Protein 3TEW (pdb70)

GO terms:
  GO:0044164 host cell cytosol (C, IDA)
  GO:0005576 extracellular region (C, EXP)
  GO:0020002 host cell plasma membrane (C, EXP)
  GO:0042802 identical protein binding (F, IPI)
  GO:0005515 protein binding (F, IPI)
  GO:0141070 symbiont-mediated suppression of host MAPK cascade (P, IGI)
  GO:0090729 toxin activity (F, IDA)
  GO:0005509 calcium ion binding (F, IDA)
  GO:0015267 channel activity (F, IDA)
  GO:0051260 protein homooligomerization (P, IDA)
  GO:0051844 translocation of peptides or proteins into symbiont (P, IDA)
  GO:0071806 protein transmembrane transport (P, IDA)

Structure (mmCIF, N/CA/C/O backbone):
data_3TEW
#
_entry.id   3TEW
#
_cell.length_a   71.355
_cell.length_b   93.385
_cell.length_c   118.078
_cell.angle_alpha   90.00
_cell.angle_beta   90.00
_cell.angle_gamma   90.00
#
_symmetry.space_group_name_H-M   'P 21 21 21'
#
loop_
_entity.id
_entity.type
_entity.pdbx_description
1 polymer 'Protective antigen'
2 non-polymer 'CALCIUM ION'
3 non-polymer 2-METHOXYETHANOL
4 water water
#
loop_
_atom_site.group_PDB
_atom_site.id
_atom_site.type_symbol
_atom_site.label_atom_id
_atom_site.label_alt_id
_atom_site.label_comp_id
_atom_site.label_asym_id
_atom_site.label_entity_id
_atom_site.label_seq_id
_atom_site.pdbx_PDB_ins_code
_atom_site.Cartn_x
_atom_site.Cartn_y
_atom_site.Cartn_z
_atom_site.occupancy
_atom_site.B_iso_or_equiv
_atom_site.auth_seq_id
_atom_site.auth_comp_id
_atom_site.auth_asym_id
_atom_site.auth_atom_id
_atom_site.pdbx_PDB_model_num
ATOM 1 N N . SER A 1 15 ? -25.786 8.605 -0.160 1.00 38.73 15 SER A N 1
ATOM 2 C CA . SER A 1 15 ? -25.611 10.019 0.164 1.00 39.61 15 SER A CA 1
ATOM 3 C C . SER A 1 15 ? -26.136 10.915 -0.954 1.00 37.12 15 SER A C 1
ATOM 4 O O . SER A 1 15 ? -26.869 11.865 -0.694 1.00 37.34 15 SER A O 1
ATOM 7 N N . SER A 1 16 ? -25.758 10.622 -2.196 1.00 34.46 16 SER A N 1
ATOM 8 C CA . SER A 1 16 ? -26.451 11.221 -3.332 1.00 32.07 16 SER A CA 1
ATOM 9 C C . SER A 1 16 ? -27.520 10.242 -3.825 1.00 28.66 16 SER A C 1
ATOM 10 O O . SER A 1 16 ? -28.180 10.475 -4.831 1.00 27.07 16 SER A O 1
ATOM 13 N N . GLN A 1 17 ? -27.691 9.154 -3.081 1.00 27.18 17 GLN A N 1
ATOM 14 C CA . GLN A 1 17 ? -28.627 8.086 -3.434 1.00 27.60 17 GLN A CA 1
ATOM 15 C C . GLN A 1 17 ? -29.973 8.248 -2.726 1.00 27.38 17 GLN A C 1
ATOM 16 O O . GLN A 1 17 ? -30.073 8.983 -1.745 1.00 28.60 17 GLN A O 1
ATOM 22 N N . GLY A 1 18 ? -30.997 7.554 -3.225 1.00 26.37 18 GLY A N 1
ATOM 23 C CA . GLY A 1 18 ? -32.327 7.562 -2.623 1.00 24.80 18 GLY A CA 1
ATOM 24 C C . GLY A 1 18 ? -33.433 7.829 -3.636 1.00 24.65 18 GLY A C 1
ATOM 25 O O . GLY A 1 18 ? -33.200 7.762 -4.845 1.00 25.88 18 GLY A O 1
ATOM 26 N N . LEU A 1 19 ? -34.636 8.135 -3.158 1.00 22.31 19 LEU A N 1
ATOM 27 C CA . LEU A 1 19 ? -35.734 8.497 -4.060 1.00 19.85 19 LEU A CA 1
ATOM 28 C C . LEU A 1 19 ? -35.627 9.938 -4.535 1.00 18.45 19 LEU A C 1
ATOM 29 O O . LEU A 1 19 ? -35.192 10.816 -3.784 1.00 19.53 19 LEU A O 1
ATOM 34 N N . LEU A 1 20 ? -36.037 10.182 -5.777 1.00 16.72 20 LEU A N 1
ATOM 35 C CA . LEU A 1 20 ? -36.099 11.543 -6.302 1.00 15.54 20 LEU A CA 1
ATOM 36 C C . LEU A 1 20 ? -37.486 12.149 -6.116 1.00 13.63 20 LEU A C 1
ATOM 37 O O . LEU A 1 20 ? -38.498 11.552 -6.502 1.00 14.55 20 LEU A O 1
ATOM 42 N N . GLY A 1 21 ? -37.528 13.330 -5.503 1.00 13.14 21 GLY A N 1
ATOM 43 C CA . GLY A 1 21 ? -38.775 13.993 -5.169 1.00 12.81 21 GLY A CA 1
ATOM 44 C C . GLY A 1 21 ? -38.990 15.315 -5.887 1.00 13.13 21 GLY A C 1
ATOM 45 O O . GLY A 1 21 ? -38.059 16.102 -6.057 1.00 13.84 21 GLY A O 1
ATOM 46 N N . TYR A 1 22 ? -40.226 15.537 -6.317 1.00 13.88 22 TYR A N 1
ATOM 47 C CA . TYR A 1 22 ? -40.664 16.773 -6.935 1.00 14.70 22 TYR A CA 1
ATOM 48 C C . TYR A 1 22 ? -41.777 17.317 -6.042 1.00 14.70 22 TYR A C 1
ATOM 49 O O . TYR A 1 22 ? -42.751 16.610 -5.786 1.00 14.76 22 TYR A O 1
ATOM 58 N N . TYR A 1 23 ? -41.594 18.536 -5.537 1.00 13.57 23 TYR A N 1
ATOM 59 C CA . TYR A 1 23 ? -42.528 19.157 -4.603 1.00 13.93 23 TYR A CA 1
ATOM 60 C C . TYR A 1 23 ? -43.127 20.367 -5.288 1.00 15.46 23 TYR A C 1
ATOM 61 O O . TYR A 1 23 ? -42.394 21.262 -5.727 1.00 16.04 23 TYR A O 1
ATOM 70 N N . PHE A 1 24 ? -44.452 20.392 -5.387 1.00 15.49 24 PHE A N 1
ATOM 71 C CA . PHE A 1 24 ? -45.143 21.420 -6.154 1.00 17.10 24 PHE A CA 1
ATOM 72 C C . PHE A 1 24 ? -45.978 22.345 -5.270 1.00 18.71 24 PHE A C 1
ATOM 73 O O . PHE A 1 24 ? -46.582 21.906 -4.284 1.00 19.90 24 PHE A O 1
ATOM 81 N N . SER A 1 25 ? -46.052 23.615 -5.647 1.00 19.82 25 SER A N 1
ATOM 82 C CA . SER A 1 25 ? -46.911 24.555 -4.939 1.00 22.79 25 SER A CA 1
ATOM 83 C C . SER A 1 25 ? -48.381 24.366 -5.317 1.00 24.67 25 SER A C 1
ATOM 84 O O . SER A 1 25 ? -49.272 24.625 -4.509 1.00 26.11 25 SER A O 1
ATOM 87 N N . ASP A 1 26 ? -48.635 23.914 -6.539 1.00 25.23 26 ASP A N 1
ATOM 88 C CA . ASP A 1 26 ? -50.008 23.713 -6.990 1.00 27.73 26 ASP A CA 1
ATOM 89 C C . ASP A 1 26 ? -50.505 22.301 -6.673 1.00 28.66 26 ASP A C 1
ATOM 90 O O . ASP A 1 26 ? -49.724 21.412 -6.333 1.00 27.25 26 ASP A O 1
ATOM 95 N N . LEU A 1 27 ? -51.811 22.106 -6.803 1.00 29.23 27 LEU A N 1
ATOM 96 C CA . LEU A 1 27 ? -52.441 20.835 -6.481 1.00 30.68 27 LEU A CA 1
ATOM 97 C C . LEU A 1 27 ? -52.210 19.783 -7.563 1.00 31.63 27 LEU A C 1
ATOM 98 O O . LEU A 1 27 ? -52.323 18.587 -7.296 1.00 31.48 27 LEU A O 1
ATOM 103 N N . ASN A 1 28 ? -51.878 20.225 -8.774 1.00 33.15 28 ASN A N 1
ATOM 104 C CA . ASN A 1 28 ? -51.852 19.324 -9.930 1.00 35.13 28 ASN A CA 1
ATOM 105 C C . ASN A 1 28 ? -50.500 19.114 -10.623 1.00 34.66 28 ASN A C 1
ATOM 106 O O . ASN A 1 28 ? -50.451 18.923 -11.841 1.00 35.44 28 ASN A O 1
ATOM 111 N N . PHE A 1 29 ? -49.410 19.151 -9.861 1.00 33.04 29 PHE A N 1
ATOM 112 C CA . PHE A 1 29 ? -48.099 18.761 -10.385 1.00 31.72 29 PHE A CA 1
ATOM 113 C C . PHE A 1 29 ? -47.533 19.632 -11.511 1.00 32.89 29 PHE A C 1
ATOM 114 O O . PHE A 1 29 ? -46.815 19.122 -12.381 1.00 33.43 29 PHE A O 1
ATOM 122 N N . GLN A 1 30 ? -47.806 20.930 -11.504 1.00 33.10 30 GLN A N 1
ATOM 123 C CA . GLN A 1 30 ? -47.337 21.749 -12.620 1.00 34.68 30 GLN A CA 1
ATOM 124 C C . GLN A 1 30 ? -46.475 22.966 -12.260 1.00 32.52 30 GLN A C 1
ATOM 125 O O . GLN A 1 30 ? -45.944 23.635 -13.146 1.00 32.78 30 GLN A O 1
ATOM 131 N N . ALA A 1 31 ? -46.321 23.250 -10.971 1.00 28.99 31 ALA A N 1
ATOM 132 C CA . ALA A 1 31 ? -45.415 24.319 -10.544 1.00 26.05 31 ALA A CA 1
ATOM 133 C C . ALA A 1 31 ? -44.387 23.778 -9.559 1.00 22.75 31 ALA A C 1
ATOM 134 O O . ALA A 1 31 ? -44.537 23.944 -8.344 1.00 21.71 31 ALA A O 1
ATOM 136 N N . PRO A 1 32 ? -43.344 23.114 -10.078 1.00 20.75 32 PRO A N 1
ATOM 137 C CA . PRO A 1 32 ? -42.340 22.508 -9.200 1.00 18.97 32 PRO A CA 1
ATOM 138 C C . PRO A 1 32 ? -41.522 23.572 -8.480 1.00 18.66 32 PRO A C 1
ATOM 139 O O . PRO A 1 32 ? -40.977 24.476 -9.113 1.00 20.05 32 PRO A O 1
ATOM 143 N N . MET A 1 33 ? -41.469 23.464 -7.155 1.00 18.29 33 MET A N 1
ATOM 144 C CA . MET A 1 33 ? -40.727 24.398 -6.322 1.00 17.64 33 MET A CA 1
ATOM 145 C C . MET A 1 33 ? -39.387 23.830 -5.889 1.00 16.62 33 MET A C 1
ATOM 146 O O . MET A 1 33 ? -38.400 24.565 -5.799 1.00 17.69 33 MET A O 1
ATOM 151 N N . VAL A 1 34 ? -39.360 22.530 -5.594 1.00 15.54 34 VAL A N 1
ATOM 152 C CA . VAL A 1 34 ? -38.130 21.850 -5.206 1.00 14.95 34 VAL A CA 1
ATOM 153 C C . VAL A 1 34 ? -38.037 20.504 -5.887 1.00 13.15 34 VAL A C 1
ATOM 154 O O . VAL A 1 34 ? -39.015 19.753 -5.936 1.00 14.36 34 VAL A O 1
ATOM 158 N N . VAL A 1 35 ? -36.845 20.178 -6.374 1.00 13.46 35 VAL A N 1
ATOM 159 C CA . VAL A 1 35 ? -36.551 18.842 -6.851 1.00 14.33 35 VAL A CA 1
ATOM 160 C C . VAL A 1 35 ? -35.352 18.421 -6.030 1.00 14.01 35 VAL A C 1
ATOM 161 O O . VAL A 1 35 ? -34.348 19.144 -5.978 1.00 14.25 35 VAL A O 1
ATOM 165 N N . THR A 1 36 ? -35.469 17.303 -5.325 1.00 14.66 36 THR A N 1
ATOM 166 C CA . THR A 1 36 ? -34.360 16.855 -4.494 1.00 16.32 36 THR A CA 1
ATOM 167 C C . THR A 1 36 ? -34.517 15.400 -4.106 1.00 16.57 36 THR A C 1
ATOM 168 O O . THR A 1 36 ? -35.603 14.847 -4.175 1.00 18.55 36 THR A O 1
ATOM 172 N N . SER A 1 37 ? -33.424 14.779 -3.690 1.00 16.45 37 SER A N 1
ATOM 173 C CA . SER A 1 37 ? -33.449 13.376 -3.326 1.00 15.41 37 SER A CA 1
ATOM 174 C C . SER A 1 37 ? -33.480 13.209 -1.819 1.00 16.20 37 SER A C 1
ATOM 175 O O . SER A 1 37 ? -33.090 14.108 -1.077 1.00 18.03 37 SER A O 1
ATOM 178 N N . SER A 1 38 ? -33.987 12.063 -1.379 1.00 18.02 38 SER A N 1
ATOM 179 C CA . SER A 1 38 ? -33.992 11.686 0.034 1.00 20.14 38 SER A CA 1
ATOM 180 C C . SER A 1 38 ? -33.295 10.340 0.191 1.00 21.51 38 SER A C 1
ATOM 181 O O . SER A 1 38 ? -33.624 9.395 -0.521 1.00 22.27 38 SER A O 1
ATOM 184 N N . THR A 1 39 ? -32.354 10.225 1.124 1.00 21.56 39 THR A N 1
ATOM 185 C CA . THR A 1 39 ? -31.617 8.965 1.258 1.00 23.41 39 THR A CA 1
ATOM 186 C C . THR A 1 39 ? -32.465 7.855 1.859 1.00 23.07 39 THR A C 1
ATOM 187 O O . THR A 1 39 ? -32.259 6.671 1.557 1.00 24.82 39 THR A O 1
ATOM 191 N N . THR A 1 40 ? -33.404 8.230 2.723 1.00 21.07 40 THR A N 1
ATOM 192 C CA . THR A 1 40 ? -34.260 7.250 3.384 1.00 20.64 40 THR A CA 1
ATOM 193 C C . THR A 1 40 ? -35.721 7.505 3.052 1.00 18.83 40 THR A C 1
ATOM 194 O O . THR A 1 40 ? -36.048 8.409 2.270 1.00 18.86 40 THR A O 1
ATOM 198 N N . GLY A 1 41 ? -36.600 6.709 3.657 1.00 18.17 41 GLY A N 1
ATOM 199 C CA . GLY A 1 41 ? -38.032 6.894 3.498 1.00 17.13 41 GLY A CA 1
ATOM 200 C C . GLY A 1 41 ? -38.569 8.158 4.145 1.00 16.68 41 GLY A C 1
ATOM 201 O O . GLY A 1 41 ? -39.750 8.456 4.016 1.00 16.73 41 GLY A O 1
ATOM 202 N N . ASP A 1 42 ? -37.721 8.910 4.841 1.00 17.06 42 ASP A N 1
ATOM 203 C CA . ASP A 1 42 ? -38.138 10.227 5.300 1.00 17.15 42 ASP A CA 1
ATOM 204 C C . ASP A 1 42 ? -38.018 11.201 4.134 1.00 17.08 42 ASP A C 1
ATOM 205 O O . ASP A 1 42 ? -36.903 11.626 3.776 1.00 18.97 42 ASP A O 1
ATOM 210 N N . LEU A 1 43 ? -39.158 11.554 3.546 1.00 16.90 43 LEU A N 1
ATOM 211 C CA . LEU A 1 43 ? -39.182 12.390 2.342 1.00 16.70 43 LEU A CA 1
ATOM 212 C C . LEU A 1 43 ? -39.523 13.826 2.704 1.00 16.64 43 LEU A C 1
ATOM 213 O O . LEU A 1 43 ? -39.875 14.640 1.848 1.00 17.50 43 LEU A O 1
ATOM 218 N N . SER A 1 44 ? -39.397 14.142 3.984 1.00 17.47 44 SER A N 1
ATOM 219 C CA . SER A 1 44 ? -39.725 15.475 4.464 1.00 17.62 44 SER A CA 1
ATOM 220 C C . SER A 1 44 ? -38.806 16.582 3.955 1.00 18.11 44 SER A C 1
ATOM 221 O O . SER A 1 44 ? -37.603 16.377 3.734 1.00 18.47 44 SER A O 1
ATOM 224 N N . ILE A 1 45 ? -39.392 17.761 3.799 1.00 18.14 45 ILE A N 1
ATOM 225 C CA . ILE A 1 45 ? -38.627 18.988 3.645 1.00 19.26 45 ILE A CA 1
ATOM 226 C C . ILE A 1 45 ? -39.129 19.959 4.693 1.00 21.10 45 ILE A C 1
ATOM 227 O O . ILE A 1 45 ? -40.228 20.499 4.561 1.00 20.47 45 ILE A O 1
ATOM 232 N N . PRO A 1 46 ? -38.338 20.173 5.755 1.00 23.64 46 PRO A N 1
ATOM 233 C CA . PRO A 1 46 ? -38.761 21.114 6.793 1.00 25.57 46 PRO A CA 1
ATOM 234 C C . PRO A 1 46 ? -38.728 22.538 6.252 1.00 26.11 46 PRO A C 1
ATOM 235 O O . PRO A 1 46 ? -37.916 22.839 5.370 1.00 25.27 46 PRO A O 1
ATOM 239 N N . SER A 1 47 ? -39.591 23.402 6.775 1.00 27.45 47 SER A N 1
ATOM 240 C CA . SER A 1 47 ? -39.634 24.793 6.332 1.00 30.27 47 SER A CA 1
ATOM 241 C C . SER A 1 47 ? -38.290 25.510 6.502 1.00 32.00 47 SER A C 1
ATOM 242 O O . SER A 1 47 ? -37.996 26.467 5.791 1.00 32.24 47 SER A O 1
ATOM 245 N N . SER A 1 48 ? -37.474 25.049 7.444 1.00 33.18 48 SER A N 1
ATOM 246 C CA . SER A 1 48 ? -36.190 25.694 7.696 1.00 35.62 48 SER A CA 1
ATOM 247 C C . SER A 1 48 ? -35.264 25.560 6.491 1.00 36.77 48 SER A C 1
ATOM 248 O O . SER A 1 48 ? -34.277 26.282 6.379 1.00 38.02 48 SER A O 1
ATOM 251 N N . GLU A 1 49 ? -35.580 24.635 5.589 1.00 36.77 49 GLU A N 1
ATOM 252 C CA . GLU A 1 49 ? -34.720 24.401 4.431 1.00 37.17 49 GLU A CA 1
ATOM 253 C C . GLU A 1 49 ? -35.179 25.159 3.189 1.00 36.60 49 GLU A C 1
ATOM 254 O O . GLU A 1 49 ? -34.606 25.000 2.111 1.00 36.72 49 GLU A O 1
ATOM 260 N N . LEU A 1 50 ? -36.210 25.982 3.336 1.00 35.87 50 LEU A N 1
ATOM 261 C CA . LEU A 1 50 ? -36.814 26.634 2.182 1.00 36.55 50 LEU A CA 1
ATOM 262 C C . LEU A 1 50 ? -36.460 28.118 2.069 1.00 38.54 50 LEU A C 1
ATOM 263 O O . LEU A 1 50 ? -37.258 28.929 1.602 1.00 37.90 50 LEU A O 1
ATOM 268 N N . GLU A 1 51 ? -35.246 28.464 2.477 1.00 41.61 51 GLU A N 1
ATOM 269 C CA . GLU A 1 51 ? -34.802 29.855 2.458 1.00 44.94 51 GLU A CA 1
ATOM 270 C C . GLU A 1 51 ? -34.838 30.481 1.059 1.00 45.41 51 GLU A C 1
ATOM 271 O O . GLU A 1 51 ? -34.989 31.693 0.920 1.00 45.70 51 GLU A O 1
ATOM 277 N N . ASN A 1 52 ? -34.701 29.658 0.026 1.00 45.92 52 ASN A N 1
ATOM 278 C CA . ASN A 1 52 ? -34.660 30.162 -1.347 1.00 46.25 52 ASN A CA 1
ATOM 279 C C . ASN A 1 52 ? -35.997 30.104 -2.079 1.00 44.90 52 ASN A C 1
ATOM 280 O O . ASN A 1 52 ? -36.047 30.276 -3.300 1.00 44.25 52 ASN A O 1
ATOM 285 N N . ILE A 1 53 ? -37.068 29.852 -1.332 1.00 43.16 53 ILE A N 1
ATOM 286 C CA . ILE A 1 53 ? -38.416 29.837 -1.888 1.00 42.98 53 ILE A CA 1
ATOM 287 C C . ILE A 1 53 ? -39.254 30.933 -1.245 1.00 42.56 53 ILE A C 1
ATOM 288 O O . ILE A 1 53 ? -39.226 31.099 -0.028 1.00 41.19 53 ILE A O 1
ATOM 293 N N . PRO A 1 54 ? -40.004 31.690 -2.062 1.00 44.22 54 PRO A N 1
ATOM 294 C CA . PRO A 1 54 ? -40.916 32.689 -1.499 1.00 45.23 54 PRO A CA 1
ATOM 295 C C . PRO A 1 54 ? -41.846 32.021 -0.492 1.00 46.35 54 PRO A C 1
ATOM 296 O O . PRO A 1 54 ? -42.338 30.923 -0.757 1.00 46.69 54 PRO A O 1
ATOM 300 N N . SER A 1 55 ? -42.078 32.672 0.645 1.00 46.92 55 SER A N 1
ATOM 301 C CA . SER A 1 55 ? -42.883 32.091 1.714 1.00 47.54 55 SER A CA 1
ATOM 302 C C . SER A 1 55 ? -44.200 31.515 1.208 1.00 47.45 55 SER A C 1
ATOM 303 O O . SER A 1 55 ? -44.682 30.505 1.718 1.00 47.06 55 SER A O 1
ATOM 306 N N . GLU A 1 56 ? -44.779 32.156 0.200 1.00 48.01 56 GLU A N 1
ATOM 307 C CA . GLU A 1 56 ? -46.090 31.755 -0.293 1.00 48.98 56 GLU A CA 1
ATOM 308 C C . GLU A 1 56 ? -46.020 30.505 -1.160 1.00 46.88 56 GLU A C 1
ATOM 309 O O . GLU A 1 56 ? -47.020 29.808 -1.345 1.00 47.57 56 GLU A O 1
ATOM 315 N N . ASN A 1 57 ? -44.840 30.229 -1.696 1.00 44.30 57 ASN A N 1
ATOM 316 C CA . ASN A 1 57 ? -44.643 29.019 -2.478 1.00 41.53 57 ASN A CA 1
ATOM 317 C C . ASN A 1 57 ? -44.100 27.888 -1.624 1.00 37.38 57 ASN A C 1
ATOM 318 O O . ASN A 1 57 ? -43.855 26.796 -2.127 1.00 37.02 57 ASN A O 1
ATOM 323 N N . GLN A 1 58 ? -43.907 28.157 -0.335 1.00 33.82 58 GLN A N 1
ATOM 324 C CA . GLN A 1 58 ? -43.426 27.138 0.596 1.00 31.46 58 GLN A CA 1
ATOM 325 C C . GLN A 1 58 ? -44.550 26.199 1.021 1.00 28.77 58 GLN A C 1
ATOM 326 O O . GLN A 1 58 ? -44.331 25.248 1.773 1.00 29.05 58 GLN A O 1
ATOM 332 N N . TYR A 1 59 ? -45.756 26.464 0.533 1.00 27.04 59 TYR A N 1
ATOM 333 C CA . TYR A 1 59 ? -46.881 25.573 0.781 1.00 26.27 59 TYR A CA 1
ATOM 334 C C . TYR A 1 59 ? -46.954 24.581 -0.373 1.00 25.81 59 TYR A C 1
ATOM 335 O O . TYR A 1 59 ? -47.151 24.966 -1.529 1.00 29.25 59 TYR A O 1
ATOM 344 N N . PHE A 1 60 ? -46.754 23.309 -0.061 1.00 21.00 60 PHE A N 1
ATOM 345 C CA . PHE A 1 60 ? -46.713 22.283 -1.096 1.00 18.00 60 PHE A CA 1
ATOM 346 C C . PHE A 1 60 ? -48.044 21.544 -1.153 1.00 19.38 60 PHE A C 1
ATOM 347 O O . PHE A 1 60 ? -48.436 20.867 -0.191 1.00 20.60 60 PHE A O 1
ATOM 355 N N . GLN A 1 61 ? -48.726 21.649 -2.287 1.00 17.86 61 GLN A N 1
ATOM 356 C CA . GLN A 1 61 ? -50.013 20.980 -2.443 1.00 19.65 61 GLN A CA 1
ATOM 357 C C . GLN A 1 61 ? -49.954 19.646 -3.180 1.00 18.76 61 GLN A C 1
ATOM 358 O O . GLN A 1 61 ? -50.945 18.917 -3.217 1.00 20.80 61 GLN A O 1
ATOM 364 N N . SER A 1 62 ? -48.812 19.327 -3.777 1.00 17.47 62 SER A N 1
ATOM 365 C CA . SER A 1 62 ? -48.645 18.022 -4.397 1.00 16.84 62 SER A CA 1
ATOM 366 C C . SER A 1 62 ? -47.166 17.646 -4.452 1.00 15.45 62 SER A C 1
ATOM 367 O O . SER A 1 62 ? -46.296 18.505 -4.307 1.00 16.41 62 SER A O 1
ATOM 370 N N . ALA A 1 63 ? -46.892 16.361 -4.641 1.00 14.99 63 ALA A N 1
ATOM 371 C CA . ALA A 1 63 ? -45.525 15.870 -4.757 1.00 14.92 63 ALA A CA 1
ATOM 372 C C . ALA A 1 63 ? -45.537 14.542 -5.471 1.00 14.81 63 ALA A C 1
ATOM 373 O O . ALA A 1 63 ? -46.523 13.793 -5.395 1.00 15.97 63 ALA A O 1
ATOM 375 N N . ILE A 1 64 ? -44.445 14.250 -6.169 1.00 13.57 64 ILE A N 1
ATOM 376 C CA . ILE A 1 64 ? -44.243 12.950 -6.790 1.00 15.00 64 ILE A CA 1
ATOM 377 C C . ILE A 1 64 ? -42.844 12.461 -6.433 1.00 14.35 64 ILE A C 1
ATOM 378 O O . ILE A 1 64 ? -41.874 13.236 -6.509 1.00 14.93 64 ILE A O 1
ATOM 383 N N . TRP A 1 65 ? -42.731 11.198 -6.025 1.00 13.82 65 TRP A N 1
ATOM 384 C CA . TRP A 1 65 ? -41.416 10.596 -5.812 1.00 13.95 65 TRP A CA 1
ATOM 385 C C . TRP A 1 65 ? -41.250 9.389 -6.718 1.00 14.12 65 TRP A C 1
ATOM 386 O O . TRP A 1 65 ? -42.213 8.669 -6.996 1.00 16.55 65 TRP A O 1
ATOM 397 N N . SER A 1 66 ? -40.016 9.136 -7.141 1.00 15.04 66 SER A N 1
ATOM 398 C CA A SER A 1 66 ? -39.752 8.006 -8.017 0.31 16.14 66 SER A CA 1
ATOM 399 C CA B SER A 1 66 ? -39.731 8.043 -8.062 0.19 16.03 66 SER A CA 1
ATOM 400 C CA C SER A 1 66 ? -39.723 8.064 -8.082 0.50 16.42 66 SER A CA 1
ATOM 401 C C . SER A 1 66 ? -38.365 7.433 -7.768 1.00 16.43 66 SER A C 1
ATOM 402 O O . SER A 1 66 ? -37.462 8.116 -7.290 1.00 15.26 66 SER A O 1
ATOM 409 N N . GLY A 1 67 ? -38.217 6.147 -8.060 1.00 17.07 67 GLY A N 1
ATOM 410 C CA . GLY A 1 67 ? -36.954 5.465 -7.866 1.00 15.53 67 GLY A CA 1
ATOM 411 C C . GLY A 1 67 ? -37.175 3.971 -7.869 1.00 17.21 67 GLY A C 1
ATOM 412 O O . GLY A 1 67 ? -38.091 3.478 -8.530 1.00 18.19 67 GLY A O 1
ATOM 413 N N . PHE A 1 68 ? -36.321 3.253 -7.153 1.00 17.44 68 PHE A N 1
ATOM 414 C CA . PHE A 1 68 ? -36.457 1.814 -7.035 1.00 18.31 68 PHE A CA 1
ATOM 415 C C . PHE A 1 68 ? -36.283 1.413 -5.594 1.00 20.40 68 PHE A C 1
ATOM 416 O O . PHE A 1 68 ? -35.658 2.125 -4.804 1.00 20.30 68 PHE A O 1
ATOM 424 N N . ILE A 1 69 ? -36.833 0.255 -5.267 1.00 23.10 69 ILE A N 1
ATOM 425 C CA . ILE A 1 69 ? -36.584 -0.383 -3.994 1.00 26.71 69 ILE A CA 1
ATOM 426 C C . ILE A 1 69 ? -35.899 -1.714 -4.271 1.00 28.68 69 ILE A C 1
ATOM 427 O O . ILE A 1 69 ? -36.290 -2.450 -5.177 1.00 27.29 69 ILE A O 1
ATOM 432 N N . LYS A 1 70 ? -34.858 -1.992 -3.498 1.00 32.89 70 LYS A N 1
ATOM 433 C CA . LYS A 1 70 ? -34.144 -3.254 -3.561 1.00 37.04 70 LYS A CA 1
ATOM 434 C C . LYS A 1 70 ? -34.202 -3.884 -2.177 1.00 39.24 70 LYS A C 1
ATOM 435 O O . LYS A 1 70 ? -33.777 -3.272 -1.196 1.00 38.59 70 LYS A O 1
ATOM 441 N N . VAL A 1 71 ? -34.735 -5.097 -2.088 1.00 41.56 71 VAL A N 1
ATOM 442 C CA . VAL A 1 71 ? -34.878 -5.750 -0.790 1.00 43.41 71 VAL A CA 1
ATOM 443 C C . VAL A 1 71 ? -33.682 -6.630 -0.449 1.00 44.86 71 VAL A C 1
ATOM 444 O O . VAL A 1 71 ? -33.070 -7.238 -1.327 1.00 44.83 71 VAL A O 1
ATOM 448 N N . LYS A 1 72 ? -33.356 -6.685 0.836 1.00 46.60 72 LYS A N 1
ATOM 449 C CA . LYS A 1 72 ? -32.259 -7.515 1.314 1.00 48.71 72 LYS A CA 1
ATOM 450 C C . LYS A 1 72 ? -32.729 -8.924 1.684 1.00 48.97 72 LYS A C 1
ATOM 451 O O . LYS A 1 72 ? -31.918 -9.843 1.791 1.00 49.14 72 LYS A O 1
ATOM 457 N N . LYS A 1 73 ? -34.035 -9.091 1.879 1.00 48.65 73 LYS A N 1
ATOM 458 C CA . LYS A 1 73 ? -34.608 -10.410 2.136 1.00 48.42 73 LYS A CA 1
ATOM 459 C C . LYS A 1 73 ? -35.998 -10.560 1.536 1.00 46.42 73 LYS A C 1
ATOM 460 O O . LYS A 1 73 ? -36.855 -9.690 1.699 1.00 46.04 73 LYS A O 1
ATOM 466 N N . SER A 1 74 ? -36.223 -11.674 0.849 1.00 44.55 74 SER A N 1
ATOM 467 C CA A SER A 1 74 ? -37.526 -11.963 0.267 0.81 43.52 74 SER A CA 1
ATOM 468 C CA B SER A 1 74 ? -37.529 -11.952 0.268 0.19 44.46 74 SER A CA 1
ATOM 469 C C . SER A 1 74 ? -38.571 -12.089 1.372 1.00 44.49 74 SER A C 1
ATOM 470 O O . SER A 1 74 ? -38.324 -12.726 2.400 1.00 44.74 74 SER A O 1
ATOM 475 N N . ASP A 1 75 ? -39.737 -11.488 1.159 1.00 44.54 75 ASP A N 1
ATOM 476 C CA . ASP A 1 75 ? -40.788 -11.512 2.166 1.00 44.59 75 ASP A CA 1
ATOM 477 C C . ASP A 1 75 ? -42.051 -10.855 1.626 1.00 44.33 75 ASP A C 1
ATOM 478 O O . ASP A 1 75 ? -42.086 -10.385 0.487 1.00 44.52 75 ASP A O 1
ATOM 483 N N . GLU A 1 76 ? -43.095 -10.844 2.443 1.00 43.68 76 GLU A N 1
ATOM 484 C CA . GLU A 1 76 ? -44.285 -10.075 2.134 1.00 43.56 76 GLU A CA 1
ATOM 485 C C . GLU A 1 76 ? -44.245 -8.795 2.951 1.00 39.95 76 GLU A C 1
ATOM 486 O O . GLU A 1 76 ? -44.126 -8.833 4.176 1.00 39.72 76 GLU A O 1
ATOM 492 N N . TYR A 1 77 ? -44.335 -7.668 2.258 1.00 36.43 77 TYR A N 1
ATOM 493 C CA . TYR A 1 77 ? -44.289 -6.358 2.893 1.00 35.04 77 TYR A CA 1
ATOM 494 C C . TYR A 1 77 ? -45.591 -5.612 2.690 1.00 34.89 77 TYR A C 1
ATOM 495 O O . TYR A 1 77 ? -46.284 -5.815 1.693 1.00 35.47 77 TYR A O 1
ATOM 504 N N . THR A 1 78 ? -45.919 -4.742 3.640 1.00 33.12 78 THR A N 1
ATOM 505 C CA . THR A 1 78 ? -47.018 -3.813 3.455 1.00 33.14 78 THR A CA 1
ATOM 506 C C . THR A 1 78 ? -46.426 -2.428 3.534 1.00 31.64 78 THR A C 1
ATOM 507 O O . THR A 1 78 ? -45.641 -2.133 4.437 1.00 31.89 78 THR A O 1
ATOM 511 N N . PHE A 1 79 ? -46.783 -1.592 2.567 1.00 30.24 79 PHE A N 1
ATOM 512 C CA . PHE A 1 79 ? -46.308 -0.223 2.528 1.00 28.68 79 PHE A CA 1
ATOM 513 C C . PHE A 1 79 ? -47.315 0.706 3.164 1.00 27.93 79 PHE A C 1
ATOM 514 O O . PHE A 1 79 ? -48.518 0.450 3.132 1.00 29.19 79 PHE A O 1
ATOM 522 N N . ALA A 1 80 ? -46.809 1.786 3.742 1.00 25.77 80 ALA A N 1
ATOM 523 C CA . ALA A 1 80 ? -47.659 2.800 4.346 1.00 24.89 80 ALA A CA 1
ATOM 524 C C . ALA A 1 80 ? -46.928 4.127 4.333 1.00 22.92 80 ALA A C 1
ATOM 525 O O . ALA A 1 80 ? -45.693 4.174 4.324 1.00 23.88 80 ALA A O 1
ATOM 527 N N . THR A 1 81 ? -47.691 5.209 4.326 1.00 21.64 81 THR A N 1
ATOM 528 C CA . THR A 1 81 ? -47.103 6.532 4.458 1.00 20.94 81 THR A CA 1
ATOM 529 C C . THR A 1 81 ? -47.730 7.252 5.635 1.00 21.92 81 THR A C 1
ATOM 530 O O . THR A 1 81 ? -48.646 6.737 6.285 1.00 24.17 81 THR A O 1
ATOM 534 N N . SER A 1 82 ? -47.221 8.440 5.919 1.00 21.52 82 SER A N 1
ATOM 535 C CA . SER A 1 82 ? -47.790 9.267 6.972 1.00 22.72 82 SER A CA 1
ATOM 536 C C . SER A 1 82 ? -49.040 10.018 6.505 1.00 23.55 82 SER A C 1
ATOM 537 O O . SER A 1 82 ? -49.670 10.724 7.294 1.00 24.21 82 SER A O 1
ATOM 540 N N . ALA A 1 83 ? -49.400 9.882 5.229 1.00 23.75 83 ALA A N 1
ATOM 541 C CA . ALA A 1 83 ? -50.618 10.529 4.720 1.00 24.93 83 ALA A CA 1
ATOM 542 C C . ALA A 1 83 ? -51.381 9.659 3.719 1.00 25.46 83 ALA A C 1
ATOM 543 O O . ALA A 1 83 ? -51.664 10.092 2.601 1.00 25.34 83 ALA A O 1
ATOM 545 N N . ASP A 1 84 ? -51.736 8.446 4.124 1.00 26.09 84 ASP A N 1
ATOM 546 C CA . ASP A 1 84 ? -52.316 7.490 3.182 1.00 27.47 84 ASP A CA 1
ATOM 547 C C . ASP A 1 84 ? -53.584 7.990 2.466 1.00 27.43 84 ASP A C 1
ATOM 548 O O . ASP A 1 84 ? -53.815 7.643 1.311 1.00 28.07 84 ASP A O 1
ATOM 553 N N . ASN A 1 85 ? -54.384 8.820 3.128 1.00 27.42 85 ASN A N 1
ATOM 554 C CA . ASN A 1 85 ? -55.596 9.344 2.494 1.00 29.00 85 ASN A CA 1
ATOM 555 C C . ASN A 1 85 ? -55.329 10.305 1.339 1.00 27.81 85 ASN A C 1
ATOM 556 O O . ASN A 1 85 ? -56.249 10.660 0.596 1.00 28.04 85 ASN A O 1
ATOM 561 N N . HIS A 1 86 ? -54.072 10.712 1.185 1.00 25.62 86 HIS A N 1
ATOM 562 C CA . HIS A 1 86 ? -53.710 11.711 0.189 1.00 25.03 86 HIS A CA 1
ATOM 563 C C . HIS A 1 86 ? -52.726 11.137 -0.806 1.00 23.26 86 HIS A C 1
ATOM 564 O O . HIS A 1 86 ? -52.184 11.866 -1.643 1.00 22.73 86 HIS A O 1
ATOM 571 N N . VAL A 1 87 ? -52.492 9.831 -0.704 1.00 22.28 87 VAL A N 1
ATOM 572 C CA . VAL A 1 87 ? -51.402 9.187 -1.441 1.00 22.54 87 VAL A CA 1
ATOM 573 C C . VAL A 1 87 ? -51.894 8.086 -2.365 1.00 23.69 87 VAL A C 1
ATOM 574 O O . VAL A 1 87 ? -52.837 7.375 -2.037 1.00 24.71 87 VAL A O 1
ATOM 578 N N . THR A 1 88 ? -51.263 7.970 -3.530 1.00 23.05 88 THR A N 1
ATOM 579 C CA . THR A 1 88 ? -51.349 6.756 -4.329 1.00 22.97 88 THR A CA 1
ATOM 580 C C . THR A 1 88 ? -49.929 6.290 -4.584 1.00 22.10 88 THR A C 1
ATOM 581 O O . THR A 1 88 ? -49.063 7.092 -4.935 1.00 22.01 88 THR A O 1
ATOM 585 N N . MET A 1 89 ? -49.689 4.998 -4.393 1.00 20.79 89 MET A N 1
ATOM 586 C CA . MET A 1 89 ? -48.365 4.428 -4.584 1.00 21.44 89 MET A CA 1
ATOM 587 C C . MET A 1 89 ? -48.412 3.208 -5.491 1.00 22.23 89 MET A C 1
ATOM 588 O O . MET A 1 89 ? -49.287 2.344 -5.349 1.00 24.09 89 MET A O 1
ATOM 593 N N . TRP A 1 90 ? -47.464 3.150 -6.418 1.00 23.16 90 TRP A N 1
ATOM 594 C CA . TRP A 1 90 ? -47.308 2.022 -7.319 1.00 24.78 90 TRP A CA 1
ATOM 595 C C . TRP A 1 90 ? -45.963 1.344 -7.086 1.00 25.38 90 TRP A C 1
ATOM 596 O O . TRP A 1 90 ? -44.919 1.999 -6.963 1.00 24.66 90 TRP A O 1
ATOM 607 N N . VAL A 1 91 ? -45.991 0.020 -7.045 1.00 28.07 91 VAL A N 1
ATOM 608 C CA . VAL A 1 91 ? -44.774 -0.769 -7.083 1.00 29.94 91 VAL A CA 1
ATOM 609 C C . VAL A 1 91 ? -44.812 -1.561 -8.388 1.00 33.17 91 VAL A C 1
ATOM 610 O O . VAL A 1 91 ? -45.742 -2.329 -8.624 1.00 33.68 91 VAL A O 1
ATOM 614 N N . ASP A 1 92 ? -43.822 -1.345 -9.246 1.00 36.35 92 ASP A N 1
ATOM 615 C CA . ASP A 1 92 ? -43.780 -1.996 -10.554 1.00 41.29 92 ASP A CA 1
ATOM 616 C C . ASP A 1 92 ? -45.144 -2.025 -11.246 1.00 45.46 92 ASP A C 1
ATOM 617 O O . ASP A 1 92 ? -45.595 -3.084 -11.676 1.00 47.56 92 ASP A O 1
ATOM 622 N N . ASP A 1 93 ? -45.804 -0.875 -11.347 1.00 47.13 93 ASP A N 1
ATOM 623 C CA . ASP A 1 93 ? -47.036 -0.776 -12.138 1.00 47.36 93 ASP A CA 1
ATOM 624 C C . ASP A 1 93 ? -48.306 -1.184 -11.385 1.00 45.41 93 ASP A C 1
ATOM 625 O O . ASP A 1 93 ? -49.416 -0.947 -11.856 1.00 44.73 93 ASP A O 1
ATOM 630 N N . GLN A 1 94 ? -48.141 -1.786 -10.213 1.00 44.22 94 GLN A N 1
ATOM 631 C CA . GLN A 1 94 ? -49.286 -2.194 -9.406 1.00 43.66 94 GLN A CA 1
ATOM 632 C C . GLN A 1 94 ? -49.520 -1.263 -8.217 1.00 40.75 94 GLN A C 1
ATOM 633 O O . GLN A 1 94 ? -48.585 -0.912 -7.499 1.00 38.89 94 GLN A O 1
ATOM 639 N N . GLU A 1 95 ? -50.770 -0.864 -8.013 1.00 39.91 95 GLU A N 1
ATOM 640 C CA . GLU A 1 95 ? -51.103 0.011 -6.892 1.00 39.71 95 GLU A CA 1
ATOM 641 C C . GLU A 1 95 ? -51.031 -0.741 -5.577 1.00 37.73 95 GLU A C 1
ATOM 642 O O . GLU A 1 95 ? -51.631 -1.807 -5.437 1.00 37.36 95 GLU A O 1
ATOM 648 N N . VAL A 1 96 ? -50.316 -0.178 -4.610 1.00 36.02 96 VAL A N 1
ATOM 649 C CA . VAL A 1 96 ? -50.254 -0.766 -3.279 1.00 35.20 96 VAL A CA 1
ATOM 650 C C . VAL A 1 96 ? -50.920 0.125 -2.231 1.00 33.93 96 VAL A C 1
ATOM 651 O O . VAL A 1 96 ? -51.321 -0.355 -1.170 1.00 34.96 96 VAL A O 1
ATOM 655 N N . ILE A 1 97 ? -51.035 1.416 -2.534 1.00 32.48 97 ILE A N 1
ATOM 656 C CA . ILE A 1 97 ? -51.797 2.349 -1.708 1.00 30.97 97 ILE A CA 1
ATOM 657 C C . ILE A 1 97 ? -52.671 3.217 -2.598 1.00 31.74 97 ILE A C 1
ATOM 658 O O . ILE A 1 97 ? -52.207 3.755 -3.605 1.00 31.26 97 ILE A O 1
ATOM 663 N N . ASN A 1 98 ? -53.935 3.374 -2.225 1.00 34.19 98 ASN A N 1
ATOM 664 C CA . ASN A 1 98 ? -54.841 4.199 -3.012 1.00 37.60 98 ASN A CA 1
ATOM 665 C C . ASN A 1 98 ? -55.791 5.049 -2.163 1.00 38.05 98 ASN A C 1
ATOM 666 O O . ASN A 1 98 ? -56.951 4.699 -1.963 1.00 37.67 98 ASN A O 1
ATOM 671 N N . LYS A 1 99 ? -55.271 6.174 -1.673 1.00 39.51 99 LYS A N 1
ATOM 672 C CA . LYS A 1 99 ? -56.048 7.129 -0.880 1.00 41.57 99 LYS A CA 1
ATOM 673 C C . LYS A 1 99 ? -56.751 6.473 0.312 1.00 41.70 99 LYS A C 1
ATOM 674 O O . LYS A 1 99 ? -57.841 6.887 0.724 1.00 42.10 99 LYS A O 1
ATOM 680 N N . ALA A 1 100 ? -56.107 5.447 0.859 1.00 41.41 100 ALA A N 1
ATOM 681 C CA . ALA A 1 100 ? -56.570 4.789 2.073 1.00 42.13 100 ALA A CA 1
ATOM 682 C C . ALA A 1 100 ? -55.453 3.912 2.630 1.00 43.36 100 ALA A C 1
ATOM 683 O O . ALA A 1 100 ? -54.637 3.385 1.877 1.00 42.93 100 ALA A O 1
ATOM 685 N N . SER A 1 101 ? -55.404 3.772 3.950 1.00 44.04 101 SER A N 1
ATOM 686 C CA . SER A 1 101 ? -54.452 2.864 4.566 1.00 44.67 101 SER A CA 1
ATOM 687 C C . SER A 1 101 ? -54.919 1.449 4.276 1.00 45.26 101 SER A C 1
ATOM 688 O O . SER A 1 101 ? -56.093 1.229 3.992 1.00 44.46 101 SER A O 1
ATOM 691 N N . ASN A 1 102 ? -54.005 0.488 4.334 1.00 45.48 102 ASN A N 1
ATOM 692 C CA . ASN A 1 102 ? -54.380 -0.909 4.160 1.00 46.00 102 ASN A CA 1
ATOM 693 C C . ASN A 1 102 ? -53.354 -1.849 4.766 1.00 46.75 102 ASN A C 1
ATOM 694 O O . ASN A 1 102 ? -52.324 -1.419 5.281 1.00 47.49 102 ASN A O 1
ATOM 699 N N . SER A 1 103 ? -53.647 -3.139 4.701 1.00 46.86 103 SER A N 1
ATOM 700 C CA . SER A 1 103 ? -52.750 -4.155 5.222 1.00 48.32 103 SER A CA 1
ATOM 701 C C . SER A 1 103 ? -52.462 -5.157 4.118 1.00 49.37 103 SER A C 1
ATOM 702 O O . SER A 1 103 ? -52.086 -6.303 4.379 1.00 49.94 103 SER A O 1
ATOM 705 N N . ASN A 1 104 ? -52.655 -4.712 2.881 1.00 49.69 104 ASN A N 1
ATOM 706 C CA . ASN A 1 104 ? -52.437 -5.548 1.708 1.00 50.54 104 ASN A CA 1
ATOM 707 C C . ASN A 1 104 ? -50.958 -5.841 1.502 1.00 50.15 104 ASN A C 1
ATOM 708 O O . ASN A 1 104 ? -50.177 -4.940 1.218 1.00 50.17 104 ASN A O 1
ATOM 713 N N . LYS A 1 105 ? -50.580 -7.106 1.651 1.00 49.90 105 LYS A N 1
ATOM 714 C CA . LYS A 1 105 ? -49.179 -7.501 1.560 1.00 49.25 105 LYS A CA 1
ATOM 715 C C . LYS A 1 105 ? -48.737 -7.776 0.129 1.00 47.16 105 LYS A C 1
ATOM 716 O O . LYS A 1 105 ? -49.503 -8.291 -0.682 1.00 46.71 105 LYS A O 1
ATOM 722 N N . ILE A 1 106 ? -47.491 -7.428 -0.175 1.00 45.54 106 ILE A N 1
ATOM 723 C CA . ILE A 1 106 ? -46.922 -7.729 -1.479 1.00 43.37 106 ILE A CA 1
ATOM 724 C C . ILE A 1 106 ? -45.610 -8.482 -1.319 1.00 42.09 106 ILE A C 1
ATOM 725 O O . ILE A 1 106 ? -44.798 -8.175 -0.449 1.00 40.72 106 ILE A O 1
ATOM 730 N N . ARG A 1 107 ? -45.417 -9.480 -2.169 1.00 42.81 107 ARG A N 1
ATOM 731 C CA . ARG A 1 107 ? -44.241 -10.330 -2.109 1.00 43.51 107 ARG A CA 1
ATOM 732 C C . ARG A 1 107 ? -43.092 -9.711 -2.881 1.00 42.73 107 ARG A C 1
ATOM 733 O O . ARG A 1 107 ? -43.204 -9.486 -4.083 1.00 43.44 107 ARG A O 1
ATOM 741 N N . LEU A 1 108 ? -41.988 -9.446 -2.190 1.00 41.56 108 LEU A N 1
ATOM 742 C CA . LEU A 1 108 ? -40.796 -8.899 -2.827 1.00 40.52 108 LEU A CA 1
ATOM 743 C C . LEU A 1 108 ? -39.638 -9.876 -2.687 1.00 41.47 108 LEU A C 1
ATOM 744 O O . LEU A 1 108 ? -39.424 -10.441 -1.614 1.00 41.77 108 LEU A O 1
ATOM 749 N N . GLU A 1 109 ? -38.893 -10.074 -3.772 1.00 42.08 109 GLU A N 1
ATOM 750 C CA . GLU A 1 109 ? -37.792 -11.032 -3.782 1.00 43.30 109 GLU A CA 1
ATOM 751 C C . GLU A 1 109 ? -36.444 -10.362 -3.601 1.00 42.37 109 GLU A C 1
ATOM 752 O O . GLU A 1 109 ? -36.154 -9.355 -4.243 1.00 40.88 109 GLU A O 1
ATOM 758 N N . LYS A 1 110 ? -35.620 -10.943 -2.737 1.00 43.11 110 LYS A N 1
ATOM 759 C CA . LYS A 1 110 ? -34.272 -10.453 -2.491 1.00 45.00 110 LYS A CA 1
ATOM 760 C C . LYS A 1 110 ? -33.506 -10.265 -3.796 1.00 45.91 110 LYS A C 1
ATOM 761 O O . LYS A 1 110 ? -33.681 -11.035 -4.744 1.00 46.44 110 LYS A O 1
ATOM 767 N N . GLY A 1 111 ? -32.660 -9.238 -3.837 1.00 45.86 111 GLY A N 1
ATOM 768 C CA . GLY A 1 111 ? -31.778 -9.007 -4.967 1.00 45.21 111 GLY A CA 1
ATOM 769 C C . GLY A 1 111 ? -32.485 -8.688 -6.271 1.00 43.97 111 GLY A C 1
ATOM 770 O O . GLY A 1 111 ? -31.920 -8.858 -7.352 1.00 44.47 111 GLY A O 1
ATOM 771 N N . ARG A 1 112 ? -33.727 -8.232 -6.174 1.00 41.54 112 ARG A N 1
ATOM 772 C CA . ARG A 1 112 ? -34.463 -7.785 -7.345 1.00 40.43 112 ARG A CA 1
ATOM 773 C C . ARG A 1 112 ? -34.848 -6.315 -7.170 1.00 37.63 112 ARG A C 1
ATOM 774 O O . ARG A 1 112 ? -35.076 -5.861 -6.052 1.00 37.48 112 ARG A O 1
ATOM 782 N N . LEU A 1 113 ? -34.914 -5.576 -8.272 1.00 35.84 113 LEU A N 1
ATOM 783 C CA . LEU A 1 113 ? -35.243 -4.154 -8.213 1.00 35.01 113 LEU A CA 1
ATOM 784 C C . LEU A 1 113 ? -36.670 -3.872 -8.658 1.00 33.97 113 LEU A C 1
ATOM 785 O O . LEU A 1 113 ? -37.099 -4.310 -9.729 1.00 35.59 113 LEU A O 1
ATOM 790 N N . TYR A 1 114 ? -37.404 -3.141 -7.825 1.00 30.65 114 TYR A N 1
ATOM 791 C CA . TYR A 1 114 ? -38.792 -2.810 -8.116 1.00 28.32 114 TYR A CA 1
ATOM 792 C C . TYR A 1 114 ? -38.943 -1.312 -8.285 1.00 26.37 114 TYR A C 1
ATOM 793 O O . TYR A 1 114 ? -38.466 -0.540 -7.455 1.00 26.32 114 TYR A O 1
ATOM 802 N N . GLN A 1 115 ? -39.622 -0.899 -9.346 1.00 25.73 115 GLN A N 1
ATOM 803 C CA . GLN A 1 115 ? -39.882 0.521 -9.533 1.00 27.13 115 GLN A CA 1
ATOM 804 C C . GLN A 1 115 ? -40.875 1.012 -8.487 1.00 25.63 115 GLN A C 1
ATOM 805 O O . GLN A 1 115 ? -41.782 0.294 -8.082 1.00 26.48 115 GLN A O 1
ATOM 811 N N . ILE A 1 116 ? -40.688 2.250 -8.062 1.00 22.88 116 ILE A N 1
ATOM 812 C CA . ILE A 1 116 ? -41.585 2.908 -7.125 1.00 23.86 116 ILE A CA 1
ATOM 813 C C . ILE A 1 116 ? -42.034 4.265 -7.672 1.00 20.26 116 ILE A C 1
ATOM 814 O O . ILE A 1 116 ? -41.219 5.046 -8.191 1.00 19.95 116 ILE A O 1
ATOM 819 N N . LYS A 1 117 ? -43.330 4.542 -7.570 1.00 19.75 117 LYS A N 1
ATOM 820 C CA . LYS A 1 117 ? -43.843 5.885 -7.826 1.00 19.27 117 LYS A CA 1
ATOM 821 C C . LYS A 1 117 ? -44.859 6.214 -6.740 1.00 18.29 117 LYS A C 1
ATOM 822 O O . LYS A 1 117 ? -45.727 5.395 -6.426 1.00 19.54 117 LYS A O 1
ATOM 828 N N . ILE A 1 118 ? -44.744 7.401 -6.159 1.00 16.70 118 ILE A N 1
ATOM 829 C CA . ILE A 1 118 ? -45.668 7.842 -5.125 1.00 17.76 118 ILE A CA 1
ATOM 830 C C . ILE A 1 118 ? -46.174 9.220 -5.503 1.00 17.57 118 ILE A C 1
ATOM 831 O O . ILE A 1 118 ? -45.379 10.085 -5.869 1.00 16.89 118 ILE A O 1
ATOM 836 N N . GLN A 1 119 ? -47.486 9.422 -5.433 1.00 18.22 119 GLN A N 1
ATOM 837 C CA . GLN A 1 119 ? -48.048 10.749 -5.643 1.00 20.85 119 GLN A CA 1
ATOM 838 C C . GLN A 1 119 ? -48.791 11.184 -4.397 1.00 19.38 119 GLN A C 1
ATOM 839 O O . GLN A 1 119 ? -49.436 10.373 -3.723 1.00 20.57 119 GLN A O 1
ATOM 845 N N . TYR A 1 120 ? -48.670 12.461 -4.079 1.00 18.70 120 TYR A N 1
ATOM 846 C CA . TYR A 1 120 ? -49.305 13.044 -2.908 1.00 18.81 120 TYR A CA 1
ATOM 847 C C . TYR A 1 120 ? -50.029 14.294 -3.361 1.00 19.05 120 TYR A C 1
ATOM 848 O O . TYR A 1 120 ? -49.480 15.059 -4.153 1.00 17.50 120 TYR A O 1
ATOM 857 N N . GLN A 1 121 ? -51.259 14.480 -2.882 1.00 21.29 121 GLN A N 1
ATOM 858 C CA . GLN A 1 121 ? -52.027 15.698 -3.143 1.00 24.40 121 GLN A CA 1
ATOM 859 C C . GLN A 1 121 ? -52.795 16.128 -1.902 1.00 25.41 121 GLN A C 1
ATOM 860 O O . GLN A 1 121 ? -53.516 15.329 -1.309 1.00 25.20 121 GLN A O 1
ATOM 866 N N . ARG A 1 122 ? -52.643 17.392 -1.520 1.00 26.16 122 ARG A N 1
ATOM 867 C CA . ARG A 1 122 ? -53.377 17.944 -0.384 1.00 28.30 122 ARG A CA 1
ATOM 868 C C . ARG A 1 122 ? -53.678 19.421 -0.627 1.00 28.09 122 ARG A C 1
ATOM 869 O O . ARG A 1 122 ? -52.758 20.229 -0.778 1.00 27.63 122 ARG A O 1
ATOM 877 N N . GLU A 1 123 ? -54.961 19.780 -0.665 1.00 29.58 123 GLU A N 1
ATOM 878 C CA A GLU A 1 123 ? -55.341 21.165 -0.917 0.58 30.58 123 GLU A CA 1
ATOM 879 C CA B GLU A 1 123 ? -55.360 21.161 -0.915 0.42 30.40 123 GLU A CA 1
ATOM 880 C C . GLU A 1 123 ? -55.219 22.031 0.335 1.00 30.94 123 GLU A C 1
ATOM 881 O O . GLU A 1 123 ? -55.528 21.596 1.440 1.00 31.82 123 GLU A O 1
ATOM 892 N N . ASN A 1 124 ? -54.747 23.260 0.154 1.00 31.82 124 ASN A N 1
ATOM 893 C CA . ASN A 1 124 ? -54.650 24.226 1.253 1.00 32.22 124 ASN A CA 1
ATOM 894 C C . ASN A 1 124 ? -53.994 23.715 2.533 1.00 31.35 124 ASN A C 1
ATOM 895 O O . ASN A 1 124 ? -54.628 23.677 3.583 1.00 32.22 124 ASN A O 1
ATOM 900 N N . PRO A 1 125 ? -52.716 23.332 2.450 1.00 28.58 125 PRO A N 1
ATOM 901 C CA . PRO A 1 125 ? -51.964 22.930 3.642 1.00 28.32 125 PRO A CA 1
ATOM 902 C C . PRO A 1 125 ? -51.834 24.104 4.596 1.00 27.61 125 PRO A C 1
ATOM 903 O O . PRO A 1 125 ? -51.696 25.230 4.138 1.00 28.57 125 PRO A O 1
ATOM 907 N N . THR A 1 126 ? -51.857 23.852 5.899 1.00 27.03 126 THR A N 1
ATOM 908 C CA . THR A 1 126 ? -51.732 24.932 6.869 1.00 27.19 126 THR A CA 1
ATOM 909 C C . THR A 1 126 ? -50.299 25.107 7.353 1.00 27.94 126 THR A C 1
ATOM 910 O O . THR A 1 126 ? -49.985 26.063 8.065 1.00 28.93 126 THR A O 1
ATOM 914 N N . GLU A 1 127 ? -49.434 24.182 6.962 1.00 27.74 127 GLU A N 1
ATOM 915 C CA . GLU A 1 127 ? -48.039 24.235 7.354 1.00 29.50 127 GLU A CA 1
ATOM 916 C C . GLU A 1 127 ? -47.159 24.331 6.112 1.00 26.71 127 GLU A C 1
ATOM 917 O O . GLU A 1 127 ? -47.497 23.783 5.062 1.00 25.95 127 GLU A O 1
ATOM 923 N N . LYS A 1 128 ? -46.036 25.034 6.239 1.00 25.23 128 LYS A N 1
ATOM 924 C CA . LYS A 1 128 ? -45.051 25.120 5.167 1.00 24.75 128 LYS A CA 1
ATOM 925 C C . LYS A 1 128 ? -44.153 23.882 5.090 1.00 23.75 128 LYS A C 1
ATOM 926 O O . LYS A 1 128 ? -43.975 23.155 6.069 1.00 24.27 128 LYS A O 1
ATOM 932 N N . GLY A 1 129 ? -43.577 23.661 3.913 1.00 21.24 129 GLY A N 1
ATOM 933 C CA . GLY A 1 129 ? -42.778 22.477 3.668 1.00 20.23 129 GLY A CA 1
ATOM 934 C C . GLY A 1 129 ? -43.640 21.238 3.578 1.00 20.75 129 GLY A C 1
ATOM 935 O O . GLY A 1 129 ? -44.834 21.305 3.281 1.00 22.10 129 GLY A O 1
ATOM 936 N N . LEU A 1 130 ? -43.027 20.093 3.844 1.00 19.77 130 LEU A N 1
ATOM 937 C CA . LEU A 1 130 ? -43.759 18.838 3.864 1.00 19.73 130 LEU A CA 1
ATOM 938 C C . LEU A 1 130 ? -43.163 17.874 4.875 1.00 19.52 130 LEU A C 1
ATOM 939 O O . LEU A 1 130 ? -41.958 17.623 4.865 1.00 21.42 130 LEU A O 1
ATOM 944 N N . ASP A 1 131 ? -44.009 17.356 5.760 1.00 20.96 131 ASP A N 1
ATOM 945 C CA . ASP A 1 131 ? -43.639 16.248 6.636 1.00 24.70 131 ASP A CA 1
ATOM 946 C C . ASP A 1 131 ? -44.246 14.974 6.037 1.00 23.39 131 ASP A C 1
ATOM 947 O O . ASP A 1 131 ? -45.467 14.825 5.981 1.00 24.36 131 ASP A O 1
ATOM 952 N N . PHE A 1 132 ? -43.398 14.065 5.568 1.00 21.05 132 PHE A N 1
ATOM 953 C CA . PHE A 1 132 ? -43.886 12.895 4.845 1.00 18.28 132 PHE A CA 1
ATOM 954 C C . PHE A 1 132 ? -42.904 11.747 4.997 1.00 16.45 132 PHE A C 1
ATOM 955 O O . PHE A 1 132 ? -41.714 11.887 4.703 1.00 17.91 132 PHE A O 1
ATOM 963 N N . LYS A 1 133 ? -43.402 10.608 5.456 1.00 15.93 133 LYS A N 1
ATOM 964 C CA . LYS A 1 133 ? -42.557 9.433 5.616 1.00 16.47 133 LYS A CA 1
ATOM 965 C C . LYS A 1 133 ? -43.177 8.234 4.918 1.00 16.46 133 LYS A C 1
ATOM 966 O O . LYS A 1 133 ? -44.401 8.052 4.915 1.00 17.38 133 LYS A O 1
ATOM 972 N N . LEU A 1 134 ? -42.301 7.432 4.324 1.00 16.56 134 LEU A N 1
ATOM 973 C CA . LEU A 1 134 ? -42.648 6.179 3.680 1.00 17.59 134 LEU A CA 1
ATOM 974 C C . LEU A 1 134 ? -42.154 5.044 4.558 1.00 17.87 134 LEU A C 1
ATOM 975 O O . LEU A 1 134 ? -40.952 4.948 4.856 1.00 18.36 134 LEU A O 1
ATOM 980 N N . TYR A 1 135 ? -43.091 4.197 4.978 1.00 18.93 135 TYR A N 1
ATOM 981 C CA . TYR A 1 135 ? -42.789 3.063 5.835 1.00 19.80 135 TYR A CA 1
ATOM 982 C C . TYR A 1 135 ? -43.039 1.754 5.125 1.00 21.02 135 TYR A C 1
ATOM 983 O O . TYR A 1 135 ? -43.797 1.678 4.152 1.00 20.41 135 TYR A O 1
ATOM 992 N N . TRP A 1 136 ? -42.438 0.708 5.670 1.00 21.21 136 TRP A N 1
ATOM 993 C CA . TRP A 1 136 ? -42.917 -0.640 5.401 1.00 22.48 136 TRP A CA 1
ATOM 994 C C . TRP A 1 136 ? -42.878 -1.527 6.632 1.00 25.00 136 TRP A C 1
ATOM 995 O O . TRP A 1 136 ? -42.162 -1.251 7.600 1.00 24.24 136 TRP A O 1
ATOM 1006 N N . THR A 1 137 ? -43.678 -2.583 6.565 1.00 26.39 137 THR A N 1
ATOM 1007 C CA . THR A 1 137 ? -43.779 -3.583 7.616 1.00 28.57 137 THR A CA 1
ATOM 1008 C C . THR A 1 137 ? -43.535 -4.966 7.004 1.00 30.12 137 THR A C 1
ATOM 1009 O O . THR A 1 137 ? -44.110 -5.311 5.967 1.00 30.97 137 THR A O 1
ATOM 1013 N N . ASP A 1 138 ? -42.672 -5.752 7.636 1.00 31.20 138 ASP A N 1
ATOM 1014 C CA . ASP A 1 138 ? -42.380 -7.099 7.155 1.00 33.39 138 ASP A CA 1
ATOM 1015 C C . ASP A 1 138 ? -43.373 -8.114 7.727 1.00 34.48 138 ASP A C 1
ATOM 1016 O O . ASP A 1 138 ? -44.289 -7.751 8.464 1.00 33.31 138 ASP A O 1
ATOM 1021 N N . SER A 1 139 ? -43.188 -9.385 7.392 1.00 36.90 139 SER A N 1
ATOM 1022 C CA . SER A 1 139 ? -44.114 -10.432 7.819 1.00 39.65 139 SER A CA 1
ATOM 1023 C C . SER A 1 139 ? -44.123 -10.639 9.333 1.00 42.28 139 SER A C 1
ATOM 1024 O O . SER A 1 139 ? -45.062 -11.227 9.876 1.00 43.63 139 SER A O 1
ATOM 1027 N N . GLN A 1 140 ? -43.073 -10.181 10.009 1.00 43.31 140 GLN A N 1
ATOM 1028 C CA . GLN A 1 140 ? -42.994 -10.318 11.462 1.00 44.54 140 GLN A CA 1
ATOM 1029 C C . GLN A 1 140 ? -43.697 -9.152 12.157 1.00 45.66 140 GLN A C 1
ATOM 1030 O O . GLN A 1 140 ? -43.713 -9.061 13.384 1.00 46.20 140 GLN A O 1
ATOM 1036 N N . ASN A 1 141 ? -44.279 -8.261 11.359 1.00 45.82 141 ASN A N 1
ATOM 1037 C CA . ASN A 1 141 ? -45.061 -7.151 11.885 1.00 45.44 141 ASN A CA 1
ATOM 1038 C C . ASN A 1 141 ? -44.201 -6.006 12.426 1.00 43.44 141 ASN A C 1
ATOM 1039 O O . ASN A 1 141 ? -44.667 -5.188 13.222 1.00 43.76 141 ASN A O 1
ATOM 1044 N N . LYS A 1 142 ? -42.950 -5.942 11.981 1.00 40.72 142 LYS A N 1
ATOM 1045 C CA . LYS A 1 142 ? -42.068 -4.840 12.351 1.00 38.36 142 LYS A CA 1
ATOM 1046 C C . LYS A 1 142 ? -42.153 -3.707 11.331 1.00 34.50 142 LYS A C 1
ATOM 1047 O O . LYS A 1 142 ? -41.912 -3.923 10.146 1.00 35.18 142 LYS A O 1
ATOM 1053 N N . LYS A 1 143 ? -42.482 -2.505 11.805 1.00 30.03 143 LYS A N 1
ATOM 1054 C CA . LYS A 1 143 ? -42.680 -1.338 10.942 1.00 26.71 143 LYS A CA 1
ATOM 1055 C C . LYS A 1 143 ? -41.547 -0.330 11.105 1.00 26.95 143 LYS A C 1
ATOM 1056 O O . LYS A 1 143 ? -41.098 -0.053 12.219 1.00 27.53 143 LYS A O 1
ATOM 1062 N N . GLU A 1 144 ? -41.078 0.222 9.991 1.00 25.87 144 GLU A N 1
ATOM 1063 C CA . GLU A 1 144 ? -40.048 1.250 10.059 1.00 26.98 144 GLU A CA 1
ATOM 1064 C C . GLU A 1 144 ? -40.008 2.096 8.797 1.00 24.24 144 GLU A C 1
ATOM 1065 O O . GLU A 1 144 ? -40.476 1.683 7.739 1.00 24.43 144 GLU A O 1
ATOM 1071 N N . VAL A 1 145 ? -39.455 3.292 8.929 1.00 21.39 145 VAL A N 1
ATOM 1072 C CA . VAL A 1 145 ? -39.185 4.132 7.773 1.00 20.58 145 VAL A CA 1
ATOM 1073 C C . VAL A 1 145 ? -38.194 3.362 6.900 1.00 22.62 145 VAL A C 1
ATOM 1074 O O . VAL A 1 145 ? -37.246 2.755 7.406 1.00 22.98 145 VAL A O 1
ATOM 1078 N N . ILE A 1 146 ? -38.406 3.363 5.589 1.00 22.15 146 ILE A N 1
ATOM 1079 C CA . ILE A 1 146 ? -37.567 2.531 4.731 1.00 22.46 146 ILE A CA 1
ATOM 1080 C C . ILE A 1 146 ? -36.128 3.029 4.796 1.00 23.97 146 ILE A C 1
ATOM 1081 O O . ILE A 1 146 ? -35.877 4.228 4.643 1.00 24.07 146 ILE A O 1
ATOM 1086 N N . SER A 1 147 ? -35.189 2.113 5.035 1.00 26.78 147 SER A N 1
ATOM 1087 C CA . SER A 1 147 ? -33.791 2.497 5.242 1.00 27.87 147 SER A CA 1
ATOM 1088 C C . SER A 1 147 ? -33.073 2.819 3.931 1.00 28.41 147 SER A C 1
ATOM 1089 O O . SER A 1 147 ? -33.514 2.426 2.855 1.00 27.73 147 SER A O 1
ATOM 1092 N N . SER A 1 148 ? -31.966 3.545 4.037 1.00 29.80 148 SER A N 1
ATOM 1093 C CA . SER A 1 148 ? -31.236 4.031 2.865 1.00 32.42 148 SER A CA 1
ATOM 1094 C C . SER A 1 148 ? -30.724 2.911 1.959 1.00 33.83 148 SER A C 1
ATOM 1095 O O . SER A 1 148 ? -30.608 3.088 0.745 1.00 33.42 148 SER A O 1
ATOM 1098 N N . ASP A 1 149 ? -30.419 1.764 2.551 1.00 34.89 149 ASP A N 1
ATOM 1099 C CA . ASP A 1 149 ? -29.881 0.635 1.795 1.00 35.30 149 ASP A CA 1
ATOM 1100 C C . ASP A 1 149 ? -30.896 0.046 0.821 1.00 32.86 149 ASP A C 1
ATOM 1101 O O . ASP A 1 149 ? -30.548 -0.753 -0.048 1.00 33.98 149 ASP A O 1
ATOM 1106 N N . ASN A 1 150 ? -32.155 0.435 0.966 1.00 29.55 150 ASN A N 1
ATOM 1107 C CA . ASN A 1 150 ? -33.219 -0.146 0.159 1.00 28.29 150 ASN A CA 1
ATOM 1108 C C . ASN A 1 150 ? -33.699 0.728 -0.994 1.00 27.82 150 ASN A C 1
ATOM 1109 O O . ASN A 1 150 ? -34.438 0.261 -1.858 1.00 30.30 150 ASN A O 1
ATOM 1114 N N . LEU A 1 151 ? -33.299 1.993 -1.006 1.00 24.38 151 LEU A N 1
ATOM 1115 C CA . LEU A 1 151 ? -33.839 2.932 -1.988 1.00 22.04 151 LEU A CA 1
ATOM 1116 C C . LEU A 1 151 ? -32.798 3.379 -3.007 1.00 22.08 151 LEU A C 1
ATOM 1117 O O . LEU A 1 151 ? -31.649 3.657 -2.656 1.00 24.58 151 LEU A O 1
ATOM 1122 N N . GLN A 1 152 ? -33.209 3.466 -4.267 1.00 19.40 152 GLN A N 1
ATOM 1123 C CA . GLN A 1 152 ? -32.329 3.953 -5.327 1.00 19.13 152 GLN A CA 1
ATOM 1124 C C . GLN A 1 152 ? -33.029 4.977 -6.206 1.00 18.12 152 GLN A C 1
ATOM 1125 O O . GLN A 1 152 ? -34.253 4.973 -6.340 1.00 18.76 152 GLN A O 1
ATOM 1131 N N . LEU A 1 153 ? -32.230 5.835 -6.824 1.00 18.16 153 LEU A N 1
ATOM 1132 C CA . LEU A 1 153 ? -32.726 6.850 -7.732 1.00 17.50 153 LEU A CA 1
ATOM 1133 C C . LEU A 1 153 ? -33.295 6.227 -8.980 1.00 16.34 153 LEU A C 1
ATOM 1134 O O . LEU A 1 153 ? -32.958 5.105 -9.326 1.00 17.85 153 LEU A O 1
ATOM 1139 N N . PRO A 1 154 ? -34.142 6.979 -9.689 1.00 15.04 154 PRO A N 1
ATOM 1140 C CA . PRO A 1 154 ? -34.612 6.556 -11.009 1.00 15.18 154 PRO A CA 1
ATOM 1141 C C . PRO A 1 154 ? -33.442 6.488 -11.989 1.00 14.79 154 PRO A C 1
ATOM 1142 O O . PRO A 1 154 ? -32.382 7.070 -11.743 1.00 14.95 154 PRO A O 1
ATOM 1146 N N . GLU A 1 155 ? -33.626 5.766 -13.089 1.00 15.08 155 GLU A N 1
ATOM 1147 C CA . GLU A 1 155 ? -32.564 5.620 -14.080 1.00 14.37 155 GLU A CA 1
ATOM 1148 C C . GLU A 1 155 ? -32.614 6.784 -15.062 1.00 13.67 155 GLU A C 1
ATOM 1149 O O . GLU A 1 155 ? -33.155 6.664 -16.163 1.00 13.98 155 GLU A O 1
ATOM 1155 N N . LEU A 1 156 ? -32.046 7.909 -14.640 1.00 11.47 156 LEU A N 1
ATOM 1156 C CA . LEU A 1 156 ? -32.130 9.162 -15.391 1.00 11.81 156 LEU A CA 1
ATOM 1157 C C . LEU A 1 156 ? -31.062 9.241 -16.481 1.00 10.87 156 LEU A C 1
ATOM 1158 O O . LEU A 1 156 ? -30.207 10.137 -16.503 1.00 11.21 156 LEU A O 1
ATOM 1163 N N . LYS A 1 157 ? -31.152 8.290 -17.407 1.00 12.29 157 LYS A N 1
ATOM 1164 C CA . LYS A 1 157 ? -30.195 8.116 -18.486 1.00 12.83 157 LYS A CA 1
ATOM 1165 C C . LYS A 1 157 ? -30.953 8.044 -19.808 1.00 12.54 157 LYS A C 1
ATOM 1166 O O . LYS A 1 157 ? -32.164 7.907 -19.824 1.00 14.02 157 LYS A O 1
ATOM 1172 N N . GLN A 1 158 ? -30.226 8.100 -20.919 1.00 13.93 158 GLN A N 1
ATOM 1173 C CA . GLN A 1 158 ? -30.844 7.998 -22.235 1.00 15.30 158 GLN A CA 1
ATOM 1174 C C . GLN A 1 158 ? -31.242 6.579 -22.621 1.00 18.30 158 GLN A C 1
ATOM 1175 O O . GLN A 1 158 ? -31.980 6.390 -23.586 1.00 20.83 158 GLN A O 1
ATOM 1181 N N . LYS A 1 159 ? -30.770 5.590 -21.863 1.00 18.65 159 LYS A N 1
ATOM 1182 C CA . LYS A 1 159 ? -31.146 4.193 -22.087 1.00 21.68 159 LYS A CA 1
ATOM 1183 C C . LYS A 1 159 ? -31.374 3.453 -20.769 1.00 21.67 159 LYS A C 1
ATOM 1184 O O . LYS A 1 159 ? -30.845 3.846 -19.725 1.00 20.65 159 LYS A O 1
ATOM 1190 N N . SER A 1 160 ? -32.179 2.396 -20.815 1.00 23.25 160 SER A N 1
ATOM 1191 C CA . SER A 1 160 ? -32.386 1.565 -19.640 1.00 24.37 160 SER A CA 1
ATOM 1192 C C . SER A 1 160 ? -31.162 0.697 -19.408 1.00 26.95 160 SER A C 1
ATOM 1193 O O . SER A 1 160 ? -30.388 0.437 -20.332 1.00 27.85 160 SER A O 1
ATOM 1196 N N . SER A 1 161 ? -30.980 0.255 -18.168 1.00 28.29 161 SER A N 1
ATOM 1197 C CA . SER A 1 161 ? -29.977 -0.751 -17.876 1.00 29.60 161 SER A CA 1
ATOM 1198 C C . SER A 1 161 ? -30.698 -2.093 -17.874 1.00 32.68 161 SER A C 1
ATOM 1199 O O . SER A 1 161 ? -31.921 -2.143 -18.030 1.00 32.92 161 SER A O 1
ATOM 1202 N N . ASN A 1 162 ? -29.961 -3.183 -17.696 1.00 35.30 162 ASN A N 1
ATOM 1203 C CA . ASN A 1 162 ? -30.603 -4.491 -17.717 1.00 37.52 162 ASN A CA 1
ATOM 1204 C C . ASN A 1 162 ? -31.589 -4.685 -16.567 1.00 37.46 162 ASN A C 1
ATOM 1205 O O . ASN A 1 162 ? -32.563 -5.431 -16.694 1.00 39.09 162 ASN A O 1
ATOM 1210 N N . SER A 1 163 ? -31.347 -4.008 -15.450 1.00 35.23 163 SER A N 1
ATOM 1211 C CA . SER A 1 163 ? -32.173 -4.206 -14.263 1.00 34.33 163 SER A CA 1
ATOM 1212 C C . SER A 1 163 ? -33.086 -3.021 -13.950 1.00 30.94 163 SER A C 1
ATOM 1213 O O . SER A 1 163 ? -34.051 -3.164 -13.194 1.00 31.12 163 SER A O 1
ATOM 1216 N N . ARG A 1 164 ? -32.782 -1.864 -14.540 1.00 26.82 164 ARG A N 1
ATOM 1217 C CA . ARG A 1 164 ? -33.456 -0.611 -14.201 1.00 23.45 164 ARG A CA 1
ATOM 1218 C C . ARG A 1 164 ? -33.975 0.143 -15.434 1.00 21.72 164 ARG A C 1
ATOM 1219 O O . ARG A 1 164 ? -33.196 0.746 -16.181 1.00 22.80 164 ARG A O 1
ATOM 1227 N N . LYS A 1 165 ? -35.293 0.121 -15.625 1.00 21.64 165 LYS A N 1
ATOM 1228 C CA . LYS A 1 165 ? -35.948 0.837 -16.722 1.00 23.20 165 LYS A CA 1
ATOM 1229 C C . LYS A 1 165 ? -35.834 2.352 -16.564 1.00 21.96 165 LYS A C 1
ATOM 1230 O O . LYS A 1 165 ? -35.964 2.879 -15.461 1.00 21.11 165 LYS A O 1
ATOM 1236 N N . LYS A 1 166 ? -35.602 3.053 -17.672 1.00 22.23 166 LYS A N 1
ATOM 1237 C CA . LYS A 1 166 ? -35.383 4.504 -17.626 1.00 21.85 166 LYS A CA 1
ATOM 1238 C C . LYS A 1 166 ? -36.677 5.315 -17.490 1.00 23.56 166 LYS A C 1
ATOM 1239 O O . LYS A 1 166 ? -36.630 6.510 -17.188 1.00 24.87 166 LYS A O 1
ATOM 1245 N N . ARG A 1 167 ? -37.820 4.671 -17.707 1.00 24.26 167 ARG A N 1
ATOM 1246 C CA . ARG A 1 167 ? -39.113 5.344 -17.600 1.00 28.87 167 ARG A CA 1
ATOM 1247 C C . ARG A 1 167 ? -39.900 4.799 -16.425 1.00 30.46 167 ARG A C 1
ATOM 1248 O O . ARG A 1 167 ? -39.855 3.601 -16.158 1.00 30.53 167 ARG A O 1
ATOM 1256 N N . SER A 1 168 ? -40.620 5.674 -15.726 1.00 32.01 168 SER A N 1
ATOM 1257 C CA A SER A 1 168 ? -41.493 5.237 -14.644 0.52 33.56 168 SER A CA 1
ATOM 1258 C CA B SER A 1 168 ? -41.497 5.245 -14.642 0.48 33.04 168 SER A CA 1
ATOM 1259 C C . SER A 1 168 ? -42.813 4.732 -15.212 1.00 34.09 168 SER A C 1
ATOM 1260 O O . SER A 1 168 ? -43.093 4.906 -16.402 1.00 33.20 168 SER A O 1
ATOM 1265 N N . THR A 1 169 ? -43.618 4.104 -14.360 1.00 35.89 169 THR A N 1
ATOM 1266 C CA . THR A 1 169 ? -44.874 3.509 -14.798 1.00 37.96 169 THR A CA 1
ATOM 1267 C C . THR A 1 169 ? -45.786 4.557 -15.436 1.00 40.60 169 THR A C 1
ATOM 1268 O O . THR A 1 169 ? -45.836 5.705 -14.984 1.00 41.10 169 THR A O 1
ATOM 1272 N N . SER A 1 170 ? -46.488 4.169 -16.499 1.00 42.35 170 SER A N 1
ATOM 1273 C CA . SER A 1 170 ? -47.418 5.078 -17.168 1.00 44.44 170 SER A CA 1
ATOM 1274 C C . SER A 1 170 ? -48.641 5.335 -16.293 1.00 44.33 170 SER A C 1
ATOM 1275 O O . SER A 1 170 ? -49.401 6.275 -16.531 1.00 44.63 170 SER A O 1
ATOM 1278 N N . ALA A 1 171 ? -48.826 4.491 -15.284 1.00 43.85 171 ALA A N 1
ATOM 1279 C 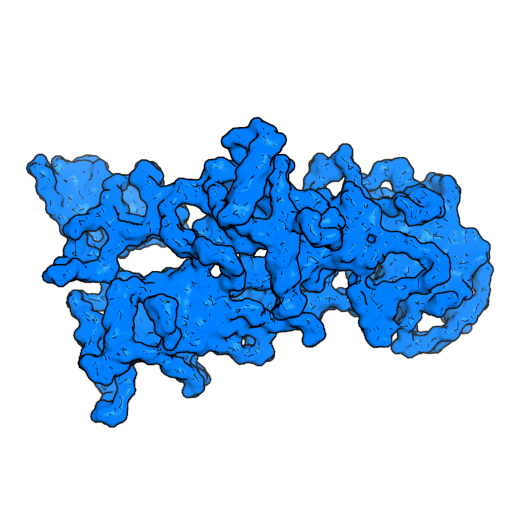CA . ALA A 1 171 ? -49.897 4.687 -14.317 1.00 44.64 171 ALA A CA 1
ATOM 1280 C C . ALA A 1 171 ? -49.628 5.936 -13.484 1.00 45.54 171 ALA A C 1
ATOM 1281 O O . ALA A 1 171 ? -48.522 6.134 -12.979 1.00 45.69 171 ALA A O 1
ATOM 1283 N N . GLY A 1 172 ? -50.642 6.781 -13.346 1.00 46.10 172 GLY A N 1
ATOM 1284 C CA . GLY A 1 172 ? -50.522 7.963 -12.516 1.00 45.32 172 GLY A CA 1
ATOM 1285 C C . GLY A 1 172 ? -49.834 9.106 -13.227 1.00 45.19 172 GLY A C 1
ATOM 1286 O O . GLY A 1 172 ? -49.781 9.138 -14.457 1.00 45.61 172 GLY A O 1
ATOM 1287 N N . PRO A 1 173 ? -49.290 10.049 -12.449 1.00 44.09 173 PRO A N 1
ATOM 1288 C CA . PRO A 1 173 ? -48.734 11.285 -12.995 1.00 42.65 173 PRO A CA 1
ATOM 1289 C C . PRO A 1 173 ? -47.320 11.122 -13.537 1.00 42.16 173 PRO A C 1
ATOM 1290 O O . PRO A 1 173 ? -46.488 10.421 -12.957 1.00 41.90 173 PRO A O 1
ATOM 1294 N N . THR A 1 174 ? -47.061 11.777 -14.660 1.00 41.52 174 THR A N 1
ATOM 1295 C CA . THR A 1 174 ? -45.709 11.881 -15.187 1.00 41.60 174 THR A CA 1
ATOM 1296 C C . THR A 1 174 ? -45.299 13.344 -15.188 1.00 39.76 174 THR A C 1
ATOM 1297 O O . THR A 1 174 ? -45.902 14.160 -15.885 1.00 40.05 174 THR A O 1
ATOM 1301 N N . VAL A 1 175 ? -44.289 13.689 -14.394 1.00 37.61 175 VAL A N 1
ATOM 1302 C CA . VAL A 1 175 ? -43.757 15.043 -14.451 1.00 35.46 175 VAL A CA 1
ATOM 1303 C C . VAL A 1 175 ? -43.096 15.178 -15.809 1.00 30.97 175 VAL A C 1
ATOM 1304 O O . VAL A 1 175 ? -42.361 14.290 -16.232 1.00 32.60 175 VAL A O 1
ATOM 1308 N N . PRO A 1 176 ? -43.405 16.258 -16.530 1.00 27.63 176 PRO A N 1
ATOM 1309 C CA . PRO A 1 176 ? -42.881 16.394 -17.887 1.00 25.76 176 PRO A CA 1
ATOM 1310 C C . PRO A 1 176 ? -41.376 16.539 -17.846 1.00 22.00 176 PRO A C 1
ATOM 1311 O O . PRO A 1 176 ? -40.849 17.499 -17.282 1.00 22.50 176 PRO A O 1
ATOM 1315 N N . ASP A 1 177 ? -40.697 15.573 -18.450 1.00 20.00 177 ASP A N 1
ATOM 1316 C CA . ASP A 1 177 ? -39.246 15.508 -18.462 1.00 17.20 177 ASP A CA 1
ATOM 1317 C C . ASP A 1 177 ? -38.873 14.794 -19.756 1.00 18.49 177 ASP A C 1
ATOM 1318 O O . ASP A 1 177 ? -38.456 13.630 -19.745 1.00 20.59 177 ASP A O 1
ATOM 1323 N N . ARG A 1 178 ? -39.027 15.515 -20.864 1.00 17.13 178 ARG A N 1
ATOM 1324 C CA A ARG A 1 178 ? -38.900 14.959 -22.209 0.71 18.33 178 ARG A CA 1
ATOM 1325 C CA B ARG A 1 178 ? -38.893 14.932 -22.197 0.29 18.22 178 ARG A CA 1
ATOM 1326 C C . ARG A 1 178 ? -37.548 14.243 -22.453 1.00 16.85 178 ARG A C 1
ATOM 1327 O O . ARG A 1 178 ? -37.472 13.266 -23.200 1.00 18.06 178 ARG A O 1
ATOM 1342 N N . ASP A 1 179 ? -36.476 14.723 -21.838 1.00 13.94 179 ASP A N 1
ATOM 1343 C CA . ASP A 1 179 ? -35.151 14.138 -22.106 1.00 11.12 179 ASP A CA 1
ATOM 1344 C C . ASP A 1 179 ? -34.649 13.208 -21.003 1.00 9.86 179 ASP A C 1
ATOM 1345 O O . ASP A 1 179 ? -33.505 12.727 -21.032 1.00 11.01 179 ASP A O 1
ATOM 1350 N N . ASN A 1 180 ? -35.506 12.962 -20.023 1.00 10.82 180 ASN A N 1
ATOM 1351 C CA . ASN A 1 180 ? -35.175 12.034 -18.940 1.00 11.35 180 ASN A CA 1
ATOM 1352 C C . ASN A 1 180 ? -33.908 12.373 -18.145 1.00 11.93 180 ASN A C 1
ATOM 1353 O O . ASN A 1 180 ? -33.263 11.470 -17.599 1.00 11.89 180 ASN A O 1
ATOM 1358 N N . ASP A 1 181 ? -33.545 13.651 -18.057 1.00 9.59 181 ASP A N 1
ATOM 1359 C CA . ASP A 1 181 ? -32.414 13.992 -17.209 1.00 8.24 181 ASP A CA 1
ATOM 1360 C C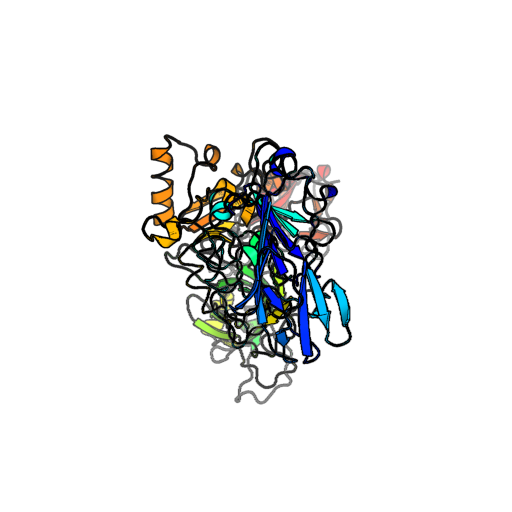 . ASP A 1 181 ? -32.810 14.176 -15.751 1.00 10.40 181 ASP A C 1
ATOM 1361 O O . ASP A 1 181 ? -31.943 14.170 -14.887 1.00 12.34 181 ASP A O 1
ATOM 1366 N N . GLY A 1 182 ? -34.103 14.290 -15.477 1.00 11.46 182 GLY A N 1
ATOM 1367 C CA . GLY A 1 182 ? -34.535 14.554 -14.111 1.00 11.89 182 GLY A CA 1
ATOM 1368 C C . GLY A 1 182 ? -35.035 15.961 -13.859 1.00 11.53 182 GLY A C 1
ATOM 1369 O O . GLY A 1 182 ? -35.836 16.184 -12.954 1.00 14.11 182 GLY A O 1
ATOM 1370 N N . ILE A 1 183 ? -34.612 16.939 -14.652 1.00 10.85 183 ILE A N 1
ATOM 1371 C CA . ILE A 1 183 ? -35.073 18.311 -14.442 1.00 11.00 183 ILE A CA 1
ATOM 1372 C C . ILE A 1 183 ? -36.330 18.543 -15.269 1.00 9.94 183 ILE A C 1
ATOM 1373 O O . ILE A 1 183 ? -36.328 18.311 -16.483 1.00 11.24 183 ILE A O 1
ATOM 1378 N N . PRO A 1 184 ? -37.429 18.962 -14.621 1.00 11.34 184 PRO A N 1
ATOM 1379 C CA . PRO A 1 184 ? -38.684 19.160 -15.350 1.00 12.80 184 PRO A CA 1
ATOM 1380 C C . PRO A 1 184 ? -38.526 20.119 -16.519 1.00 12.80 184 PRO A C 1
ATOM 1381 O O . PRO A 1 184 ? -37.746 21.067 -16.399 1.00 13.00 184 PRO A O 1
ATOM 1385 N N . ASP A 1 185 ? -39.260 19.872 -17.607 1.00 14.38 185 ASP A N 1
ATOM 1386 C CA . ASP A 1 185 ? -39.190 20.684 -18.827 1.00 15.92 185 ASP A CA 1
ATOM 1387 C C . ASP A 1 185 ? -39.255 22.171 -18.471 1.00 16.13 185 ASP A C 1
ATOM 1388 O O . ASP A 1 185 ? -38.448 22.969 -18.941 1.00 15.99 185 ASP A O 1
ATOM 1393 N N . SER A 1 186 ? -40.257 22.546 -17.671 1.00 16.41 186 SER A N 1
ATOM 1394 C CA . SER A 1 186 ? -40.530 23.954 -17.384 1.00 17.45 186 SER A CA 1
ATOM 1395 C C . SER A 1 186 ? -39.381 24.659 -16.666 1.00 16.84 186 SER A C 1
ATOM 1396 O O . SER A 1 186 ? -39.114 25.843 -16.929 1.00 19.57 186 SER A O 1
ATOM 1399 N N . LEU A 1 187 ? -38.689 23.944 -15.779 1.00 14.80 187 LEU A N 1
ATOM 1400 C CA . LEU A 1 187 ? -37.585 24.563 -15.059 1.00 15.14 187 LEU A CA 1
ATOM 1401 C C . LEU A 1 187 ? -36.428 24.809 -16.006 1.00 13.49 187 LEU A C 1
ATOM 1402 O O . LEU A 1 187 ? -35.770 25.848 -15.934 1.00 14.88 187 LEU A O 1
ATOM 1407 N N . GLU A 1 188 ? -36.179 23.859 -16.899 1.00 12.86 188 GLU A N 1
ATOM 1408 C CA . GLU A 1 188 ? -35.047 24.001 -17.816 1.00 11.51 188 GLU A CA 1
ATOM 1409 C C . GLU A 1 188 ? -35.249 25.204 -18.729 1.00 12.95 188 GLU A C 1
ATOM 1410 O O . GLU A 1 188 ? -34.310 25.928 -19.027 1.00 12.60 188 GLU A O 1
ATOM 1416 N N . VAL A 1 189 ? -36.489 25.436 -19.140 1.00 13.42 189 VAL A N 1
ATOM 1417 C CA . VAL A 1 189 ? -36.765 26.541 -20.044 1.00 15.37 189 VAL A CA 1
ATOM 1418 C C . VAL A 1 189 ? -36.773 27.886 -19.315 1.00 15.96 189 VAL A C 1
ATOM 1419 O O . VAL A 1 189 ? -36.219 28.883 -19.813 1.00 17.92 189 VAL A O 1
ATOM 1423 N N . GLU A 1 190 ? -37.391 27.919 -18.137 1.00 17.67 190 GLU A N 1
ATOM 1424 C CA . GLU A 1 190 ? -37.663 29.184 -17.446 1.00 18.55 190 GLU A CA 1
ATOM 1425 C C . GLU A 1 190 ? -36.512 29.640 -16.566 1.00 16.92 190 GLU A C 1
ATOM 1426 O O . GLU A 1 190 ? -36.422 30.814 -16.213 1.00 19.26 190 GLU A O 1
ATOM 1432 N N . GLY A 1 191 ? -35.645 28.706 -16.194 1.00 14.32 191 GLY A N 1
ATOM 1433 C CA . GLY A 1 191 ? -34.483 29.036 -15.393 1.00 13.74 191 GLY A CA 1
ATOM 1434 C C . GLY A 1 191 ? -34.597 28.486 -13.989 1.00 13.01 191 GLY A C 1
ATOM 1435 O O . GLY A 1 191 ? -35.661 28.565 -13.351 1.00 15.63 191 GLY A O 1
ATOM 1436 N N . TYR A 1 192 ? -33.488 27.937 -13.510 1.00 12.14 192 TYR A N 1
ATOM 1437 C CA . TYR A 1 192 ? -33.449 27.273 -12.215 1.00 12.06 192 TYR A CA 1
ATOM 1438 C C . TYR A 1 192 ? -32.147 27.550 -11.489 1.00 13.56 192 TYR A C 1
ATOM 1439 O O . TYR A 1 192 ? -31.158 27.993 -12.071 1.00 14.06 192 TYR A O 1
ATOM 1448 N N . THR A 1 193 ? -32.158 27.281 -10.197 1.00 17.28 193 THR A N 1
ATOM 1449 C CA . THR A 1 193 ? -30.978 27.461 -9.390 1.00 20.15 193 THR A CA 1
ATOM 1450 C C . THR A 1 193 ? -30.793 26.199 -8.576 1.00 18.23 193 THR A C 1
ATOM 1451 O O . THR A 1 193 ? -31.734 25.427 -8.394 1.00 18.51 193 THR A O 1
ATOM 1455 N N . VAL A 1 194 ? -29.570 25.976 -8.105 1.00 19.01 194 VAL A N 1
ATOM 1456 C CA . VAL A 1 194 ? -29.313 24.859 -7.215 1.00 20.15 194 VAL A CA 1
ATOM 1457 C C . VAL A 1 194 ? -28.665 25.421 -5.968 1.00 23.00 194 VAL A C 1
ATOM 1458 O O . VAL A 1 194 ? -27.769 26.274 -6.043 1.00 25.41 194 VAL A O 1
ATOM 1462 N N . ASP A 1 195 ? -29.146 24.969 -4.820 1.00 26.76 195 ASP A N 1
ATOM 1463 C CA . ASP A 1 195 ? -28.612 25.408 -3.546 1.00 34.82 195 ASP A CA 1
ATOM 1464 C C . ASP A 1 195 ? -28.285 24.181 -2.717 1.00 38.48 195 ASP A C 1
ATOM 1465 O O . ASP A 1 195 ? -29.036 23.210 -2.718 1.00 37.31 195 ASP A O 1
ATOM 1470 N N . VAL A 1 196 ? -27.158 24.224 -2.021 1.00 43.59 196 VAL A N 1
ATOM 1471 C CA . VAL A 1 196 ? -26.728 23.098 -1.213 1.00 48.76 196 VAL A CA 1
ATOM 1472 C C . VAL A 1 196 ? -27.169 23.241 0.234 1.00 52.96 196 VAL A C 1
ATOM 1473 O O . VAL A 1 196 ? -26.631 24.055 0.983 1.00 53.85 196 VAL A O 1
ATOM 1477 N N . LYS A 1 197 ? -28.161 22.447 0.620 1.00 56.13 197 LYS A N 1
ATOM 1478 C CA . LYS A 1 197 ? -28.517 22.323 2.021 1.00 58.70 197 LYS A CA 1
ATOM 1479 C C . LYS A 1 197 ? -27.354 21.614 2.701 1.00 60.54 197 LYS A C 1
ATOM 1480 O O . LYS A 1 197 ? -26.289 21.440 2.102 1.00 60.88 197 LYS A O 1
ATOM 1486 N N . ASN A 1 198 ? -27.556 21.196 3.944 1.00 61.59 198 ASN A N 1
ATOM 1487 C CA . ASN A 1 198 ? -26.489 20.545 4.686 1.00 62.33 198 ASN A CA 1
ATOM 1488 C C . ASN A 1 198 ? -25.998 19.292 3.971 1.00 61.10 198 ASN A C 1
ATOM 1489 O O . ASN A 1 198 ? -24.794 19.090 3.798 1.00 61.63 198 ASN A O 1
ATOM 1494 N N . LYS A 1 199 ? -26.944 18.467 3.538 1.00 59.20 199 LYS A N 1
ATOM 1495 C CA . LYS A 1 199 ? -26.632 17.151 2.999 1.00 56.95 199 LYS A CA 1
ATOM 1496 C C . LYS A 1 199 ? -27.297 16.909 1.647 1.00 53.88 199 LYS A C 1
ATOM 1497 O O . LYS A 1 199 ? -27.012 15.916 0.976 1.00 53.78 199 LYS A O 1
ATOM 1503 N N . ARG A 1 200 ? -28.183 17.819 1.250 1.00 50.27 200 ARG A N 1
ATOM 1504 C CA . ARG A 1 200 ? -28.963 17.640 0.032 1.00 46.62 200 ARG A CA 1
ATOM 1505 C C . ARG A 1 200 ? -28.810 18.843 -0.887 1.00 41.78 200 ARG A C 1
ATOM 1506 O O . ARG A 1 200 ? -28.543 19.949 -0.433 1.00 42.16 200 ARG A O 1
ATOM 1514 N N . THR A 1 201 ? -28.988 18.612 -2.181 1.00 36.38 201 THR A N 1
ATOM 1515 C CA . THR A 1 201 ? -29.024 19.685 -3.164 1.00 31.56 201 THR A CA 1
ATOM 1516 C C . THR A 1 201 ? -30.478 19.941 -3.577 1.00 26.13 201 THR A C 1
ATOM 1517 O O . THR A 1 201 ? -31.186 19.004 -3.965 1.00 25.21 201 THR A O 1
ATOM 1521 N N . PHE A 1 202 ? -30.937 21.188 -3.444 1.00 22.82 202 PHE A N 1
ATOM 1522 C CA . PHE A 1 202 ? -32.285 21.583 -3.868 1.00 20.39 202 PHE A CA 1
ATOM 1523 C C . PHE A 1 202 ? -32.232 22.314 -5.199 1.00 16.57 202 PHE A C 1
ATOM 1524 O O . PHE A 1 202 ? -31.526 23.315 -5.342 1.00 20.08 202 PHE A O 1
ATOM 1532 N N . LEU A 1 203 ? -32.977 21.816 -6.175 1.00 14.07 203 LEU A N 1
ATOM 1533 C CA . LEU A 1 203 ? -33.117 22.523 -7.440 1.00 14.01 203 LEU A CA 1
ATOM 1534 C C . LEU A 1 203 ? -34.504 23.211 -7.445 1.00 15.00 203 LEU A C 1
ATOM 1535 O O . LEU A 1 203 ? -35.529 22.571 -7.165 1.00 15.66 203 LEU A O 1
ATOM 1540 N N . SER A 1 204 ? -34.529 24.513 -7.726 1.00 14.67 204 SER A N 1
ATOM 1541 C CA . SER A 1 204 ? -35.749 25.323 -7.649 1.00 14.36 204 SER A CA 1
ATOM 1542 C C . SER A 1 204 ? -35.804 26.327 -8.785 1.00 14.81 204 SER A C 1
ATOM 1543 O O . SER A 1 204 ? -34.787 26.611 -9.395 1.00 15.67 204 SER A O 1
ATOM 1546 N N . PRO A 1 205 ? -36.988 26.898 -9.047 1.00 15.56 205 PRO A N 1
ATOM 1547 C CA . PRO A 1 205 ? -37.087 27.912 -10.100 1.00 16.62 205 PRO A CA 1
ATOM 1548 C C . PRO A 1 205 ? -36.325 29.174 -9.731 1.00 18.21 205 PRO A C 1
ATOM 1549 O O . PRO A 1 205 ? -36.226 29.528 -8.550 1.00 20.50 205 PRO A O 1
ATOM 1553 N N . TRP A 1 206 ? -35.772 29.834 -10.742 1.00 18.41 206 TRP A N 1
ATOM 1554 C CA . TRP A 1 206 ? -35.111 31.117 -10.555 1.00 20.54 206 TRP A CA 1
ATOM 1555 C C . TRP A 1 206 ? -36.126 32.190 -10.226 1.00 23.33 206 TRP A C 1
ATOM 1556 O O . TRP A 1 206 ? -37.166 32.293 -10.881 1.00 23.77 206 TRP A O 1
ATOM 1567 N N . ILE A 1 207 ? -35.824 32.985 -9.207 1.00 26.22 207 ILE A N 1
ATOM 1568 C CA . ILE A 1 207 ? -36.655 34.122 -8.847 1.00 29.84 207 ILE A CA 1
ATOM 1569 C C . ILE A 1 207 ? -35.762 35.341 -8.675 1.00 31.30 207 ILE A C 1
ATOM 1570 O O . ILE A 1 207 ? -34.932 35.389 -7.768 1.00 30.77 207 ILE A O 1
ATOM 1575 N N . SER A 1 208 ? -35.926 36.321 -9.559 1.00 34.38 208 SER A N 1
ATOM 1576 C CA . SER A 1 208 ? -35.040 37.484 -9.589 1.00 36.14 208 SER A CA 1
ATOM 1577 C C . SER A 1 208 ? -34.798 38.120 -8.219 1.00 36.91 208 SER A C 1
ATOM 1578 O O . SER A 1 208 ? -33.654 38.247 -7.783 1.00 37.49 208 SER A O 1
ATOM 1581 N N . ASN A 1 209 ? -35.867 38.518 -7.540 1.00 37.68 209 ASN A N 1
ATOM 1582 C CA . ASN A 1 209 ? -35.703 39.343 -6.340 1.00 39.33 209 ASN A CA 1
ATOM 1583 C C . ASN A 1 209 ? -35.169 38.611 -5.102 1.00 40.01 209 ASN A C 1
ATOM 1584 O O . ASN A 1 209 ? -35.021 39.212 -4.038 1.00 40.78 209 ASN A O 1
ATOM 1589 N N . ILE A 1 210 ? -34.870 37.323 -5.246 1.00 38.68 210 ILE A N 1
ATOM 1590 C CA . ILE A 1 210 ? -34.324 36.530 -4.145 1.00 38.58 210 ILE A CA 1
ATOM 1591 C C . ILE A 1 210 ? -32.925 36.023 -4.456 1.00 37.32 210 ILE A C 1
ATOM 1592 O O . ILE A 1 210 ? -32.023 36.093 -3.623 1.00 37.41 210 ILE A O 1
ATOM 1597 N N . HIS A 1 211 ? -32.754 35.503 -5.666 1.00 36.61 211 HIS A N 1
ATOM 1598 C CA . HIS A 1 211 ? -31.551 34.761 -6.013 1.00 36.72 211 HIS A CA 1
ATOM 1599 C C . HIS A 1 211 ? -30.418 35.632 -6.557 1.00 38.56 211 HIS A C 1
ATOM 1600 O O . HIS A 1 211 ? -29.245 35.336 -6.328 1.00 38.08 211 HIS A O 1
ATOM 1607 N N . GLU A 1 212 ? -30.766 36.696 -7.275 1.00 41.24 212 GLU A N 1
ATOM 1608 C CA . GLU A 1 212 ? -29.760 37.615 -7.812 1.00 45.01 212 GLU A CA 1
ATOM 1609 C C . GLU A 1 212 ? -28.816 38.124 -6.725 1.00 46.61 212 GLU A C 1
ATOM 1610 O O . GLU A 1 212 ? -27.604 37.929 -6.801 1.00 47.47 212 GLU A O 1
ATOM 1616 N N . LYS A 1 213 ? -29.384 38.767 -5.710 1.00 47.72 213 LYS A N 1
ATOM 1617 C CA . LYS A 1 213 ? -28.595 39.339 -4.624 1.00 48.95 213 LYS A CA 1
ATOM 1618 C C . LYS A 1 213 ? -27.698 38.313 -3.929 1.00 48.92 213 LYS A C 1
ATOM 1619 O O . LYS A 1 213 ? -26.605 38.643 -3.473 1.00 49.46 213 LYS A O 1
ATOM 1625 N N . LYS A 1 214 ? -28.149 37.069 -3.850 1.00 48.69 214 LYS A N 1
ATOM 1626 C CA . LYS A 1 214 ? -27.390 36.055 -3.126 1.00 48.56 214 LYS A CA 1
ATOM 1627 C C . LYS A 1 214 ? -26.239 35.461 -3.942 1.00 46.79 214 LYS A C 1
ATOM 1628 O O . LYS A 1 214 ? -25.481 34.629 -3.444 1.00 47.16 214 LYS A O 1
ATOM 1634 N N . GLY A 1 215 ? -26.103 35.894 -5.191 1.00 44.35 215 GLY A N 1
ATOM 1635 C CA . GLY A 1 215 ? -25.008 35.435 -6.029 1.00 41.90 215 GLY A CA 1
ATOM 1636 C C . GLY A 1 215 ? -25.171 34.033 -6.594 1.00 39.09 215 GLY A C 1
ATOM 1637 O O . GLY A 1 215 ? -24.200 33.433 -7.049 1.00 39.27 215 GLY A O 1
ATOM 1638 N N . LEU A 1 216 ? -26.396 33.509 -6.566 1.00 35.96 216 LEU A N 1
ATOM 1639 C CA . LEU A 1 216 ? -26.684 32.188 -7.117 1.00 33.24 216 LEU A CA 1
ATOM 1640 C C . LEU A 1 216 ? -26.607 32.218 -8.635 1.00 30.00 216 LEU A C 1
ATOM 1641 O O . LEU A 1 216 ? -26.844 33.251 -9.254 1.00 29.74 216 LEU A O 1
ATOM 1646 N N . THR A 1 217 ? -26.277 31.079 -9.233 1.00 27.07 217 THR A N 1
ATOM 1647 C CA . THR A 1 217 ? -26.176 30.981 -10.681 1.00 23.88 217 THR A CA 1
ATOM 1648 C C . THR A 1 217 ? -27.539 30.649 -11.276 1.00 19.83 217 THR A C 1
ATOM 1649 O O . THR A 1 217 ? -28.223 29.726 -10.821 1.00 21.32 217 THR A O 1
ATOM 1653 N N . LYS A 1 218 ? -27.926 31.395 -12.306 1.00 18.88 218 LYS A N 1
ATOM 1654 C CA . LYS A 1 218 ? -29.176 31.130 -13.008 1.00 17.70 218 LYS A CA 1
ATOM 1655 C C . LYS A 1 218 ? -28.903 30.161 -14.143 1.00 16.39 218 LYS A C 1
ATOM 1656 O O . LYS A 1 218 ? -28.210 30.509 -15.101 1.00 19.32 218 LYS A O 1
ATOM 1662 N N . TYR A 1 219 ? -29.415 28.945 -14.035 1.00 12.43 219 TYR A N 1
ATOM 1663 C CA . TYR A 1 219 ? -29.220 27.955 -15.102 1.00 12.63 219 TYR A CA 1
ATOM 1664 C C . TYR A 1 219 ? -30.410 27.907 -16.034 1.00 10.94 219 TYR A C 1
ATOM 1665 O O . TYR A 1 219 ? -31.549 28.039 -15.608 1.00 12.51 219 TYR A O 1
ATOM 1674 N N . LYS A 1 220 ? -30.147 27.712 -17.323 1.00 10.37 220 LYS A N 1
ATOM 1675 C CA . LYS A 1 220 ? -31.187 27.299 -18.250 1.00 9.95 220 LYS A CA 1
ATOM 1676 C C . LYS A 1 220 ? -30.559 26.210 -19.074 1.00 9.73 220 LYS A C 1
ATOM 1677 O O . LYS A 1 220 ? -29.328 26.165 -19.226 1.00 10.56 220 LYS A O 1
ATOM 1683 N N . SER A 1 221 ? -31.389 25.326 -19.604 1.00 8.90 221 SER A N 1
ATOM 1684 C CA . SER A 1 221 ? -30.873 24.221 -20.390 1.00 8.34 221 SER A CA 1
ATOM 1685 C C . SER A 1 221 ? -31.978 23.744 -21.330 1.00 7.11 221 SER A C 1
ATOM 1686 O O . SER A 1 221 ? -33.111 24.234 -21.257 1.00 8.82 221 SER A O 1
ATOM 1689 N N . SER A 1 222 ? -31.645 22.885 -22.287 1.00 7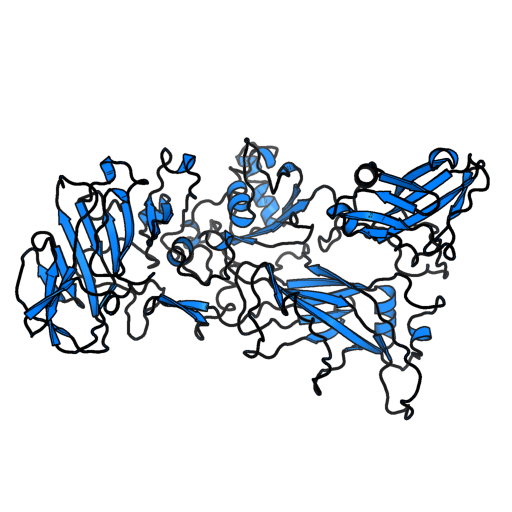.20 222 SER A N 1
ATOM 1690 C CA . SER A 1 222 ? -32.692 22.379 -23.176 1.00 9.16 222 SER A CA 1
ATOM 1691 C C . SER A 1 222 ? -33.468 21.244 -22.522 1.00 10.26 222 SER A C 1
ATOM 1692 O O . SER A 1 222 ? -32.873 20.272 -22.031 1.00 9.67 222 SER A O 1
ATOM 1695 N N . PRO A 1 223 ? -34.811 21.344 -22.532 1.00 9.87 223 PRO A N 1
ATOM 1696 C CA . PRO A 1 223 ? -35.654 20.267 -22.000 1.00 10.50 223 PRO A CA 1
ATOM 1697 C C . PRO A 1 223 ? -35.703 19.050 -22.933 1.00 10.20 223 PRO A C 1
ATOM 1698 O O . PRO A 1 223 ? -36.319 18.045 -22.585 1.00 11.81 223 PRO A O 1
ATOM 1702 N N . GLU A 1 224 ? -35.060 19.143 -24.094 1.00 9.68 224 GLU A N 1
ATOM 1703 C CA . GLU A 1 224 ? -35.039 18.049 -25.064 1.00 9.99 224 GLU A CA 1
ATOM 1704 C C . GLU A 1 224 ? -33.654 17.437 -25.286 1.00 8.88 224 GLU A C 1
ATOM 1705 O O . GLU A 1 224 ? -33.493 16.505 -26.081 1.00 11.72 224 GLU A O 1
ATOM 1711 N N . LYS A 1 225 ? -32.655 17.961 -24.588 1.00 8.55 225 LYS A N 1
ATOM 1712 C CA . LYS A 1 225 ? -31.320 17.381 -24.599 1.00 7.87 225 LYS A CA 1
ATOM 1713 C C . LYS A 1 225 ? -30.922 16.945 -23.202 1.00 6.28 225 LYS A C 1
ATOM 1714 O O . LYS A 1 225 ? -30.823 17.799 -22.288 1.00 7.21 225 LYS A O 1
ATOM 1720 N N . TRP A 1 226 ? -30.643 15.666 -23.049 1.00 6.48 226 TRP A N 1
ATOM 1721 C CA . TRP A 1 226 ? -30.212 15.084 -21.782 1.00 7.30 226 TRP A CA 1
ATOM 1722 C C . TRP A 1 226 ? -28.945 15.801 -21.312 1.00 6.85 226 TRP A C 1
ATOM 1723 O O . TRP A 1 226 ? -28.816 16.160 -20.128 1.00 7.80 226 TRP A O 1
ATOM 1734 N N . SER A 1 227 ? -28.016 16.048 -22.237 1.00 7.35 227 SER A N 1
ATOM 1735 C CA . SER A 1 227 ? -26.865 16.938 -21.998 1.00 5.77 227 SER A CA 1
ATOM 1736 C C . SER A 1 227 ? -26.960 18.060 -22.989 1.00 4.92 227 SER A C 1
ATOM 1737 O O . SER A 1 227 ? -26.838 17.819 -24.203 1.00 6.67 227 SER A O 1
ATOM 1740 N N . THR A 1 228 ? -27.219 19.260 -22.504 1.00 5.98 228 THR A N 1
ATOM 1741 C CA . THR A 1 228 ? -27.420 20.385 -23.409 1.00 6.35 228 THR A CA 1
ATOM 1742 C C . THR A 1 228 ? -26.160 20.700 -24.221 1.00 7.71 228 THR A C 1
ATOM 1743 O O . THR A 1 228 ? -26.277 21.193 -25.347 1.00 9.05 228 THR A O 1
ATOM 1747 N N . ALA A 1 229 ? -24.979 20.402 -23.676 1.00 7.90 229 ALA A N 1
ATOM 1748 C CA . ALA A 1 229 ? -23.716 20.638 -24.385 1.00 8.93 229 ALA A CA 1
ATOM 1749 C C . ALA A 1 229 ? -23.330 19.426 -25.254 1.00 9.78 229 ALA A C 1
ATOM 1750 O O . ALA A 1 229 ? -22.249 19.409 -25.843 1.00 11.18 229 ALA A O 1
ATOM 1752 N N . SER A 1 230 ? -24.220 18.431 -25.344 1.00 9.49 230 SER A N 1
ATOM 1753 C CA . SER A 1 230 ? -23.950 17.202 -26.083 1.00 10.31 230 SER A CA 1
ATOM 1754 C C . SER A 1 230 ? -22.727 16.469 -25.562 1.00 9.29 230 SER A C 1
ATOM 1755 O O . SER A 1 230 ? -22.089 15.724 -26.305 1.00 9.87 230 SER A O 1
ATOM 1758 N N . ASP A 1 231 ? -22.435 16.617 -24.273 1.00 8.32 231 ASP A N 1
ATOM 1759 C CA . ASP A 1 231 ? -21.326 15.880 -23.679 1.00 8.78 231 ASP A CA 1
ATOM 1760 C C . ASP A 1 231 ? -21.878 14.691 -22.887 1.00 7.53 231 ASP A C 1
ATOM 1761 O O . ASP A 1 231 ? -23.074 14.413 -22.955 1.00 8.08 231 ASP A O 1
ATOM 1766 N N . PRO A 1 232 ? -21.018 13.959 -22.166 1.00 6.93 232 PRO A N 1
ATOM 1767 C CA . PRO A 1 232 ? -21.518 12.699 -21.594 1.00 7.44 232 PRO A CA 1
ATOM 1768 C C . PRO A 1 232 ? -22.120 12.821 -20.202 1.00 6.55 232 PRO A C 1
ATOM 1769 O O . PRO A 1 232 ? -22.391 11.772 -19.593 1.00 8.80 232 PRO A O 1
ATOM 1773 N N . TYR A 1 233 ? -22.313 14.034 -19.704 1.00 7.96 233 TYR A N 1
ATOM 1774 C CA . TYR A 1 233 ? -22.850 14.232 -18.368 1.00 7.26 233 TYR A CA 1
ATOM 1775 C C . TYR A 1 233 ? -24.171 14.976 -18.501 1.00 6.40 233 TYR A C 1
ATOM 1776 O O . TYR A 1 233 ? -24.252 15.965 -19.220 1.00 8.04 233 TYR A O 1
ATOM 1785 N N . SER A 1 234 ? -25.214 14.511 -17.820 1.00 7.05 234 SER A N 1
ATOM 1786 C CA . SER A 1 234 ? -26.516 15.132 -17.989 1.00 6.99 234 SER A CA 1
ATOM 1787 C C . SER A 1 234 ? -26.613 16.481 -17.301 1.00 7.26 234 SER A C 1
ATOM 1788 O O . SER A 1 234 ? -25.813 16.840 -16.414 1.00 7.32 234 SER A O 1
ATOM 1791 N N . ASP A 1 235 ? -27.600 17.254 -17.729 1.00 7.31 235 ASP A N 1
ATOM 1792 C CA . ASP A 1 235 ? -27.814 18.575 -17.144 1.00 8.35 235 ASP A CA 1
ATOM 1793 C C . ASP A 1 235 ? -28.008 18.458 -15.628 1.00 8.07 235 ASP A C 1
ATOM 1794 O O . ASP A 1 235 ? -27.503 19.293 -14.845 1.00 8.45 235 ASP A O 1
ATOM 1799 N N . PHE A 1 236 ? -28.745 17.424 -15.226 1.00 8.68 236 PHE A N 1
ATOM 1800 C CA . PHE A 1 236 ? -29.014 17.130 -13.811 1.00 8.82 236 PHE A CA 1
ATOM 1801 C C . PHE A 1 236 ? -27.781 16.640 -13.052 1.00 8.33 236 PHE A C 1
ATOM 1802 O O . PHE A 1 236 ? -27.497 17.108 -11.930 1.00 9.87 236 PHE A O 1
ATOM 1810 N N . GLU A 1 237 ? -27.019 15.732 -13.656 1.00 9.14 237 GLU A N 1
ATOM 1811 C CA . GLU A 1 237 ? -25.774 15.231 -13.049 1.00 7.84 237 GLU A CA 1
ATOM 1812 C C . GLU A 1 237 ? -24.841 16.391 -12.753 1.00 7.50 237 GLU A C 1
ATOM 1813 O O . GLU A 1 237 ? -24.271 16.495 -11.667 1.00 9.59 237 GLU A O 1
ATOM 1819 N N . LYS A 1 238 ? -24.688 17.286 -13.724 1.00 7.55 238 LYS A N 1
ATOM 1820 C CA . LYS A 1 238 ? -23.790 18.422 -13.582 1.00 8.21 238 LYS A CA 1
ATOM 1821 C C . LYS A 1 238 ? -24.182 19.309 -12.407 1.00 7.75 238 LYS A C 1
ATOM 1822 O O . LYS A 1 238 ? -23.350 19.632 -11.550 1.00 11.91 238 LYS A O 1
ATOM 1828 N N . VAL A 1 239 ? -25.439 19.726 -12.360 1.00 8.02 239 VAL A N 1
ATOM 1829 C CA . VAL A 1 239 ? -25.807 20.736 -11.368 1.00 9.10 239 VAL A CA 1
ATOM 1830 C C . VAL A 1 239 ? -25.982 20.160 -9.965 1.00 9.30 239 VAL A C 1
ATOM 1831 O O . VAL A 1 239 ? -25.917 20.911 -8.991 1.00 12.60 239 VAL A O 1
ATOM 1835 N N . THR A 1 240 ? -26.176 18.853 -9.852 1.00 10.06 240 THR A N 1
ATOM 1836 C CA . THR A 1 240 ? -26.330 18.210 -8.541 1.00 10.68 240 THR A CA 1
ATOM 1837 C C . THR A 1 240 ? -25.068 17.533 -8.038 1.00 12.27 240 THR A C 1
ATOM 1838 O O . THR A 1 240 ? -25.072 16.947 -6.946 1.00 14.98 240 THR A O 1
ATOM 1842 N N . GLY A 1 241 ? -23.982 17.615 -8.808 1.00 12.49 241 GLY A N 1
ATOM 1843 C CA . GLY A 1 241 ? -22.707 17.077 -8.367 1.00 13.45 241 GLY A CA 1
ATOM 1844 C C . GLY A 1 241 ? -22.602 15.572 -8.505 1.00 12.84 241 GLY A C 1
ATOM 1845 O O . GLY A 1 241 ? -21.700 14.953 -7.928 1.00 14.03 241 GLY A O 1
ATOM 1846 N N . ARG A 1 242 ? -23.532 14.978 -9.250 1.00 11.40 242 ARG A N 1
ATOM 1847 C CA . ARG A 1 242 ? -23.482 13.545 -9.558 1.00 11.10 242 ARG A CA 1
ATOM 1848 C C . ARG A 1 242 ? -22.622 13.311 -10.788 1.00 9.80 242 ARG A C 1
ATOM 1849 O O . ARG A 1 242 ? -23.108 12.910 -11.863 1.00 10.87 242 ARG A O 1
ATOM 1857 N N . ILE A 1 243 ? -21.332 13.542 -10.600 1.00 10.89 243 ILE A N 1
ATOM 1858 C CA . ILE A 1 243 ? -20.406 13.676 -11.706 1.00 10.11 243 ILE A CA 1
ATOM 1859 C C . ILE A 1 243 ? -18.977 13.473 -11.218 1.00 10.46 243 ILE A C 1
ATOM 1860 O O . ILE A 1 243 ? -18.622 13.779 -10.056 1.00 12.40 243 ILE A O 1
ATOM 1865 N N . ASP A 1 244 ? -18.160 12.957 -12.124 1.00 8.90 244 ASP A N 1
ATOM 1866 C CA . ASP A 1 244 ? -16.723 12.829 -11.928 1.00 9.62 244 ASP A CA 1
ATOM 1867 C C . ASP A 1 244 ? -16.162 14.103 -11.298 1.00 9.90 244 ASP A C 1
ATOM 1868 O O . ASP A 1 244 ? -16.287 15.211 -11.860 1.00 10.35 244 ASP A O 1
ATOM 1873 N N . LYS A 1 245 ? -15.535 13.953 -10.133 1.00 11.33 245 LYS A N 1
ATOM 1874 C CA . LYS A 1 245 ? -15.006 15.099 -9.411 1.00 13.89 245 LYS A CA 1
ATOM 1875 C C . LYS A 1 245 ? -13.895 15.819 -10.165 1.00 12.78 245 LYS A C 1
ATOM 1876 O O . LYS A 1 245 ? -13.544 16.941 -9.826 1.00 13.42 245 LYS A O 1
ATOM 1882 N N . ASN A 1 246 ? -13.344 15.168 -11.187 1.00 12.44 246 ASN A N 1
ATOM 1883 C CA . ASN A 1 246 ? -12.258 15.763 -11.958 1.00 12.58 246 ASN A CA 1
ATOM 1884 C C . ASN A 1 246 ? -12.745 16.635 -13.096 1.00 11.76 246 ASN A C 1
ATOM 1885 O O . ASN A 1 246 ? -11.939 17.301 -13.744 1.00 13.33 246 ASN A O 1
ATOM 1890 N N . VAL A 1 247 ? -14.045 16.628 -13.353 1.00 9.28 247 VAL A N 1
ATOM 1891 C CA . VAL A 1 247 ? -14.593 17.563 -14.336 1.00 8.58 247 VAL A CA 1
ATOM 1892 C C . VAL A 1 247 ? -14.407 18.991 -13.821 1.00 9.72 247 VAL A C 1
ATOM 1893 O O . VAL A 1 247 ? -14.684 19.288 -12.647 1.00 11.48 247 VAL A O 1
ATOM 1897 N N . SER A 1 248 ? -13.956 19.888 -14.700 1.00 8.73 248 SER A N 1
ATOM 1898 C CA . SER A 1 248 ? -13.683 21.275 -14.325 1.00 9.64 248 SER A CA 1
ATOM 1899 C C . SER A 1 248 ? -14.894 21.999 -13.729 1.00 9.58 248 SER A C 1
ATOM 1900 O O . SER A 1 248 ? -16.024 21.723 -14.105 1.00 10.42 248 SER A O 1
ATOM 1903 N N . PRO A 1 249 ? -14.659 22.950 -12.812 1.00 10.35 249 PRO A N 1
ATOM 1904 C CA . PRO A 1 249 ? -15.805 23.643 -12.204 1.00 11.49 249 PRO A CA 1
ATOM 1905 C C . PRO A 1 249 ? -16.706 24.327 -13.239 1.00 10.59 249 PRO A C 1
ATOM 1906 O O . PRO A 1 249 ? -17.933 24.281 -13.123 1.00 11.12 249 PRO A O 1
ATOM 1910 N N . GLU A 1 250 ? -16.122 24.921 -14.274 1.00 11.26 250 GLU A N 1
ATOM 1911 C CA . GLU A 1 250 ? -16.964 25.655 -15.215 1.00 10.47 250 GLU A CA 1
ATOM 1912 C C . GLU A 1 250 ? -17.863 24.704 -16.016 1.00 9.84 250 GLU A C 1
ATOM 1913 O O . GLU A 1 250 ? -18.956 25.104 -16.453 1.00 9.65 250 GLU A O 1
ATOM 1919 N N . ALA A 1 251 ? -17.413 23.464 -16.199 1.00 9.29 251 ALA A N 1
ATOM 1920 C CA . ALA A 1 251 ? -18.185 22.483 -16.973 1.00 9.83 251 ALA A CA 1
ATOM 1921 C C . ALA A 1 251 ? -19.247 21.768 -16.144 1.00 9.42 251 ALA A C 1
ATOM 1922 O O . ALA A 1 251 ? -19.886 20.827 -16.624 1.00 11.15 251 ALA A O 1
ATOM 1924 N N . ARG A 1 252 ? -19.437 22.216 -14.900 1.00 9.66 252 ARG A N 1
ATOM 1925 C CA . ARG A 1 252 ? -20.631 21.836 -14.120 1.00 10.26 252 ARG A CA 1
ATOM 1926 C C . ARG A 1 252 ? -21.863 22.654 -14.512 1.00 9.58 252 ARG A C 1
ATOM 1927 O O . ARG A 1 252 ? -22.952 22.419 -13.991 1.00 11.33 252 ARG A O 1
ATOM 1935 N N . HIS A 1 253 ? -21.695 23.605 -15.433 1.00 8.41 253 HIS A N 1
ATOM 1936 C CA . HIS A 1 253 ? -22.800 24.371 -16.004 1.00 8.34 253 HIS A CA 1
ATOM 1937 C C . HIS A 1 253 ? -23.333 23.623 -17.210 1.00 7.23 253 HIS A C 1
ATOM 1938 O O . HIS A 1 253 ? -22.538 23.165 -18.015 1.00 7.78 253 HIS A O 1
ATOM 1945 N N . PRO A 1 254 ? -24.661 23.421 -17.312 1.00 7.47 254 PRO A N 1
ATOM 1946 C CA . PRO A 1 254 ? -25.192 22.644 -18.438 1.00 6.89 254 PRO A CA 1
ATOM 1947 C C . PRO A 1 254 ? -24.884 23.259 -19.794 1.00 5.26 254 PRO A C 1
ATOM 1948 O O . PRO A 1 254 ? -24.995 22.525 -20.803 1.00 9.06 254 PRO A O 1
ATOM 1952 N N . LEU A 1 255 ? -24.475 24.510 -19.851 1.00 6.42 255 LEU A N 1
ATOM 1953 C CA . LEU A 1 255 ? -24.162 25.118 -21.147 1.00 6.73 255 LEU A CA 1
ATOM 1954 C C . LEU A 1 255 ? -22.688 25.114 -21.515 1.00 6.33 255 LEU A C 1
ATOM 1955 O O . LEU A 1 255 ? -22.321 25.642 -22.558 1.00 8.88 255 LEU A O 1
ATOM 1960 N N . VAL A 1 256 ? -21.849 24.560 -20.660 1.00 5.99 256 VAL A N 1
ATOM 1961 C CA . VAL A 1 256 ? -20.420 24.492 -20.933 1.00 6.04 256 VAL A CA 1
ATOM 1962 C C . VAL A 1 256 ? -20.034 23.029 -21.135 1.00 6.62 256 VAL A C 1
ATOM 1963 O O . VAL A 1 256 ? -20.282 22.175 -20.271 1.00 8.32 256 VAL A O 1
ATOM 1967 N N . ALA A 1 257 ? -19.424 22.712 -22.274 1.00 6.31 257 ALA A N 1
ATOM 1968 C CA . ALA A 1 257 ? -19.059 21.353 -22.622 1.00 6.53 257 ALA A CA 1
ATOM 1969 C C . ALA A 1 257 ? -17.890 20.848 -21.784 1.00 6.88 257 ALA A C 1
ATOM 1970 O O . ALA A 1 257 ? -16.902 21.574 -21.564 1.00 7.65 257 ALA A O 1
ATOM 1972 N N . ALA A 1 258 ? -18.030 19.624 -21.299 1.00 6.98 258 ALA A N 1
ATOM 1973 C CA . ALA A 1 258 ? -17.013 18.934 -20.537 1.00 7.19 258 ALA A CA 1
ATOM 1974 C C . ALA A 1 258 ? -16.360 17.905 -21.448 1.00 6.46 258 ALA A C 1
ATOM 1975 O O . ALA A 1 258 ? -17.000 16.926 -21.834 1.00 7.31 258 ALA A O 1
ATOM 1977 N N . TYR A 1 259 ? -15.098 18.125 -21.800 1.00 4.99 259 TYR A N 1
ATOM 1978 C CA . TYR A 1 259 ? -14.389 17.210 -22.691 1.00 5.60 259 TYR A CA 1
ATOM 1979 C C . TYR A 1 259 ? -12.887 17.460 -22.578 1.00 5.97 259 TYR A C 1
ATOM 1980 O O . TYR A 1 259 ? -12.457 18.571 -22.282 1.00 6.95 259 TYR A O 1
ATOM 1989 N N . PRO A 1 260 ? -12.074 16.419 -22.789 1.00 6.06 260 PRO A N 1
ATOM 1990 C CA . PRO A 1 260 ? -10.610 16.621 -22.705 1.00 5.94 260 PRO A CA 1
ATOM 1991 C C . PRO A 1 260 ? -10.094 17.405 -23.901 1.00 6.19 260 PRO A C 1
ATOM 1992 O O . PRO A 1 260 ? -10.689 17.364 -24.976 1.00 7.38 260 PRO A O 1
ATOM 1996 N N . ILE A 1 261 ? -8.969 18.084 -23.705 1.00 6.21 261 ILE A N 1
ATOM 1997 C CA . ILE A 1 261 ? -8.253 18.752 -24.794 1.00 5.91 261 ILE A CA 1
ATOM 1998 C C . ILE A 1 261 ? -6.787 18.542 -24.486 1.00 7.07 261 ILE A C 1
ATOM 1999 O O . ILE A 1 261 ? -6.270 19.070 -23.494 1.00 8.22 261 ILE A O 1
ATOM 2004 N N . VAL A 1 262 ? -6.109 17.773 -25.328 1.00 7.55 262 VAL A N 1
ATOM 2005 C CA . VAL A 1 262 ? -4.739 17.375 -25.009 1.00 8.82 262 VAL A CA 1
ATOM 2006 C C . VAL A 1 262 ? -3.713 17.865 -26.031 1.00 8.34 262 VAL A C 1
ATOM 2007 O O . VAL A 1 262 ? -3.963 17.848 -27.241 1.00 9.71 262 VAL A O 1
ATOM 2011 N N . HIS A 1 263 ? -2.574 18.327 -25.538 1.00 7.09 263 HIS A N 1
ATOM 2012 C CA . HIS A 1 263 ? -1.392 18.530 -26.374 1.00 6.94 263 HIS A CA 1
ATOM 2013 C C . HIS A 1 263 ? -0.171 18.034 -25.627 1.00 7.45 263 HIS A C 1
ATOM 2014 O O . HIS A 1 263 ? -0.232 17.714 -24.414 1.00 8.79 263 HIS A O 1
ATOM 2021 N N . VAL A 1 264 ? 0.925 17.915 -26.354 1.00 6.70 264 VAL A N 1
ATOM 2022 C CA . VAL A 1 264 ? 2.172 17.487 -25.739 1.00 7.76 264 VAL A CA 1
ATOM 2023 C C . VAL A 1 264 ? 3.114 18.676 -25.542 1.00 6.77 264 VAL A C 1
ATOM 2024 O O . VAL A 1 264 ? 3.281 19.504 -26.431 1.00 8.19 264 VAL A O 1
ATOM 2028 N N . ASP A 1 265 ? 3.704 18.764 -24.354 1.00 8.84 265 ASP A N 1
ATOM 2029 C CA . ASP A 1 265 ? 4.736 19.743 -24.025 1.00 9.39 265 ASP A CA 1
ATOM 2030 C C . ASP A 1 265 ? 6.104 19.080 -23.994 1.00 10.24 265 ASP A C 1
ATOM 2031 O O . ASP A 1 265 ? 6.322 18.119 -23.261 1.00 11.35 265 ASP A O 1
ATOM 2036 N N . MET A 1 266 ? 7.026 19.584 -24.802 1.00 9.73 266 MET A N 1
ATOM 2037 C CA . MET A 1 266 ? 8.396 19.096 -24.789 1.00 8.75 266 MET A CA 1
ATOM 2038 C C . MET A 1 266 ? 9.229 20.077 -23.986 1.00 9.63 266 MET A C 1
ATOM 2039 O O . MET A 1 266 ? 9.186 21.291 -24.238 1.00 11.78 266 MET A O 1
ATOM 2044 N N . GLU A 1 267 ? 10.001 19.546 -23.039 1.00 9.45 267 GLU A N 1
ATOM 2045 C CA . GLU A 1 267 ? 10.757 20.341 -22.083 1.00 12.27 267 GLU A CA 1
ATOM 2046 C C . GLU A 1 267 ? 12.239 20.483 -22.451 1.00 11.91 267 GLU A C 1
ATOM 2047 O O . GLU A 1 267 ? 12.852 21.519 -22.205 1.00 13.11 267 GLU A O 1
ATOM 2053 N N . ASN A 1 268 ? 12.825 19.432 -23.010 1.00 11.03 268 ASN A N 1
ATOM 2054 C CA . ASN A 1 268 ? 14.208 19.477 -23.418 1.00 11.99 268 ASN A CA 1
ATOM 2055 C C . ASN A 1 268 ? 14.462 18.402 -24.421 1.00 10.17 268 ASN A C 1
ATOM 2056 O O . ASN A 1 268 ? 13.670 17.460 -24.551 1.00 10.70 268 ASN A O 1
ATOM 2061 N N . ILE A 1 269 ? 15.587 18.520 -25.109 1.00 8.53 269 ILE A N 1
ATOM 2062 C CA A ILE A 1 269 ? 15.904 17.612 -26.198 0.68 7.41 269 ILE A CA 1
ATOM 2063 C CA B ILE A 1 269 ? 15.914 17.602 -26.183 0.32 9.78 269 ILE A CA 1
ATOM 2064 C C . ILE A 1 269 ? 17.401 17.297 -26.161 1.00 9.57 269 ILE A C 1
ATOM 2065 O O . ILE A 1 269 ? 18.214 18.122 -25.720 1.00 10.60 269 ILE A O 1
ATOM 2074 N N . ILE A 1 270 ? 17.750 16.109 -26.635 1.00 9.84 270 ILE A N 1
ATOM 2075 C CA A ILE A 1 270 ? 19.149 15.736 -26.780 0.57 11.41 270 ILE A CA 1
ATOM 2076 C CA B ILE A 1 270 ? 19.141 15.709 -26.771 0.43 12.09 270 ILE A CA 1
ATOM 2077 C C . ILE A 1 270 ? 19.332 15.087 -28.140 1.00 12.48 270 ILE A C 1
ATOM 2078 O O . ILE A 1 270 ? 18.567 14.214 -28.532 1.00 13.22 270 ILE A O 1
ATOM 2087 N N . LEU A 1 271 ? 20.337 15.560 -28.867 1.00 11.92 271 LEU A N 1
ATOM 2088 C CA . LEU A 1 271 ? 20.615 15.033 -30.195 1.00 13.23 271 LEU A CA 1
ATOM 2089 C C . LEU A 1 271 ? 21.912 14.276 -30.172 1.00 15.38 271 LEU A C 1
ATOM 2090 O O . LEU A 1 271 ? 22.868 14.667 -29.503 1.00 15.70 271 LEU A O 1
ATOM 2095 N N . SER A 1 272 ? 21.962 13.185 -30.914 1.00 17.65 272 SER A N 1
ATOM 2096 C CA . SER A 1 272 ? 23.232 12.493 -31.035 1.00 20.46 272 SER A CA 1
ATOM 2097 C C . SER A 1 272 ? 23.347 11.686 -32.300 1.00 19.49 272 SER A C 1
ATOM 2098 O O . SER A 1 272 ? 22.363 11.388 -32.964 1.00 21.22 272 SER A O 1
ATOM 2101 N N . LYS A 1 273 ? 24.580 11.331 -32.629 1.00 15.89 273 LYS A N 1
ATOM 2102 C CA . LYS A 1 273 ? 24.852 10.611 -33.854 1.00 17.33 273 LYS A CA 1
ATOM 2103 C C . LYS A 1 273 ? 24.482 9.156 -33.637 1.00 17.63 273 LYS A C 1
ATOM 2104 O O . LYS A 1 273 ? 24.834 8.550 -32.619 1.00 18.99 273 LYS A O 1
ATOM 2110 N N . ASN A 1 274 ? 23.777 8.588 -34.600 1.00 16.49 274 ASN A N 1
ATOM 2111 C CA . ASN A 1 274 ? 23.440 7.173 -34.541 1.00 16.62 274 ASN A CA 1
ATOM 2112 C C . ASN A 1 274 ? 24.643 6.306 -34.795 1.00 17.48 274 ASN A C 1
ATOM 2113 O O . ASN A 1 274 ? 25.469 6.610 -35.661 1.00 17.97 274 ASN A O 1
ATOM 2118 N N . GLU A 1 275 ? 24.734 5.228 -34.030 1.00 18.58 275 GLU A N 1
ATOM 2119 C CA . GLU A 1 275 ? 25.708 4.192 -34.295 1.00 21.38 275 GLU A CA 1
ATOM 2120 C C . GLU A 1 275 ? 25.371 3.581 -35.644 1.00 24.93 275 GLU A C 1
ATOM 2121 O O . GLU A 1 275 ? 24.224 3.628 -36.086 1.00 26.29 275 GLU A O 1
ATOM 2127 N N . ASP A 1 276 ? 26.361 2.991 -36.294 1.00 27.74 276 ASP A N 1
ATOM 2128 C CA . ASP A 1 276 ? 26.145 2.362 -37.587 1.00 30.03 276 ASP A CA 1
ATOM 2129 C C . ASP A 1 276 ? 27.049 1.142 -37.681 1.00 28.44 276 ASP A C 1
ATOM 2130 O O . ASP A 1 276 ? 28.078 1.069 -37.004 1.00 27.27 276 ASP A O 1
ATOM 2135 N N . GLN A 1 277 ? 26.658 0.171 -38.498 1.00 29.74 277 GLN A N 1
ATOM 2136 C CA . GLN A 1 277 ? 27.403 -1.078 -38.573 1.00 31.19 277 GLN A CA 1
ATOM 2137 C C . GLN A 1 277 ? 28.853 -0.885 -39.004 1.00 30.00 277 GLN A C 1
ATOM 2138 O O . GLN A 1 277 ? 29.718 -1.688 -38.662 1.00 29.94 277 GLN A O 1
ATOM 2144 N N . SER A 1 278 ? 29.126 0.174 -39.753 1.00 29.69 278 SER A N 1
ATOM 2145 C CA . SER A 1 278 ? 30.477 0.377 -40.264 1.00 31.90 278 SER A CA 1
ATOM 2146 C C . SER A 1 278 ? 31.457 0.803 -39.173 1.00 31.50 278 SER A C 1
ATOM 2147 O O . SER A 1 278 ? 32.645 0.510 -39.257 1.00 32.00 278 SER A O 1
ATOM 2150 N N . THR A 1 279 ? 30.952 1.481 -38.148 1.00 31.39 279 THR A N 1
ATOM 2151 C CA . THR A 1 279 ? 31.778 1.882 -37.012 1.00 33.48 279 THR A CA 1
ATOM 2152 C C . THR A 1 279 ? 31.693 0.842 -35.900 1.00 32.73 279 THR A C 1
ATOM 2153 O O . THR A 1 279 ? 30.702 0.784 -35.172 1.00 30.59 279 THR A O 1
ATOM 2157 N N . GLN A 1 280 ? 32.729 0.026 -35.758 1.00 33.79 280 GLN A N 1
ATOM 2158 C CA . GLN A 1 280 ? 32.712 -1.018 -34.742 1.00 35.86 280 GLN A CA 1
ATOM 2159 C C . GLN A 1 280 ? 33.049 -0.461 -33.363 1.00 36.22 280 GLN A C 1
ATOM 2160 O O . GLN A 1 280 ? 32.701 -1.050 -32.338 1.00 37.47 280 GLN A O 1
ATOM 2166 N N . ASN A 1 281 ? 33.715 0.688 -33.360 1.00 34.79 281 ASN A N 1
ATOM 2167 C CA . ASN A 1 281 ? 34.128 1.369 -32.144 1.00 35.43 281 ASN A CA 1
ATOM 2168 C C . ASN A 1 281 ? 32.971 2.081 -31.461 1.00 34.06 281 ASN A C 1
ATOM 2169 O O . ASN A 1 281 ? 32.312 2.917 -32.072 1.00 36.74 281 ASN A O 1
ATOM 2174 N N . THR A 1 282 ? 32.733 1.757 -30.193 1.00 30.68 282 THR A N 1
ATOM 2175 C CA . THR A 1 282 ? 31.682 2.415 -29.420 1.00 29.22 282 THR A CA 1
ATOM 2176 C C . THR A 1 282 ? 32.213 3.122 -28.170 1.00 27.27 282 THR A C 1
ATOM 2177 O O . THR A 1 282 ? 31.434 3.546 -27.309 1.00 28.88 282 THR A O 1
ATOM 2181 N N . ASP A 1 283 ? 33.533 3.268 -28.078 1.00 24.22 283 ASP A N 1
ATOM 2182 C CA . ASP A 1 283 ? 34.154 3.789 -26.859 1.00 24.52 283 ASP A CA 1
ATOM 2183 C C . ASP A 1 283 ? 34.533 5.269 -26.945 1.00 25.25 283 ASP A C 1
ATOM 2184 O O . ASP A 1 283 ? 35.183 5.815 -26.039 1.00 27.36 283 ASP A O 1
ATOM 2189 N N . SER A 1 284 ? 34.115 5.926 -28.021 1.00 25.21 284 SER A N 1
ATOM 2190 C CA . SER A 1 284 ? 34.465 7.329 -28.227 1.00 25.39 284 SER A CA 1
ATOM 2191 C C . SER A 1 284 ? 33.747 8.279 -27.258 1.00 21.35 284 SER A C 1
ATOM 2192 O O . SER A 1 284 ? 32.785 7.901 -26.591 1.00 22.75 284 SER A O 1
ATOM 2195 N N . GLN A 1 285 ? 34.240 9.512 -27.175 1.00 19.15 285 GLN A N 1
ATOM 2196 C CA . GLN A 1 285 ? 33.690 10.504 -26.249 1.00 17.43 285 GLN A CA 1
ATOM 2197 C C . GLN A 1 285 ? 32.268 10.881 -26.584 1.00 19.09 285 GLN A C 1
ATOM 2198 O O . GLN A 1 285 ? 31.870 10.825 -27.735 1.00 20.53 285 GLN A O 1
ATOM 2204 N N . THR A 1 286 ? 31.526 11.289 -25.563 1.00 21.26 286 THR A N 1
ATOM 2205 C CA . THR A 1 286 ? 30.201 11.872 -25.736 1.00 23.08 286 THR A CA 1
ATOM 2206 C C . THR A 1 286 ? 30.258 13.079 -26.673 1.00 21.75 286 THR A C 1
ATOM 2207 O O . THR A 1 286 ? 31.123 13.949 -26.528 1.00 23.38 286 THR A O 1
ATOM 2211 N N . ARG A 1 287 ? 29.338 13.138 -27.627 1.00 19.37 287 ARG A N 1
ATOM 2212 C CA . ARG A 1 287 ? 29.288 14.252 -28.570 1.00 20.96 287 ARG A CA 1
ATOM 2213 C C . ARG A 1 287 ? 27.842 14.640 -28.850 1.00 21.11 287 ARG A C 1
ATOM 2214 O O . ARG A 1 287 ? 27.435 14.840 -29.994 1.00 22.83 287 ARG A O 1
ATOM 2222 N N . THR A 1 288 ? 27.067 14.754 -27.785 1.00 19.59 288 THR A N 1
ATOM 2223 C CA . THR A 1 288 ? 25.662 15.056 -27.912 1.00 18.56 288 THR A CA 1
ATOM 2224 C C . THR A 1 288 ? 25.420 16.562 -27.816 1.00 18.13 288 THR A C 1
ATOM 2225 O O . THR A 1 288 ? 26.256 17.321 -27.327 1.00 20.34 288 THR A O 1
ATOM 2229 N N . ILE A 1 289 ? 24.267 16.982 -28.317 1.00 16.55 289 ILE A N 1
ATOM 2230 C CA . ILE A 1 289 ? 23.793 18.347 -28.159 1.00 16.81 289 ILE A CA 1
ATOM 2231 C C . ILE A 1 289 ? 22.527 18.313 -27.324 1.00 15.59 289 ILE A C 1
ATOM 2232 O O . ILE A 1 289 ? 21.561 17.647 -27.676 1.00 15.44 289 ILE A O 1
ATOM 2237 N N . SER A 1 290 ? 22.545 19.029 -26.208 1.00 15.32 290 SER A N 1
ATOM 2238 C CA . SER A 1 290 ? 21.410 19.080 -25.301 1.00 15.41 290 SER A CA 1
ATOM 2239 C C . SER A 1 290 ? 20.935 20.512 -25.208 1.00 14.86 290 SER A C 1
ATOM 2240 O O . SER A 1 290 ? 21.738 21.408 -24.948 1.00 17.43 290 SER A O 1
ATOM 2243 N N . LYS A 1 291 ? 19.640 20.727 -25.447 1.00 13.24 291 LYS A N 1
ATOM 2244 C CA . LYS A 1 291 ? 19.051 22.058 -25.347 1.00 14.15 291 LYS A CA 1
ATOM 2245 C C . LYS A 1 291 ? 17.713 22.010 -24.645 1.00 11.72 291 LYS A C 1
ATOM 2246 O O . LYS A 1 291 ? 16.949 21.032 -24.756 1.00 12.00 291 LYS A O 1
ATOM 2252 N N . ASN A 1 292 ? 17.402 23.098 -23.952 1.00 12.32 292 ASN A N 1
ATOM 2253 C CA . ASN A 1 292 ? 16.052 23.288 -23.466 1.00 12.75 292 ASN A CA 1
ATOM 2254 C C . ASN A 1 292 ? 15.121 23.634 -24.617 1.00 12.38 292 ASN A C 1
ATOM 2255 O O . ASN A 1 292 ? 15.557 24.113 -25.668 1.00 12.35 292 ASN A O 1
ATOM 2260 N N . THR A 1 293 ? 13.840 23.343 -24.430 1.00 12.22 293 THR A N 1
ATOM 2261 C CA . THR A 1 293 ? 12.833 23.675 -25.425 1.00 11.06 293 THR A CA 1
ATOM 2262 C C . THR A 1 293 ? 11.633 24.358 -24.771 1.00 12.26 293 THR A C 1
ATOM 2263 O O . THR A 1 293 ? 11.369 24.188 -23.569 1.00 15.12 293 THR A O 1
ATOM 2267 N N . SER A 1 294 ? 10.908 25.131 -25.571 1.00 11.01 294 SER A N 1
ATOM 2268 C CA . SER A 1 294 ? 9.690 25.785 -25.129 1.00 12.84 294 SER A CA 1
ATOM 2269 C C . SER A 1 294 ? 8.577 25.339 -26.059 1.00 11.96 294 SER A C 1
ATOM 2270 O O . SER A 1 294 ? 8.729 25.425 -27.271 1.00 14.60 294 SER A O 1
ATOM 2273 N N . THR A 1 295 ? 7.463 24.872 -25.501 1.00 9.83 295 THR A N 1
ATOM 2274 C CA . THR A 1 295 ? 6.368 24.359 -26.313 1.00 9.68 295 THR A CA 1
ATOM 2275 C C . THR A 1 295 ? 5.078 25.116 -26.013 1.00 10.34 295 THR A C 1
ATOM 2276 O O . THR A 1 295 ? 4.762 25.418 -24.846 1.00 13.34 295 THR A O 1
ATOM 2280 N N . SER A 1 296 ? 4.344 25.448 -27.070 1.00 9.10 296 SER A N 1
ATOM 2281 C CA . SER A 1 296 ? 3.047 26.110 -26.943 1.00 8.47 296 SER A CA 1
ATOM 2282 C C . SER A 1 296 ? 1.978 25.415 -27.746 1.00 8.11 296 SER A C 1
ATOM 2283 O O . SER A 1 296 ? 2.218 25.035 -28.900 1.00 8.00 296 SER A O 1
ATOM 2286 N N . ARG A 1 297 ? 0.795 25.236 -27.148 1.00 8.45 297 ARG A N 1
ATOM 2287 C CA . ARG A 1 297 ? -0.373 24.805 -27.915 1.00 8.66 297 ARG A CA 1
ATOM 2288 C C . ARG A 1 297 ? -0.693 25.909 -28.922 1.00 8.26 297 ARG A C 1
ATOM 2289 O O . ARG A 1 297 ? -0.637 27.081 -28.586 1.00 9.86 297 ARG A O 1
ATOM 2297 N N . THR A 1 298 ? -1.027 25.539 -30.150 1.00 7.55 298 THR A N 1
ATOM 2298 C CA . THR A 1 298 ? -1.253 26.531 -31.190 1.00 7.73 298 THR A CA 1
ATOM 2299 C C . THR A 1 298 ? -2.716 26.565 -31.676 1.00 8.31 298 THR A C 1
ATOM 2300 O O . THR A 1 298 ? -3.525 25.694 -31.364 1.00 8.84 298 THR A O 1
ATOM 2304 N N . HIS A 1 299 ? -3.033 27.588 -32.456 1.00 9.10 299 HIS A N 1
ATOM 2305 C CA . HIS A 1 299 ? -4.314 27.674 -33.145 1.00 10.05 299 HIS A CA 1
ATOM 2306 C C . HIS A 1 299 ? -4.076 28.454 -34.420 1.00 12.32 299 HIS A C 1
ATOM 2307 O O . HIS A 1 299 ? -3.455 29.514 -34.397 1.00 13.23 299 HIS A O 1
ATOM 2314 N N . THR A 1 300 ? -4.530 27.915 -35.540 1.00 15.25 300 THR A N 1
ATOM 2315 C CA . THR A 1 300 ? -4.297 28.586 -36.810 1.00 19.39 300 THR A CA 1
ATOM 2316 C C . THR A 1 300 ? -5.592 28.930 -37.510 1.00 23.91 300 THR A C 1
ATOM 2317 O O . THR A 1 300 ? -6.675 28.514 -37.083 1.00 22.82 300 THR A O 1
ATOM 2321 N N . SER A 1 301 ? -5.456 29.680 -38.602 1.00 29.21 301 SER A N 1
ATOM 2322 C CA . SER A 1 301 ? -6.585 30.160 -39.400 1.00 34.61 301 SER A CA 1
ATOM 2323 C C . SER A 1 301 ? -7.225 29.079 -40.265 1.00 37.26 301 SER A C 1
ATOM 2324 O O . SER A 1 301 ? -8.192 29.346 -40.978 1.00 37.63 301 SER A O 1
ATOM 2327 N N . GLU A 1 302 ? -6.678 27.870 -40.232 1.00 39.38 302 GLU A N 1
ATOM 2328 C CA . GLU A 1 302 ? -7.224 26.802 -41.060 1.00 41.50 302 GLU A CA 1
ATOM 2329 C C . GLU A 1 302 ? -8.729 26.721 -40.849 1.00 40.00 302 GLU A C 1
ATOM 2330 O O . GLU A 1 302 ? -9.190 26.497 -39.736 1.00 37.89 302 GLU A O 1
ATOM 2336 N N . PRO A 1 303 ? -9.500 26.914 -41.928 1.00 41.01 303 PRO A N 1
ATOM 2337 C CA . PRO A 1 303 ? -10.954 27.077 -41.823 1.00 42.30 303 PRO A CA 1
ATOM 2338 C C . PRO A 1 303 ? -11.659 26.051 -40.934 1.00 43.54 303 PRO A C 1
ATOM 2339 O O . PRO A 1 303 ? -12.163 26.427 -39.876 1.00 45.19 303 PRO A O 1
ATOM 2343 N N . GLY A 1 304 ? -11.698 24.788 -41.342 1.00 42.64 304 GLY A N 1
ATOM 2344 C CA . GLY A 1 304 ? -12.501 23.811 -40.627 1.00 41.57 304 GLY A CA 1
ATOM 2345 C C . GLY A 1 304 ? -11.852 23.149 -39.421 1.00 39.62 304 GLY A C 1
ATOM 2346 O O . GLY A 1 304 ? -12.365 22.143 -38.926 1.00 40.46 304 GLY A O 1
ATOM 2347 N N . SER A 1 305 ? -10.752 23.711 -38.923 1.00 36.03 325 SER A N 1
ATOM 2348 C CA . SER A 1 305 ? -9.922 22.967 -37.968 1.00 32.41 325 SER A CA 1
ATOM 2349 C C . SER A 1 305 ? -10.598 22.628 -36.634 1.00 27.86 325 SER A C 1
ATOM 2350 O O . SER A 1 305 ? -11.254 23.467 -36.015 1.00 27.58 325 SER A O 1
ATOM 2353 N N . ASN A 1 306 ? -10.435 21.375 -36.221 1.00 24.01 326 ASN A N 1
ATOM 2354 C CA . ASN A 1 306 ? -10.731 20.923 -34.871 1.00 20.34 326 ASN A CA 1
ATOM 2355 C C . ASN A 1 306 ? -9.636 19.943 -34.514 1.00 17.86 326 ASN A C 1
ATOM 2356 O O . ASN A 1 306 ? -9.790 18.728 -34.680 1.00 19.86 326 ASN A O 1
ATOM 2361 N N . SER A 1 307 ? -8.508 20.466 -34.064 1.00 15.50 327 SER A N 1
ATOM 2362 C CA . SER A 1 307 ? -7.320 19.656 -33.907 1.00 15.85 327 SER A CA 1
ATOM 2363 C C . SER A 1 307 ? -6.513 20.014 -32.670 1.00 13.20 327 SER A C 1
ATOM 2364 O O . SER A 1 307 ? -6.724 21.070 -32.064 1.00 15.06 327 SER A O 1
ATOM 2367 N N . ASN A 1 308 ? -5.593 19.123 -32.291 1.00 10.36 328 ASN A N 1
ATOM 2368 C CA . ASN A 1 308 ? -4.618 19.407 -31.242 1.00 9.55 328 ASN A CA 1
ATOM 2369 C C . ASN A 1 308 ? -3.239 19.505 -31.860 1.00 7.99 328 ASN A C 1
ATOM 2370 O O . ASN A 1 308 ? -2.769 18.558 -32.503 1.00 9.85 328 ASN A O 1
ATOM 2375 N N . SER A 1 309 ? -2.556 20.615 -31.624 1.00 6.88 329 SER A N 1
ATOM 2376 C CA . SER A 1 309 ? -1.183 20.721 -32.085 1.00 6.67 329 SER A CA 1
ATOM 2377 C C . SER A 1 309 ? -0.407 21.642 -31.173 1.00 6.54 329 SER A C 1
ATOM 2378 O O . SER A 1 309 ? -0.972 22.590 -30.570 1.00 7.34 329 SER A O 1
ATOM 2381 N N . SER A 1 310 ? 0.887 21.374 -31.058 1.00 5.29 330 SER A N 1
ATOM 2382 C CA . SER A 1 310 ? 1.770 22.290 -30.347 1.00 5.55 330 SER A CA 1
ATOM 2383 C C . SER A 1 310 ? 3.046 22.479 -31.155 1.00 5.81 330 SER A C 1
ATOM 2384 O O . SER A 1 310 ? 3.426 21.619 -31.972 1.00 7.29 330 SER A O 1
ATOM 2387 N N . THR A 1 311 ? 3.708 23.599 -30.938 1.00 6.97 331 THR A N 1
ATOM 2388 C CA . THR A 1 311 ? 4.957 23.874 -31.638 1.00 8.06 331 THR A CA 1
ATOM 2389 C C . THR A 1 311 ? 6.063 24.034 -30.622 1.00 8.44 331 THR A C 1
ATOM 2390 O O . THR A 1 311 ? 5.867 24.656 -29.574 1.00 8.23 331 THR A O 1
ATOM 2394 N N . VAL A 1 312 ? 7.210 23.415 -30.917 1.00 9.15 332 VAL A N 1
ATOM 2395 C CA . VAL A 1 312 ? 8.357 23.396 -30.035 1.00 8.95 332 VAL A CA 1
ATOM 2396 C C . VAL A 1 312 ? 9.430 24.334 -30.576 1.00 9.71 332 VAL A C 1
ATOM 2397 O O . VAL A 1 312 ? 9.762 24.277 -31.754 1.00 12.05 332 VAL A O 1
ATOM 2401 N N . ALA A 1 313 ? 9.974 25.195 -29.727 1.00 8.64 333 ALA A N 1
ATOM 2402 C CA . ALA A 1 313 ? 11.110 26.065 -30.117 1.00 9.79 333 ALA A CA 1
ATOM 2403 C C . ALA A 1 313 ? 12.344 25.550 -29.403 1.00 10.14 333 ALA A C 1
ATOM 2404 O O . ALA A 1 313 ? 12.344 25.444 -28.165 1.00 12.05 333 ALA A O 1
ATOM 2406 N N . ILE A 1 314 ? 13.377 25.185 -30.155 1.00 9.39 334 ILE A N 1
ATOM 2407 C CA . ILE A 1 314 ? 14.589 24.677 -29.529 1.00 10.06 334 ILE A CA 1
ATOM 2408 C C . ILE A 1 314 ? 15.519 25.834 -29.221 1.00 10.51 334 ILE A C 1
ATOM 2409 O O . ILE A 1 314 ? 15.810 26.643 -30.083 1.00 11.90 334 ILE A O 1
ATOM 2414 N N . ASP A 1 315 ? 15.976 25.917 -27.982 1.00 11.10 335 ASP A N 1
ATOM 2415 C CA . ASP A 1 315 ? 16.848 27.015 -27.565 1.00 12.05 335 ASP A CA 1
ATOM 2416 C C . ASP A 1 315 ? 18.073 27.179 -28.477 1.00 11.59 335 ASP A C 1
ATOM 2417 O O . ASP A 1 315 ? 18.726 26.204 -28.851 1.00 13.82 335 ASP A O 1
ATOM 2422 N N . HIS A 1 316 ? 18.376 28.419 -28.845 1.00 12.79 336 HIS A N 1
ATOM 2423 C CA . HIS A 1 316 ? 19.517 28.694 -29.715 1.00 14.55 336 HIS A CA 1
ATOM 2424 C C . HIS A 1 316 ? 20.694 29.272 -28.922 1.00 16.53 336 HIS A C 1
ATOM 2425 O O . HIS A 1 316 ? 21.730 29.590 -29.492 1.00 18.14 336 HIS A O 1
ATOM 2432 N N . SER A 1 317 ? 20.534 29.422 -27.610 1.00 16.25 337 SER A N 1
ATOM 2433 C CA . SER A 1 317 ? 21.570 30.063 -26.822 1.00 17.50 337 SER A CA 1
ATOM 2434 C C . SER A 1 317 ? 22.759 29.145 -26.566 1.00 19.03 337 SER A C 1
ATOM 2435 O O . SER A 1 317 ? 22.676 27.928 -26.729 1.00 20.55 337 SER A O 1
ATOM 2438 N N . LEU A 1 318 ? 23.867 29.759 -26.168 1.00 19.84 338 LEU A N 1
ATOM 2439 C CA . LEU A 1 318 ? 25.143 29.074 -25.962 1.00 22.34 338 LEU A CA 1
ATOM 2440 C C . LEU A 1 318 ? 25.059 27.845 -25.067 1.00 25.85 338 LEU A C 1
ATOM 2441 O O . LEU A 1 318 ? 24.576 27.924 -23.937 1.00 28.15 338 LEU A O 1
ATOM 2446 N N . SER A 1 319 ? 25.552 26.713 -25.556 1.00 26.87 339 SER A N 1
ATOM 2447 C CA . SER A 1 319 ? 25.492 25.494 -24.752 1.00 29.76 339 SER A CA 1
ATOM 2448 C C . SER A 1 319 ? 26.817 24.772 -24.636 1.00 31.98 339 SER A C 1
ATOM 2449 O O . SER A 1 319 ? 26.997 23.924 -23.757 1.00 33.64 339 SER A O 1
ATOM 2452 N N . LEU A 1 320 ? 27.759 25.098 -25.506 1.00 31.19 340 LEU A N 1
ATOM 2453 C CA . LEU A 1 320 ? 29.023 24.409 -25.436 1.00 33.67 340 LEU A CA 1
ATOM 2454 C C . LEU A 1 320 ? 30.083 25.221 -26.161 1.00 34.39 340 LEU A C 1
ATOM 2455 O O . LEU A 1 320 ? 29.744 26.090 -26.966 1.00 35.65 340 LEU A O 1
ATOM 2460 N N . ALA A 1 321 ? 31.353 24.940 -25.864 1.00 34.48 341 ALA A N 1
ATOM 2461 C CA . ALA A 1 321 ? 32.472 25.760 -26.329 1.00 32.52 341 ALA A CA 1
ATOM 2462 C C . ALA A 1 321 ? 32.604 25.779 -27.850 1.00 32.20 341 ALA A C 1
ATOM 2463 O O . ALA A 1 321 ? 32.149 24.861 -28.536 1.00 33.08 341 ALA A O 1
ATOM 2465 N N . GLY A 1 322 ? 33.225 26.838 -28.365 1.00 29.55 342 GLY A N 1
ATOM 2466 C CA . GLY A 1 322 ? 33.365 27.040 -29.801 1.00 27.34 342 GLY A CA 1
ATOM 2467 C C . GLY A 1 322 ? 32.096 27.570 -30.459 1.00 25.31 342 GLY A C 1
ATOM 2468 O O . GLY A 1 322 ? 31.093 27.843 -29.798 1.00 26.90 342 GLY A O 1
ATOM 2469 N N . GLU A 1 323 ? 32.135 27.719 -31.776 1.00 22.54 343 GLU A N 1
ATOM 2470 C CA . GLU A 1 323 ? 30.966 28.177 -32.525 1.00 19.86 343 GLU A CA 1
ATOM 2471 C C . GLU A 1 323 ? 30.710 27.186 -33.657 1.00 19.30 343 GLU A C 1
ATOM 2472 O O . GLU A 1 323 ? 30.439 27.567 -34.798 1.00 19.74 343 GLU A O 1
ATOM 2478 N N . ARG A 1 324 ? 30.812 25.906 -33.324 1.00 17.01 344 ARG A N 1
ATOM 2479 C CA . ARG A 1 324 ? 30.747 24.836 -34.310 1.00 16.20 344 ARG A CA 1
ATOM 2480 C C . ARG A 1 324 ? 29.333 24.641 -34.825 1.00 17.00 344 ARG A C 1
ATOM 2481 O O . ARG A 1 324 ? 28.367 24.924 -34.126 1.00 18.08 344 ARG A O 1
ATOM 2489 N N . THR A 1 325 ? 29.230 24.140 -36.050 1.00 18.36 345 THR A N 1
ATOM 2490 C CA . THR A 1 325 ? 27.965 23.635 -36.567 1.00 19.01 345 THR A CA 1
ATOM 2491 C C . THR A 1 325 ? 27.535 22.406 -35.770 1.00 17.72 345 THR A C 1
ATOM 2492 O O . THR A 1 325 ? 28.349 21.771 -35.093 1.00 18.17 345 THR A O 1
ATOM 2496 N N . TRP A 1 326 ? 26.251 22.070 -35.838 1.00 18.23 346 TRP A N 1
ATOM 2497 C CA . TRP A 1 326 ? 25.768 20.873 -35.161 1.00 17.99 346 TRP A CA 1
ATOM 2498 C C . TRP A 1 326 ? 26.481 19.630 -35.673 1.00 19.03 346 TRP A C 1
ATOM 2499 O O . TRP A 1 326 ? 26.863 18.762 -34.886 1.00 19.14 346 TRP A O 1
ATOM 2510 N N . ALA A 1 327 ? 26.676 19.549 -36.988 1.00 19.82 347 ALA A N 1
ATOM 2511 C CA . ALA A 1 327 ? 27.389 18.411 -37.581 1.00 19.88 347 ALA A CA 1
ATOM 2512 C C . ALA A 1 327 ? 28.834 18.293 -37.096 1.00 22.11 347 ALA A C 1
ATOM 2513 O O . ALA A 1 327 ? 29.307 17.190 -36.793 1.00 21.95 347 ALA A O 1
ATOM 2515 N N . GLU A 1 328 ? 29.538 19.420 -37.042 1.00 20.30 348 GLU A N 1
ATOM 2516 C CA . GLU A 1 328 ? 30.893 19.417 -36.520 1.00 22.69 348 GLU A CA 1
ATOM 2517 C C . GLU A 1 328 ? 30.878 18.977 -35.069 1.00 20.98 348 GLU A C 1
ATOM 2518 O O . GLU A 1 328 ? 31.729 18.194 -34.645 1.00 22.32 348 GLU A O 1
ATOM 2524 N N . THR A 1 329 ? 29.931 19.499 -34.298 1.00 18.62 349 THR A N 1
ATOM 2525 C CA . THR A 1 329 ? 29.872 19.159 -32.882 1.00 18.08 349 THR A CA 1
ATOM 2526 C C . THR A 1 329 ? 29.700 17.666 -32.693 1.00 18.50 349 THR A C 1
ATOM 2527 O O . THR A 1 329 ? 30.380 17.051 -31.865 1.00 19.16 349 THR A O 1
ATOM 2531 N N . MET A 1 330 ? 28.792 17.087 -33.474 1.00 18.30 350 MET A N 1
ATOM 2532 C CA . MET A 1 330 ? 28.425 15.675 -33.314 1.00 22.55 350 MET A CA 1
ATOM 2533 C C . MET A 1 330 ? 29.236 14.697 -34.163 1.00 24.55 350 MET A C 1
ATOM 2534 O O . MET A 1 330 ? 29.100 13.489 -34.005 1.00 25.40 350 MET A O 1
ATOM 2539 N N . GLY A 1 331 ? 30.082 15.213 -35.050 1.00 23.93 351 GLY A N 1
ATOM 2540 C CA . GLY A 1 331 ? 30.908 14.360 -35.897 1.00 24.39 351 GLY A CA 1
ATOM 2541 C C . GLY A 1 331 ? 30.107 13.696 -37.001 1.00 25.75 351 GLY A C 1
ATOM 2542 O O . GLY A 1 331 ? 30.435 12.596 -37.472 1.00 26.97 351 GLY A O 1
ATOM 2543 N N . LEU A 1 332 ? 29.056 14.378 -37.432 1.00 25.23 352 LEU A N 1
ATOM 2544 C CA . LEU A 1 332 ? 28.163 13.844 -38.452 1.00 27.40 352 LEU A CA 1
ATOM 2545 C C . LEU A 1 332 ? 28.723 14.120 -39.849 1.00 29.85 352 LEU A C 1
ATOM 2546 O O . LEU A 1 332 ? 28.934 15.269 -40.223 1.00 31.83 352 LEU A O 1
ATOM 2551 N N . ASN A 1 333 ? 28.991 13.070 -40.615 1.00 30.52 353 ASN A N 1
ATOM 2552 C CA . ASN A 1 333 ? 29.328 13.253 -42.021 1.00 31.79 353 ASN A CA 1
ATOM 2553 C C . ASN A 1 333 ? 28.061 13.152 -42.858 1.00 30.43 353 ASN A C 1
ATOM 2554 O O . ASN A 1 333 ? 27.001 12.798 -42.346 1.00 28.85 353 ASN A O 1
ATOM 2559 N N . THR A 1 334 ? 28.168 13.460 -44.144 1.00 31.65 354 THR A N 1
ATOM 2560 C CA . THR A 1 334 ? 26.987 13.581 -44.990 1.00 31.53 354 THR A CA 1
ATOM 2561 C C . THR A 1 334 ? 26.184 12.286 -45.135 1.00 29.92 354 THR A C 1
ATOM 2562 O O . THR A 1 334 ? 25.009 12.326 -45.499 1.00 32.05 354 THR A O 1
ATOM 2566 N N . ALA A 1 335 ? 26.801 11.144 -44.837 1.00 27.23 355 ALA A N 1
ATOM 2567 C CA . ALA A 1 335 ? 26.115 9.856 -44.947 1.00 25.96 355 ALA A CA 1
ATOM 2568 C C . ALA A 1 335 ? 25.579 9.342 -43.605 1.00 24.98 355 ALA A C 1
ATOM 2569 O O . ALA A 1 335 ? 24.892 8.324 -43.554 1.00 26.47 355 ALA A O 1
ATOM 2571 N N . ASP A 1 336 ? 25.877 10.060 -42.528 1.00 22.63 356 ASP A N 1
ATOM 2572 C CA . ASP A 1 336 ? 25.463 9.658 -41.183 1.00 21.65 356 ASP A CA 1
ATOM 2573 C C . ASP A 1 336 ? 24.000 9.988 -40.887 1.00 19.40 356 ASP A C 1
ATOM 2574 O O . ASP A 1 336 ? 23.363 10.754 -41.607 1.00 19.18 356 ASP A O 1
ATOM 2579 N N . THR A 1 337 ? 23.472 9.399 -39.817 1.00 18.05 357 THR A N 1
ATOM 2580 C CA . THR A 1 337 ? 22.145 9.775 -39.333 1.00 17.01 357 THR A CA 1
ATOM 2581 C C . THR A 1 337 ? 22.235 10.215 -37.879 1.00 15.23 357 THR A C 1
ATOM 2582 O O . THR A 1 337 ? 23.199 9.890 -37.175 1.00 16.18 357 THR A O 1
ATOM 2586 N N . ALA A 1 338 ? 21.228 10.958 -37.441 1.00 14.49 358 ALA A N 1
ATOM 2587 C CA . ALA A 1 338 ? 21.187 11.464 -36.078 1.00 15.28 358 ALA A CA 1
ATOM 2588 C C . ALA A 1 338 ? 19.897 11.026 -35.408 1.00 15.23 358 ALA A C 1
ATOM 2589 O O . ALA A 1 338 ? 18.945 10.636 -36.067 1.00 16.61 358 ALA A O 1
ATOM 2591 N N . ARG A 1 339 ? 19.887 11.102 -34.086 1.00 15.69 359 ARG A N 1
ATOM 2592 C CA . ARG A 1 339 ? 18.783 10.634 -33.278 1.00 18.47 359 ARG A CA 1
ATOM 2593 C C . ARG A 1 339 ? 18.394 11.718 -32.289 1.00 15.63 359 ARG A C 1
ATOM 2594 O O . ARG A 1 339 ? 19.241 12.450 -31.828 1.00 15.29 359 ARG A O 1
ATOM 2602 N N . LEU A 1 340 ? 17.121 11.808 -31.947 1.00 14.38 360 LEU A N 1
ATOM 2603 C CA . LEU A 1 340 ? 16.649 12.781 -30.974 1.00 12.56 360 LEU A CA 1
ATOM 2604 C C . LEU A 1 340 ? 15.999 12.044 -29.810 1.00 12.19 360 LEU A C 1
ATOM 2605 O O . LEU A 1 340 ? 15.285 11.059 -30.019 1.00 14.07 360 LEU A O 1
ATOM 2610 N N . ASN A 1 341 ? 16.268 12.489 -28.586 1.00 10.83 361 ASN A N 1
ATOM 2611 C CA . ASN A 1 341 ? 15.473 12.059 -27.443 1.00 10.91 361 ASN A CA 1
ATOM 2612 C C . ASN A 1 341 ? 14.979 13.335 -26.785 1.00 8.86 361 ASN A C 1
ATOM 2613 O O . ASN A 1 341 ? 15.513 14.415 -27.041 1.00 9.80 361 ASN A O 1
ATOM 2618 N N . ALA A 1 342 ? 13.901 13.233 -26.020 1.00 8.43 362 ALA A N 1
ATOM 2619 C CA . ALA A 1 342 ? 13.316 14.398 -25.409 1.00 8.18 362 ALA A CA 1
ATOM 2620 C C . ALA A 1 342 ? 12.499 14.015 -24.196 1.00 9.01 362 ALA A C 1
ATOM 2621 O O . ALA A 1 342 ? 12.034 12.882 -24.083 1.00 10.40 362 ALA A O 1
ATOM 2623 N N . ASN A 1 343 ? 12.313 14.969 -23.295 1.00 8.73 363 ASN A N 1
ATOM 2624 C CA . ASN A 1 343 ? 11.381 14.786 -22.201 1.00 10.03 363 ASN A CA 1
ATOM 2625 C C . ASN A 1 343 ? 10.092 15.519 -22.506 1.00 9.13 363 ASN A C 1
ATOM 2626 O O . ASN A 1 343 ? 10.116 16.667 -22.938 1.00 9.63 363 ASN A O 1
ATOM 2631 N N . ILE A 1 344 ? 8.972 14.828 -22.324 1.00 8.15 364 ILE A N 1
ATOM 2632 C CA . ILE A 1 344 ? 7.666 15.402 -22.597 1.00 8.34 364 ILE A CA 1
ATOM 2633 C C . ILE A 1 344 ? 6.689 15.169 -21.460 1.00 7.37 364 ILE A C 1
ATOM 2634 O O . ILE A 1 344 ? 6.881 14.281 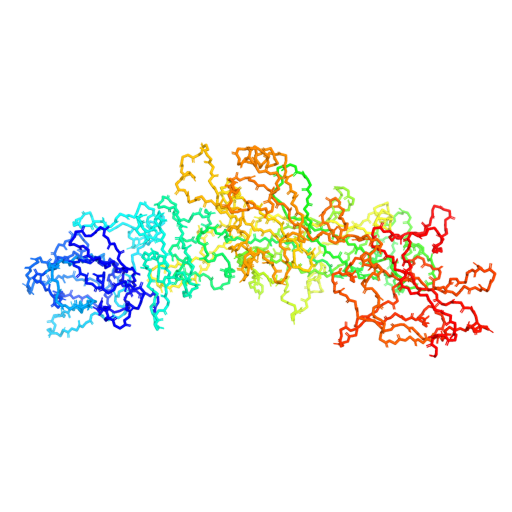-20.612 1.00 8.35 364 ILE A O 1
ATOM 2639 N N . ARG A 1 345 ? 5.618 15.958 -21.466 1.00 7.96 365 ARG A N 1
ATOM 2640 C CA . ARG A 1 345 ? 4.423 15.658 -20.685 1.00 7.91 365 ARG A CA 1
ATOM 2641 C C . ARG A 1 345 ? 3.212 15.876 -21.554 1.00 7.87 365 ARG A C 1
ATOM 2642 O O . ARG A 1 345 ? 3.235 16.704 -22.471 1.00 8.65 365 ARG A O 1
ATOM 2650 N N . TYR A 1 346 ? 2.147 15.157 -21.262 1.00 8.15 366 TYR A N 1
ATOM 2651 C CA . TYR A 1 346 ? 0.842 15.462 -21.835 1.00 8.20 366 TYR A CA 1
ATOM 2652 C C . TYR A 1 346 ? 0.177 16.551 -21.004 1.00 8.30 366 TYR A C 1
ATOM 2653 O O . TYR A 1 346 ? 0.309 16.567 -19.775 1.00 11.51 366 TYR A O 1
ATOM 2662 N N . VAL A 1 347 ? -0.536 17.451 -21.671 1.00 6.82 367 VAL A N 1
ATOM 2663 C CA . VAL A 1 347 ? -1.217 18.543 -20.984 1.00 7.87 367 VAL A CA 1
ATOM 2664 C C . VAL A 1 347 ? -2.700 18.542 -21.343 1.00 7.48 367 VAL A C 1
ATOM 2665 O O . VAL A 1 347 ? -3.075 18.513 -22.536 1.00 8.67 367 VAL A O 1
ATOM 2669 N N . ASN A 1 348 ? -3.551 18.509 -20.322 1.00 6.94 368 ASN A N 1
ATOM 2670 C CA . ASN A 1 348 ? -5.006 18.562 -20.536 1.00 6.50 368 ASN A CA 1
ATOM 2671 C C . ASN A 1 348 ? -5.473 19.954 -20.186 1.00 6.27 368 ASN A C 1
ATOM 2672 O O . ASN A 1 348 ? -5.513 20.342 -19.002 1.00 8.41 368 ASN A O 1
ATOM 2677 N N . THR A 1 349 ? -5.776 20.733 -21.219 1.00 5.91 369 THR A N 1
ATOM 2678 C CA . THR A 1 349 ? -6.287 22.101 -21.035 1.00 7.20 369 THR A CA 1
ATOM 2679 C C . THR A 1 349 ? -7.812 22.151 -21.199 1.00 6.83 369 THR A C 1
ATOM 2680 O O . THR A 1 349 ? -8.397 23.249 -21.242 1.00 7.88 369 THR A O 1
ATOM 2684 N N . GLY A 1 350 ? -8.430 20.965 -21.276 1.00 5.99 370 GLY A N 1
ATOM 2685 C CA . GLY A 1 350 ? -9.859 20.849 -21.405 1.00 6.58 370 GLY A CA 1
ATOM 2686 C C . GLY A 1 350 ? -10.600 20.848 -20.082 1.00 6.50 370 GLY A C 1
ATOM 2687 O O . GLY A 1 350 ? -10.119 21.392 -19.074 1.00 8.73 370 GLY A O 1
ATOM 2688 N N . THR A 1 351 ? -11.782 20.257 -20.090 1.00 6.75 371 THR A N 1
ATOM 2689 C CA . THR A 1 351 ? -12.686 20.371 -18.957 1.00 6.70 371 THR A CA 1
ATOM 2690 C C . THR A 1 351 ? -13.114 18.997 -18.403 1.00 7.29 371 THR A C 1
ATOM 2691 O O . THR A 1 351 ? -13.913 18.919 -17.474 1.00 8.39 371 THR A O 1
ATOM 2695 N N . ALA A 1 352 ? -12.616 17.910 -18.998 1.00 7.27 372 ALA A N 1
ATOM 2696 C CA . ALA A 1 352 ? -12.887 16.556 -18.480 1.00 7.18 372 ALA A CA 1
ATOM 2697 C C . ALA A 1 352 ? -11.627 15.731 -18.526 1.00 8.07 372 ALA A C 1
ATOM 2698 O O . ALA A 1 352 ? -10.757 15.999 -19.339 1.00 7.83 372 ALA A O 1
ATOM 2700 N N . PRO A 1 353 ? -11.525 14.740 -17.641 1.00 7.73 373 PRO A N 1
ATOM 2701 C CA . PRO A 1 353 ? -10.324 13.911 -17.537 1.00 9.30 373 PRO A CA 1
ATOM 2702 C C . PRO A 1 353 ? -10.269 12.770 -18.531 1.00 8.14 373 PRO A C 1
ATOM 2703 O O . PRO A 1 353 ? -11.281 12.313 -19.093 1.00 9.24 373 PRO A O 1
ATOM 2707 N N . ILE A 1 354 ? -9.051 12.249 -18.673 1.00 8.40 374 ILE A N 1
ATOM 2708 C CA . ILE A 1 354 ? -8.770 11.018 -19.410 1.00 9.64 374 ILE A CA 1
ATOM 2709 C C . ILE A 1 354 ? -8.286 9.929 -18.457 1.00 9.20 374 ILE A C 1
ATOM 2710 O O . ILE A 1 354 ? -7.508 10.203 -17.529 1.00 10.53 374 ILE A O 1
ATOM 2715 N N . TYR A 1 355 ? -8.732 8.703 -18.703 1.00 9.04 375 TYR A N 1
ATOM 2716 C CA . TYR A 1 355 ? -8.457 7.560 -17.821 1.00 9.97 375 TYR A CA 1
ATOM 2717 C C . TYR A 1 355 ? -7.668 6.451 -18.447 1.00 10.89 375 TYR A C 1
ATOM 2718 O O . TYR A 1 355 ? -6.858 5.814 -17.764 1.00 13.30 375 TYR A O 1
ATOM 2727 N N . ASN A 1 356 ? -7.937 6.122 -19.700 1.00 11.70 376 ASN A N 1
ATOM 2728 C CA . ASN A 1 356 ? -7.360 4.860 -20.179 1.00 14.40 376 ASN A CA 1
ATOM 2729 C C . ASN A 1 356 ? -6.733 4.848 -21.565 1.00 15.19 376 ASN A C 1
ATOM 2730 O O . ASN A 1 356 ? -6.196 3.836 -21.986 1.00 16.40 376 ASN A O 1
ATOM 2735 N N . VAL A 1 357 ? -6.786 5.969 -22.266 1.00 14.97 377 VAL A N 1
ATOM 2736 C CA . VAL A 1 357 ? -6.143 6.074 -23.574 1.00 16.68 377 VAL A CA 1
ATOM 2737 C C . VAL A 1 357 ? -5.548 7.469 -23.724 1.00 17.03 377 VAL A C 1
ATOM 2738 O O . VAL A 1 357 ? -6.295 8.464 -23.716 1.00 18.67 377 VAL A O 1
ATOM 2742 N N . LEU A 1 358 ? -4.227 7.560 -23.864 1.00 16.94 378 LEU A N 1
ATOM 2743 C CA . LEU A 1 358 ? -3.628 8.833 -24.242 1.00 16.41 378 LEU A CA 1
ATOM 2744 C C . LEU A 1 358 ? -3.626 8.934 -25.747 1.00 14.07 378 LEU A C 1
ATOM 2745 O O . LEU A 1 358 ? -3.441 7.940 -26.446 1.00 16.23 378 LEU A O 1
ATOM 2750 N N . PRO A 1 359 ? -3.859 10.141 -26.259 1.00 12.28 379 PRO A N 1
ATOM 2751 C CA . PRO A 1 359 ? -3.914 10.276 -27.712 1.00 11.49 379 PRO A CA 1
ATOM 2752 C C . PRO A 1 359 ? -2.544 10.074 -28.341 1.00 11.59 379 PRO A C 1
ATOM 2753 O O . PRO A 1 359 ? -1.518 10.346 -27.730 1.00 14.86 379 PRO A O 1
ATOM 2757 N N . THR A 1 360 ? -2.546 9.600 -29.579 1.00 11.83 380 THR A N 1
ATOM 2758 C CA . THR A 1 360 ? -1.321 9.369 -30.335 1.00 10.98 380 THR A CA 1
ATOM 2759 C C . THR A 1 360 ? -0.846 10.674 -30.969 1.00 10.95 380 THR A C 1
ATOM 2760 O O . THR A 1 360 ? -1.660 11.484 -31.418 1.00 10.85 380 THR A O 1
ATOM 2764 N N . THR A 1 361 ? 0.470 10.880 -30.986 1.00 9.77 381 THR A N 1
ATOM 2765 C CA . THR A 1 361 ? 1.064 12.150 -31.410 1.00 10.21 381 THR A CA 1
ATOM 2766 C C . THR A 1 361 ? 2.110 11.924 -32.476 1.00 9.90 381 THR A C 1
ATOM 2767 O O . THR A 1 361 ? 2.890 10.989 -32.378 1.00 13.91 381 THR A O 1
ATOM 2771 N N . SER A 1 362 ? 2.086 12.737 -33.522 1.00 9.58 382 SER A N 1
ATOM 2772 C CA . SER A 1 362 ? 3.154 12.723 -34.518 1.00 10.68 382 SER A CA 1
ATOM 2773 C C . SER A 1 362 ? 4.126 13.859 -34.223 1.00 10.20 382 SER A C 1
ATOM 2774 O O . SER A 1 362 ? 3.712 14.979 -33.935 1.00 10.64 382 SER A O 1
ATOM 2777 N N . LEU A 1 363 ? 5.425 13.556 -34.255 1.00 10.21 383 LEU A N 1
ATOM 2778 C CA . LEU A 1 363 ? 6.477 14.567 -34.129 1.00 10.25 383 LEU A CA 1
ATOM 2779 C C . LEU A 1 363 ? 6.933 14.894 -35.537 1.00 8.39 383 LEU A C 1
ATOM 2780 O O . LEU A 1 363 ? 7.386 13.984 -36.260 1.00 9.98 383 LEU A O 1
ATOM 2785 N N . VAL A 1 364 ? 6.800 16.158 -35.937 1.00 8.32 384 VAL A N 1
ATOM 2786 C CA . VAL A 1 364 ? 6.938 16.542 -37.335 1.00 8.06 384 VAL A CA 1
ATOM 2787 C C . VAL A 1 364 ? 8.009 17.623 -37.519 1.00 9.76 384 VAL A C 1
ATOM 2788 O O . VAL A 1 364 ? 8.026 18.639 -36.802 1.00 9.76 384 VAL A O 1
ATOM 2792 N N . LEU A 1 365 ? 8.894 17.378 -38.481 1.00 10.19 385 LEU A N 1
ATOM 2793 C CA . LEU A 1 365 ? 9.914 18.314 -38.919 1.00 10.15 385 LEU A CA 1
ATOM 2794 C C . LEU A 1 365 ? 9.425 19.046 -40.154 1.00 12.32 385 LEU A C 1
ATOM 2795 O O . LEU A 1 365 ? 8.921 18.433 -41.089 1.00 13.85 385 LEU A O 1
ATOM 2800 N N . GLY A 1 366 ? 9.609 20.352 -40.179 1.00 14.16 386 GLY A N 1
ATOM 2801 C CA . GLY A 1 366 ? 9.150 21.140 -41.310 1.00 16.01 386 GLY A CA 1
ATOM 2802 C C . GLY A 1 366 ? 7.651 21.044 -41.476 1.00 17.61 386 GLY A C 1
ATOM 2803 O O . GLY A 1 366 ? 6.918 20.919 -40.496 1.00 17.74 386 GLY A O 1
ATOM 2804 N N . LYS A 1 367 ? 7.179 21.081 -42.717 1.00 18.04 387 LYS A N 1
ATOM 2805 C CA . LYS A 1 367 ? 5.738 21.050 -42.953 1.00 21.80 387 LYS A CA 1
ATOM 2806 C C . LYS A 1 367 ? 5.123 19.688 -42.680 1.00 20.88 387 LYS A C 1
ATOM 2807 O O . LYS A 1 367 ? 4.047 19.584 -42.077 1.00 21.25 387 LYS A O 1
ATOM 2813 N N . ASN A 1 368 ? 5.796 18.635 -43.122 1.00 20.33 388 ASN A N 1
ATOM 2814 C CA . ASN A 1 368 ? 5.164 17.326 -43.083 1.00 20.34 388 ASN A CA 1
ATOM 2815 C C . ASN A 1 368 ? 6.104 16.128 -43.095 1.00 18.01 388 ASN A C 1
ATOM 2816 O O . ASN A 1 368 ? 5.745 15.062 -43.603 1.00 19.05 388 ASN A O 1
ATOM 2821 N N . GLN A 1 369 ? 7.295 16.280 -42.532 1.00 16.22 389 GLN A N 1
ATOM 2822 C CA . GLN A 1 369 ? 8.184 15.131 -42.372 1.00 14.81 389 GLN A CA 1
ATOM 2823 C C . GLN A 1 369 ? 8.018 14.556 -40.980 1.00 14.32 389 GLN A C 1
ATOM 2824 O O . GLN A 1 369 ? 8.552 15.101 -40.003 1.00 14.50 389 GLN A O 1
ATOM 2830 N N . THR A 1 370 ? 7.242 13.489 -40.872 1.00 13.71 390 THR A N 1
ATOM 2831 C CA . THR A 1 370 ? 7.051 12.846 -39.584 1.00 14.17 390 THR A CA 1
ATOM 2832 C C . THR A 1 370 ? 8.293 12.061 -39.170 1.00 14.66 390 THR A C 1
ATOM 2833 O O . THR A 1 370 ? 8.749 11.182 -39.889 1.00 17.18 390 THR A O 1
ATOM 2837 N N . LEU A 1 371 ? 8.827 12.388 -38.005 1.00 11.79 391 LEU A N 1
ATOM 2838 C CA . LEU A 1 371 ? 10.003 11.727 -37.484 1.00 12.05 391 LEU A CA 1
ATOM 2839 C C . LEU A 1 371 ? 9.671 10.627 -36.494 1.00 11.75 391 LEU A C 1
ATOM 2840 O O . LEU A 1 371 ? 10.480 9.709 -36.275 1.00 13.84 391 LEU A O 1
ATOM 2845 N N . ALA A 1 372 ? 8.503 10.714 -35.877 1.00 11.33 392 ALA A N 1
ATOM 2846 C CA . ALA A 1 372 ? 8.137 9.757 -34.838 1.00 10.65 392 ALA A CA 1
ATOM 2847 C C . ALA A 1 372 ? 6.644 9.746 -34.632 1.00 11.88 392 ALA A C 1
ATOM 2848 O O . ALA A 1 372 ? 5.968 10.748 -34.871 1.00 10.89 392 ALA A O 1
ATOM 2850 N N . THR A 1 373 ? 6.147 8.610 -34.155 1.00 13.08 393 THR A N 1
ATOM 2851 C CA . THR A 1 373 ? 4.791 8.493 -33.658 1.00 13.82 393 THR A CA 1
ATOM 2852 C C . THR A 1 373 ? 4.915 8.105 -32.194 1.00 15.87 393 THR A C 1
ATOM 2853 O O . THR A 1 373 ? 5.581 7.123 -31.848 1.00 21.72 393 THR A O 1
ATOM 2857 N N . ILE A 1 374 ? 4.352 8.930 -31.330 1.00 12.83 394 ILE A N 1
ATOM 2858 C CA . ILE A 1 374 ? 4.452 8.750 -29.894 1.00 13.34 394 ILE A CA 1
ATOM 2859 C C . ILE A 1 374 ? 3.140 8.149 -29.388 1.00 13.71 394 ILE A C 1
ATOM 2860 O O . ILE A 1 374 ? 2.069 8.741 -29.555 1.00 12.81 394 ILE A O 1
ATOM 2865 N N . LYS A 1 375 ? 3.224 6.974 -28.776 1.00 15.77 395 LYS A N 1
ATOM 2866 C CA . LYS A 1 375 ? 2.050 6.277 -28.265 1.00 18.62 395 LYS A CA 1
ATOM 2867 C C . LYS A 1 375 ? 2.290 5.873 -26.819 1.00 21.03 395 LYS A C 1
ATOM 2868 O O . LYS A 1 375 ? 3.427 5.607 -26.423 1.00 24.47 395 LYS A O 1
ATOM 2874 N N . ALA A 1 376 ? 1.227 5.842 -26.029 1.00 20.24 396 ALA A N 1
ATOM 2875 C CA . ALA A 1 376 ? 1.280 5.295 -24.677 1.00 21.55 396 ALA A CA 1
ATOM 2876 C C . ALA A 1 376 ? 0.479 4.001 -24.689 1.00 23.69 396 ALA A C 1
ATOM 2877 O O . ALA A 1 376 ? -0.432 3.841 -25.509 1.00 24.00 396 ALA A O 1
ATOM 2879 N N . LYS A 1 377 ? 0.791 3.087 -23.776 1.00 24.13 397 LYS A N 1
ATOM 2880 C CA . LYS A 1 377 ? 0.042 1.828 -23.697 1.00 23.98 397 LYS A CA 1
ATOM 2881 C C . LYS A 1 377 ? -1.372 2.015 -23.139 1.00 22.58 397 LYS A C 1
ATOM 2882 O O . LYS A 1 377 ? -1.548 2.524 -22.033 1.00 22.60 397 LYS A O 1
ATOM 2888 N N . GLU A 1 378 ? -2.376 1.584 -23.903 1.00 21.50 398 GLU A N 1
ATOM 2889 C CA . GLU A 1 378 ? -3.762 1.724 -23.473 1.00 21.84 398 GLU A CA 1
ATOM 2890 C C . GLU A 1 378 ? -4.011 0.936 -22.197 1.00 21.99 398 GLU A C 1
ATOM 2891 O O . GLU A 1 378 ? -3.452 -0.140 -22.005 1.00 24.15 398 GLU A O 1
ATOM 2897 N N . ASN A 1 379 ? -4.858 1.483 -21.332 1.00 22.38 399 ASN A N 1
ATOM 2898 C CA . ASN A 1 379 ? -5.315 0.793 -20.129 1.00 24.42 399 ASN A CA 1
ATOM 2899 C C . ASN A 1 379 ? -4.229 0.574 -19.105 1.00 24.67 399 ASN A C 1
ATOM 2900 O O . ASN A 1 379 ? -4.418 -0.171 -18.142 1.00 26.17 399 ASN A O 1
ATOM 2905 N N . GLN A 1 380 ? -3.086 1.219 -19.311 1.00 24.01 400 GLN A N 1
ATOM 2906 C CA . GLN A 1 380 ? -1.967 1.060 -18.396 1.00 25.06 400 GLN A CA 1
ATOM 2907 C C . GLN A 1 380 ? -1.435 2.409 -17.945 1.00 25.20 400 GLN A C 1
ATOM 2908 O O . GLN A 1 380 ? -0.254 2.538 -17.610 1.00 26.73 400 GLN A O 1
ATOM 2914 N N . LEU A 1 381 ? -2.310 3.412 -17.931 1.00 23.00 401 LEU A N 1
ATOM 2915 C CA . LEU A 1 381 ? -1.922 4.733 -17.446 1.00 22.61 401 LEU A CA 1
ATOM 2916 C C . LEU A 1 381 ? -1.569 4.686 -15.962 1.00 22.86 401 LEU A C 1
ATOM 2917 O O . LEU A 1 381 ? -2.173 3.935 -15.189 1.00 23.35 401 LEU A O 1
ATOM 2922 N N . SER A 1 382 ? -0.594 5.502 -15.574 1.00 22.12 402 SER A N 1
ATOM 2923 C CA . SER A 1 382 ? -0.064 5.490 -14.212 1.00 22.57 402 SER A CA 1
ATOM 2924 C C . SER A 1 382 ? -0.856 6.416 -13.303 1.00 22.40 402 SER A C 1
ATOM 2925 O O . SER A 1 382 ? -0.662 6.417 -12.085 1.00 25.04 402 SER A O 1
ATOM 2928 N N . GLN A 1 383 ? -1.750 7.191 -13.911 1.00 19.18 403 GLN A N 1
ATOM 2929 C CA . GLN A 1 383 ? -2.549 8.188 -13.212 1.00 18.59 403 GLN A CA 1
ATOM 2930 C C . GLN A 1 383 ? -3.593 8.709 -14.178 1.00 18.51 403 GLN A C 1
ATOM 2931 O O . GLN A 1 383 ? -3.546 8.448 -15.377 1.00 19.54 403 GLN A O 1
ATOM 2937 N N . ILE A 1 384 ? -4.555 9.437 -13.646 1.00 17.71 404 ILE A N 1
ATOM 2938 C CA A ILE A 1 384 ? -5.515 10.154 -14.467 0.46 17.40 404 ILE A CA 1
ATOM 2939 C CA B ILE A 1 384 ? -5.508 10.135 -14.487 0.54 16.72 404 ILE A CA 1
ATOM 2940 C C . ILE A 1 384 ? -4.805 11.331 -15.130 1.00 15.63 404 ILE A C 1
ATOM 2941 O O . ILE A 1 384 ? -3.828 11.853 -14.590 1.00 17.46 404 ILE A O 1
ATOM 2950 N N . LEU A 1 385 ? -5.262 11.728 -16.313 1.00 12.15 405 LEU A N 1
ATOM 2951 C CA . LEU A 1 385 ? -4.835 12.996 -16.922 1.00 10.18 405 LEU A CA 1
ATOM 2952 C C . LEU A 1 385 ? -5.996 13.986 -16.738 1.00 9.69 405 LEU A C 1
ATOM 2953 O O . LEU A 1 385 ? -6.978 14.034 -17.520 1.00 9.50 405 LEU A O 1
ATOM 2958 N N . ALA A 1 386 ? -5.898 14.758 -15.662 1.00 10.83 406 ALA A N 1
ATOM 2959 C CA . ALA A 1 386 ? -6.975 15.654 -15.245 1.00 10.87 406 ALA A CA 1
ATOM 2960 C C . ALA A 1 386 ? -6.929 16.994 -15.951 1.00 9.85 406 ALA A C 1
ATOM 2961 O O . ALA A 1 386 ? -5.854 17.444 -16.357 1.00 10.50 406 ALA A O 1
ATOM 2963 N N . PRO A 1 387 ? -8.083 17.683 -16.043 1.00 9.62 407 PRO A N 1
ATOM 2964 C CA . PRO A 1 387 ? -8.101 19.048 -16.594 1.00 10.33 407 PRO A CA 1
ATOM 2965 C C . PRO A 1 387 ? -7.155 19.954 -15.812 1.00 12.06 407 PRO A C 1
ATOM 2966 O O . PRO A 1 387 ? -6.981 19.793 -14.597 1.00 13.26 407 PRO A O 1
ATOM 2970 N N . ASN A 1 388 ? -6.563 20.915 -16.502 1.00 11.72 408 ASN A N 1
ATOM 2971 C CA . ASN A 1 388 ? -5.627 21.842 -15.878 1.00 13.40 408 ASN A CA 1
ATOM 2972 C C . ASN A 1 388 ? -4.473 21.109 -15.220 1.00 13.57 408 ASN A C 1
ATOM 2973 O O . ASN A 1 388 ? -3.971 21.517 -14.165 1.00 16.19 408 ASN A O 1
ATOM 2978 N N . ASN A 1 389 ? -4.035 20.033 -15.855 1.00 11.03 409 ASN A N 1
ATOM 2979 C CA . ASN A 1 389 ? -2.974 19.232 -15.275 1.00 11.19 409 ASN A CA 1
ATOM 2980 C C . ASN A 1 389 ? -2.193 18.499 -16.332 1.00 10.73 409 ASN A C 1
ATOM 2981 O O . ASN A 1 389 ? -2.438 18.685 -17.518 1.00 10.06 409 ASN A O 1
ATOM 2986 N N . TYR A 1 390 ? -1.216 17.717 -15.887 1.00 12.10 410 TYR A N 1
ATOM 2987 C CA . TYR A 1 390 ? -0.222 17.088 -16.752 1.00 11.71 410 TYR A CA 1
ATOM 2988 C C . TYR A 1 390 ? -0.159 15.597 -16.522 1.00 11.85 410 TYR A C 1
ATOM 2989 O O . TYR A 1 390 ? -0.537 15.096 -15.459 1.00 13.12 410 TYR A O 1
ATOM 2998 N N . TYR A 1 391 ? 0.369 14.884 -17.511 1.00 11.58 411 TYR A N 1
ATOM 2999 C CA . TYR A 1 391 ? 0.705 13.479 -17.350 1.00 11.40 411 TYR A CA 1
ATOM 3000 C C . TYR A 1 391 ? 2.124 13.285 -17.875 1.00 10.78 411 TYR A C 1
ATOM 3001 O O . TYR A 1 391 ? 2.391 13.567 -19.046 1.00 10.58 411 TYR A O 1
ATOM 3010 N N . PRO A 1 392 ? 3.057 12.834 -17.016 1.00 10.83 412 PRO A N 1
ATOM 3011 C CA . PRO A 1 392 ? 2.908 12.663 -15.566 1.00 10.22 412 PRO A CA 1
ATOM 3012 C C . PRO A 1 392 ? 2.726 13.998 -14.856 1.00 11.56 412 PRO A C 1
ATOM 3013 O O . PRO A 1 392 ? 3.075 15.054 -15.386 1.00 12.38 412 PRO A O 1
ATOM 3017 N N . SER A 1 393 ? 2.166 13.943 -13.656 1.00 13.38 413 SER A N 1
ATOM 3018 C CA . SER A 1 393 ? 2.080 15.114 -12.799 1.00 15.88 413 SER A CA 1
ATOM 3019 C C . SER A 1 393 ? 3.436 15.776 -12.617 1.00 15.22 413 SER A C 1
ATOM 3020 O O . SER A 1 393 ? 4.497 15.125 -12.653 1.00 15.73 413 SER A O 1
ATOM 3023 N N . LYS A 1 394 ? 3.390 17.079 -12.376 1.00 16.27 414 LYS A N 1
ATOM 3024 C CA . LYS A 1 394 ? 4.597 17.896 -12.288 1.00 19.12 414 LYS A CA 1
ATOM 3025 C C . LYS A 1 394 ? 5.514 17.534 -11.134 1.00 20.97 414 LYS A C 1
ATOM 3026 O O . LYS A 1 394 ? 6.694 17.879 -11.156 1.00 22.76 414 LYS A O 1
ATOM 3032 N N . ASN A 1 395 ? 4.976 16.860 -10.125 1.00 21.52 415 ASN A N 1
ATOM 3033 C CA . ASN A 1 395 ? 5.787 16.404 -8.995 1.00 23.18 415 ASN A CA 1
ATOM 3034 C C . ASN A 1 395 ? 6.541 15.101 -9.294 1.00 21.60 415 ASN A C 1
ATOM 3035 O O . ASN A 1 395 ? 7.264 14.577 -8.441 1.00 22.95 415 ASN A O 1
ATOM 3040 N N . LEU A 1 396 ? 6.373 14.593 -10.514 1.00 18.92 416 LEU A N 1
ATOM 3041 C CA . LEU A 1 396 ? 7.007 13.350 -10.961 1.00 16.86 416 LEU A CA 1
ATOM 3042 C C . LEU A 1 396 ? 7.853 13.645 -12.184 1.00 17.07 416 LEU A C 1
ATOM 3043 O O . LEU A 1 396 ? 7.629 14.655 -12.842 1.00 17.29 416 LEU A O 1
ATOM 3048 N N . ALA A 1 397 ? 8.811 12.768 -12.487 1.00 16.87 417 ALA A N 1
ATOM 3049 C CA . ALA A 1 397 ? 9.643 12.920 -13.679 1.00 15.60 417 ALA A CA 1
ATOM 3050 C C . ALA A 1 397 ? 8.790 12.895 -14.943 1.00 14.46 417 ALA A C 1
ATOM 3051 O O . ALA A 1 397 ? 7.743 12.249 -14.992 1.00 15.28 417 ALA A O 1
ATOM 3053 N N . PRO A 1 398 ? 9.243 13.602 -15.982 1.00 13.69 418 PRO A N 1
ATOM 3054 C CA . PRO A 1 398 ? 8.533 13.569 -17.258 1.00 13.76 418 PRO A CA 1
ATOM 3055 C C . PRO A 1 398 ? 8.792 12.250 -17.972 1.00 13.86 418 PRO A C 1
ATOM 3056 O O . PRO A 1 398 ? 9.526 11.394 -17.476 1.00 16.93 418 PRO A O 1
ATOM 3060 N N . ILE A 1 399 ? 8.163 12.079 -19.123 1.00 11.57 419 ILE A N 1
ATOM 3061 C CA . ILE A 1 399 ? 8.360 10.896 -19.949 1.00 11.62 419 ILE A CA 1
ATOM 3062 C C . ILE A 1 399 ? 9.492 11.145 -20.926 1.00 10.75 419 ILE A C 1
ATOM 3063 O O . ILE A 1 399 ? 9.496 12.144 -21.630 1.00 10.75 419 ILE A O 1
ATOM 3068 N N . ALA A 1 400 ? 10.456 10.236 -20.977 1.00 11.24 420 ALA A N 1
ATOM 3069 C CA . ALA A 1 400 ? 11.473 10.302 -22.019 1.00 9.89 420 ALA A CA 1
ATOM 3070 C C . ALA A 1 400 ? 10.957 9.571 -23.251 1.00 11.12 420 ALA A C 1
ATOM 3071 O O . ALA A 1 400 ? 10.458 8.454 -23.130 1.00 13.86 420 ALA A O 1
ATOM 3073 N N . LEU A 1 401 ? 11.082 10.176 -24.437 1.00 10.31 421 LEU A N 1
ATOM 3074 C CA . LEU A 1 401 ? 10.598 9.511 -25.650 1.00 11.20 421 LEU A CA 1
ATOM 3075 C C . LEU A 1 401 ? 11.236 8.150 -25.855 1.00 13.14 421 LEU A C 1
ATOM 3076 O O . LEU A 1 401 ? 10.581 7.228 -26.321 1.00 14.68 421 LEU A O 1
ATOM 3081 N N . ASN A 1 402 ? 12.521 8.033 -25.550 1.00 14.06 422 ASN A N 1
ATOM 3082 C CA . ASN A 1 402 ? 13.156 6.722 -25.464 1.00 15.21 422 ASN A CA 1
ATOM 3083 C C . ASN A 1 402 ? 13.464 6.510 -23.984 1.00 15.35 422 ASN A C 1
ATOM 3084 O O . ASN A 1 402 ? 14.413 7.093 -23.453 1.00 16.01 422 ASN A O 1
ATOM 3089 N N . ALA A 1 403 ? 12.623 5.737 -23.306 1.00 16.44 423 ALA A N 1
ATOM 3090 C CA . ALA A 1 403 ? 12.758 5.537 -21.865 1.00 18.29 423 ALA A CA 1
ATOM 3091 C C . ALA A 1 403 ? 13.855 4.525 -21.549 1.00 23.24 423 ALA A C 1
ATOM 3092 O O . ALA A 1 403 ? 14.095 3.584 -22.314 1.00 22.53 423 ALA A O 1
ATOM 3094 N N . GLN A 1 404 ? 14.525 4.748 -20.425 1.00 28.56 424 GLN A N 1
ATOM 3095 C CA . GLN A 1 404 ? 15.678 3.958 -20.025 1.00 34.31 424 GLN A CA 1
ATOM 3096 C C . GLN A 1 404 ? 15.319 2.512 -19.731 1.00 36.62 424 GLN A C 1
ATOM 3097 O O . GLN A 1 404 ? 16.164 1.623 -19.829 1.00 37.30 424 GLN A O 1
ATOM 3103 N N . ASP A 1 405 ? 14.065 2.285 -19.359 1.00 38.45 425 ASP A N 1
ATOM 3104 C CA . ASP A 1 405 ? 13.607 0.964 -18.943 1.00 41.64 425 ASP A CA 1
ATOM 3105 C C . ASP A 1 405 ? 13.006 0.167 -20.099 1.00 40.15 425 ASP A C 1
ATOM 3106 O O . ASP A 1 405 ? 12.476 -0.929 -19.897 1.00 41.39 425 ASP A O 1
ATOM 3111 N N . ASP A 1 406 ? 13.093 0.714 -21.306 1.00 36.04 426 ASP A N 1
ATOM 3112 C CA . ASP A 1 406 ? 12.264 0.249 -22.410 1.00 33.68 426 ASP A CA 1
ATOM 3113 C C . ASP A 1 406 ? 13.099 -0.219 -23.593 1.00 29.28 426 ASP A C 1
ATOM 3114 O O . ASP A 1 406 ? 13.657 0.597 -24.326 1.00 29.79 426 ASP A O 1
ATOM 3119 N N . PHE A 1 407 ? 13.165 -1.533 -23.789 1.00 24.85 427 PHE A N 1
ATOM 3120 C CA . PHE A 1 407 ? 13.965 -2.092 -24.862 1.00 23.24 427 PHE A CA 1
ATOM 3121 C C . PHE A 1 407 ? 13.424 -1.756 -26.233 1.00 23.17 427 PHE A C 1
ATOM 3122 O O . PHE A 1 407 ? 14.169 -1.773 -27.215 1.00 25.85 427 PHE A O 1
ATOM 3130 N N . SER A 1 408 ? 12.127 -1.474 -26.304 1.00 19.33 428 SER A N 1
ATOM 3131 C CA . SER A 1 408 ? 11.447 -1.419 -27.588 1.00 18.81 428 SER A CA 1
ATOM 3132 C C . SER A 1 408 ? 11.073 -0.020 -28.049 1.00 17.32 428 SER A C 1
ATOM 3133 O O . SER A 1 408 ? 10.169 0.141 -28.861 1.00 18.12 428 SER A O 1
ATOM 3136 N N . SER A 1 409 ? 11.747 1.001 -27.539 1.00 16.24 429 SER A N 1
ATOM 3137 C CA . SER A 1 409 ? 11.421 2.349 -27.989 1.00 16.37 429 SER A CA 1
ATOM 3138 C C . SER A 1 409 ? 12.096 2.662 -29.325 1.00 13.78 429 SER A C 1
ATOM 3139 O O . SER A 1 409 ? 13.304 2.497 -29.470 1.00 15.05 429 SER A O 1
ATOM 3142 N N . THR A 1 410 ? 11.305 3.097 -30.302 1.00 14.02 430 THR A N 1
ATOM 3143 C CA . THR A 1 410 ? 11.801 3.386 -31.649 1.00 14.27 430 THR A CA 1
ATOM 3144 C C . THR A 1 410 ? 12.709 4.623 -31.654 1.00 13.36 430 THR A C 1
ATOM 3145 O O . THR A 1 410 ? 12.345 5.654 -31.094 1.00 14.27 430 THR A O 1
ATOM 3149 N N . PRO A 1 411 ? 13.908 4.518 -32.258 1.00 13.11 431 PRO A N 1
ATOM 3150 C CA . PRO A 1 411 ? 14.741 5.716 -32.347 1.00 13.36 431 PRO A CA 1
ATOM 3151 C C . PRO A 1 411 ? 14.091 6.755 -33.248 1.00 12.05 431 PRO A C 1
ATOM 3152 O O . PRO A 1 411 ? 13.469 6.425 -34.257 1.00 15.25 431 PRO A O 1
ATOM 3156 N N . ILE A 1 412 ? 14.234 8.014 -32.871 1.00 10.64 432 ILE A N 1
ATOM 3157 C CA . ILE A 1 412 ? 13.672 9.115 -33.635 1.00 11.58 432 ILE A CA 1
ATOM 3158 C C . ILE A 1 412 ? 14.782 9.684 -34.507 1.00 12.50 432 ILE A C 1
ATOM 3159 O O . ILE A 1 412 ? 15.518 10.588 -34.126 1.00 16.44 432 ILE A O 1
ATOM 3164 N N . THR A 1 413 ? 14.906 9.114 -35.695 1.00 12.92 433 THR A N 1
ATOM 3165 C CA . THR A 1 413 ? 16.070 9.358 -36.509 1.00 14.32 433 THR A CA 1
ATOM 3166 C C . THR A 1 413 ? 15.845 10.381 -37.613 1.00 14.73 433 THR A C 1
ATOM 3167 O O . THR A 1 413 ? 14.755 10.481 -38.169 1.00 15.84 433 THR A O 1
ATOM 3171 N N . MET A 1 414 ? 16.909 11.099 -37.941 1.00 13.41 434 MET A N 1
ATOM 3172 C CA . MET A 1 414 ? 16.925 12.099 -39.003 1.00 14.96 434 MET A CA 1
ATOM 3173 C C . MET A 1 414 ? 18.087 11.796 -39.922 1.00 14.49 434 MET A C 1
ATOM 3174 O O . MET A 1 414 ? 19.176 11.462 -39.452 1.00 14.29 434 MET A O 1
ATOM 3179 N N . ASN A 1 415 ? 17.873 11.912 -41.230 1.00 14.45 435 ASN A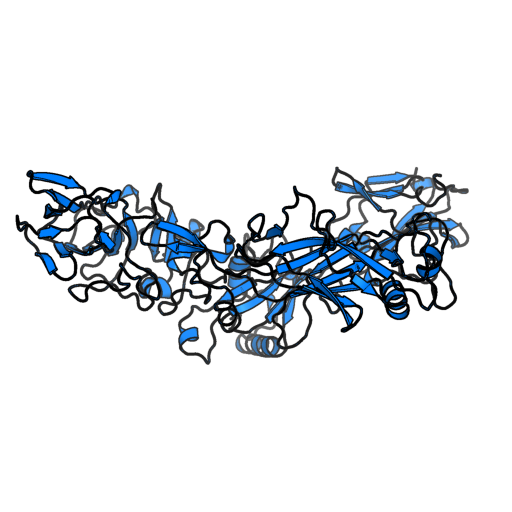 N 1
ATOM 3180 C CA . ASN A 1 415 ? 19.004 11.853 -42.137 1.00 15.42 435 ASN A CA 1
ATOM 3181 C C . ASN A 1 415 ? 19.762 13.173 -42.095 1.00 14.56 435 ASN A C 1
ATOM 3182 O O . ASN A 1 415 ? 19.343 14.130 -41.413 1.00 14.07 435 ASN A O 1
ATOM 3187 N N . TYR A 1 416 ? 20.895 13.228 -42.782 1.00 15.73 436 TYR A N 1
ATOM 3188 C CA . TYR A 1 416 ? 21.761 14.393 -42.703 1.00 16.27 436 TYR A CA 1
ATOM 3189 C C . TYR A 1 416 ? 21.026 15.681 -43.093 1.00 16.33 436 TYR A C 1
ATOM 3190 O O . TYR A 1 416 ? 21.081 16.687 -42.371 1.00 16.50 436 TYR A O 1
ATOM 3199 N N . ASN A 1 417 ? 20.335 15.662 -44.229 1.00 15.79 437 ASN A N 1
ATOM 3200 C CA . ASN A 1 417 ? 19.613 16.846 -44.681 1.00 17.01 437 ASN A CA 1
ATOM 3201 C C . ASN A 1 417 ? 18.514 17.283 -43.712 1.00 15.24 437 ASN A C 1
ATOM 3202 O O . ASN A 1 417 ? 18.304 18.476 -43.518 1.00 16.17 437 ASN A O 1
ATOM 3207 N N . GLN A 1 418 ? 17.816 16.324 -43.106 1.00 12.98 438 GLN A N 1
ATOM 3208 C CA . GLN A 1 418 ? 16.814 16.650 -42.104 1.00 12.38 438 GLN A CA 1
ATOM 3209 C C . GLN A 1 418 ? 17.441 17.289 -40.873 1.00 11.99 438 GLN A C 1
ATOM 3210 O O . GLN A 1 418 ? 16.885 18.230 -40.283 1.00 12.49 438 GLN A O 1
ATOM 3216 N N . PHE A 1 419 ? 18.577 16.747 -40.470 1.00 11.54 439 PHE A N 1
ATOM 3217 C CA . PHE A 1 419 ? 19.319 17.298 -39.351 1.00 12.38 439 PHE A CA 1
ATOM 3218 C C . PHE A 1 419 ? 19.705 18.758 -39.607 1.00 13.21 439 PHE A C 1
ATOM 3219 O O . PHE A 1 419 ? 19.573 19.612 -38.719 1.00 12.65 439 PHE A O 1
ATOM 3227 N N . LEU A 1 420 ? 20.183 19.053 -40.815 1.00 13.71 440 LEU A N 1
ATOM 3228 C CA . LEU A 1 420 ? 20.560 20.426 -41.153 1.00 14.73 440 LEU A CA 1
ATOM 3229 C C . LEU A 1 420 ? 19.316 21.309 -41.121 1.00 13.63 440 LEU A C 1
ATOM 3230 O O . LEU A 1 420 ? 19.381 22.458 -40.724 1.00 14.69 440 LEU A O 1
ATOM 3235 N N . GLU A 1 421 ? 18.177 20.770 -41.542 1.00 13.80 441 GLU A N 1
ATOM 3236 C CA . GLU A 1 421 ? 16.938 21.526 -41.498 1.00 13.92 441 GLU A CA 1
ATOM 3237 C C . GLU A 1 421 ? 16.524 21.830 -40.060 1.00 12.84 441 GLU A C 1
ATOM 3238 O O . GLU A 1 421 ? 16.085 22.935 -39.767 1.00 15.74 441 GLU A O 1
ATOM 3244 N N . LEU A 1 422 ? 16.678 20.858 -39.162 1.00 11.16 442 LEU A N 1
ATOM 3245 C CA . LEU A 1 422 ? 16.377 21.112 -37.761 1.00 11.51 442 LEU A CA 1
ATOM 3246 C C . LEU A 1 422 ? 17.300 22.172 -37.172 1.00 11.55 442 LEU A C 1
ATOM 3247 O O . LEU A 1 422 ? 16.871 23.011 -36.382 1.00 11.96 442 LEU A O 1
ATOM 3252 N N . GLU A 1 423 ? 18.572 22.129 -37.549 1.00 11.51 443 GLU A N 1
ATOM 3253 C CA . GLU A 1 423 ? 19.541 23.098 -37.063 1.00 13.79 443 GLU A CA 1
ATOM 3254 C C . GLU A 1 423 ? 19.131 24.513 -37.498 1.00 14.22 443 GLU A C 1
ATOM 3255 O O . GLU A 1 423 ? 19.209 25.459 -36.719 1.00 14.53 443 GLU A O 1
ATOM 3261 N N . LYS A 1 424 ? 18.657 24.647 -38.732 1.00 14.80 444 LYS A N 1
ATOM 3262 C CA . LYS A 1 424 ? 18.254 25.949 -39.274 1.00 16.67 444 LYS A CA 1
ATOM 3263 C C . LYS A 1 424 ? 16.925 26.479 -38.725 1.00 15.20 444 LYS A C 1
ATOM 3264 O O . LYS A 1 424 ? 16.785 27.671 -38.455 1.00 16.35 444 LYS A O 1
ATOM 3270 N N . THR A 1 425 ? 15.945 25.605 -38.557 1.00 14.51 445 THR A N 1
ATOM 3271 C CA . THR A 1 425 ? 14.626 26.047 -38.121 1.00 12.93 445 THR A CA 1
ATOM 3272 C C . THR A 1 425 ? 14.465 26.078 -36.601 1.00 12.24 445 THR A C 1
ATOM 3273 O O . THR A 1 425 ? 13.673 26.874 -36.058 1.00 12.61 445 THR A O 1
ATOM 3277 N N . LYS A 1 426 ? 15.198 25.198 -35.929 1.00 11.21 446 LYS A N 1
ATOM 3278 C CA . LYS A 1 426 ? 15.076 24.995 -34.486 1.00 11.15 446 LYS A CA 1
ATOM 3279 C C . LYS A 1 426 ? 13.624 24.896 -34.019 1.00 11.00 446 LYS A C 1
ATOM 3280 O O . LYS A 1 426 ? 13.241 25.399 -32.953 1.00 11.74 446 LYS A O 1
ATOM 3286 N N . GLN A 1 427 ? 12.826 24.195 -34.818 1.00 10.43 447 GLN A N 1
ATOM 3287 C CA . GLN A 1 427 ? 11.414 24.024 -34.531 1.00 10.53 447 GLN A CA 1
ATOM 3288 C C . GLN A 1 427 ? 10.936 22.619 -34.860 1.00 10.71 447 GLN A C 1
ATOM 3289 O O . GLN A 1 427 ? 11.408 21.995 -35.824 1.00 12.62 447 GLN A O 1
ATOM 3295 N N . LEU A 1 428 ? 10.030 22.106 -34.036 1.00 9.83 448 LEU A N 1
ATOM 3296 C CA . LEU A 1 428 ? 9.330 20.852 -34.309 1.00 8.29 448 LEU A CA 1
ATOM 3297 C C . LEU A 1 428 ? 7.855 21.084 -34.008 1.00 8.19 448 LEU A C 1
ATOM 3298 O O . LEU A 1 428 ? 7.479 22.024 -33.298 1.00 9.97 448 LEU A O 1
ATOM 3303 N N . ARG A 1 429 ? 7.014 20.232 -34.549 1.00 7.81 449 ARG A N 1
ATOM 3304 C CA . ARG A 1 429 ? 5.582 20.322 -34.306 1.00 8.43 449 ARG A CA 1
ATOM 3305 C C . ARG A 1 429 ? 5.103 18.988 -33.757 1.00 8.24 449 ARG A C 1
ATOM 3306 O O . ARG A 1 429 ? 5.571 17.916 -34.190 1.00 9.02 449 ARG A O 1
ATOM 3314 N N . LEU A 1 430 ? 4.157 19.041 -32.829 1.00 7.75 450 LEU A N 1
ATOM 3315 C CA . LEU A 1 430 ? 3.558 17.856 -32.251 1.00 7.20 450 LEU A CA 1
ATOM 3316 C C . LEU A 1 430 ? 2.069 17.870 -32.545 1.00 7.57 450 LEU A C 1
ATOM 3317 O O . LEU A 1 430 ? 1.351 18.709 -32.009 1.00 9.26 450 LEU A O 1
ATOM 3322 N N . ASP A 1 431 ? 1.623 16.970 -33.420 1.00 8.22 451 ASP A N 1
ATOM 3323 C CA . ASP A 1 431 ? 0.193 16.874 -33.777 1.00 9.05 451 ASP A CA 1
ATOM 3324 C C . ASP A 1 431 ? -0.414 15.685 -33.034 1.00 9.21 451 ASP A C 1
ATOM 3325 O O . ASP A 1 431 ? 0.031 14.547 -33.204 1.00 9.72 451 ASP A O 1
ATOM 3330 N N . THR A 1 432 ? -1.431 15.948 -32.230 1.00 9.70 452 THR A N 1
ATOM 3331 C CA . THR A 1 432 ? -2.004 14.951 -31.338 1.00 8.74 452 THR A CA 1
ATOM 3332 C C . THR A 1 432 ? -3.430 14.661 -31.750 1.00 8.86 452 THR A C 1
ATOM 3333 O O . THR A 1 432 ? -4.198 15.588 -31.981 1.00 11.05 452 THR A O 1
ATOM 3337 N N . ASP A 1 433 ? -3.797 13.381 -31.845 1.00 9.95 453 ASP A N 1
ATOM 3338 C CA . ASP A 1 433 ? -5.163 13.069 -32.255 1.00 11.26 453 ASP A CA 1
ATOM 3339 C C . ASP A 1 433 ? -6.170 13.312 -31.128 1.00 11.00 453 ASP A C 1
ATOM 3340 O O . ASP A 1 433 ? -5.786 13.781 -30.054 1.00 11.09 453 ASP A O 1
ATOM 3345 N N . GLN A 1 434 ? -7.453 13.077 -31.392 1.00 10.58 454 GLN A N 1
ATOM 3346 C CA . GLN A 1 434 ? -8.489 13.307 -30.393 1.00 11.14 454 GLN A CA 1
ATOM 3347 C C . GLN A 1 434 ? -9.077 11.991 -29.926 1.00 11.28 454 GLN A C 1
ATOM 3348 O O . GLN A 1 434 ? -10.289 11.886 -29.784 1.00 13.81 454 GLN A O 1
ATOM 3354 N N . VAL A 1 435 ? -8.229 10.997 -29.706 1.00 10.60 455 VAL A N 1
ATOM 3355 C CA . VAL A 1 435 ? -8.670 9.660 -29.303 1.00 10.96 455 VAL A CA 1
ATOM 3356 C C . VAL A 1 435 ? -8.361 9.527 -27.820 1.00 10.37 455 VAL A C 1
ATOM 3357 O O . VAL A 1 435 ? -7.196 9.369 -27.424 1.00 12.78 455 VAL A O 1
ATOM 3361 N N . TYR A 1 436 ? -9.406 9.635 -27.011 1.00 8.27 456 TYR A N 1
ATOM 3362 C CA . TYR A 1 436 ? -9.245 9.812 -25.570 1.00 7.87 456 TYR A CA 1
ATOM 3363 C C . TYR A 1 436 ? -9.800 8.671 -24.712 1.00 9.69 456 TYR A C 1
ATOM 3364 O O . TYR A 1 436 ? -9.732 8.748 -23.483 1.00 11.49 456 TYR A O 1
ATOM 3373 N N . GLY A 1 437 ? -10.386 7.647 -25.329 1.00 8.77 457 GLY A N 1
ATOM 3374 C CA . GLY A 1 437 ? -10.807 6.475 -24.566 1.00 10.07 457 GLY A CA 1
ATOM 3375 C C . GLY A 1 437 ? -12.134 6.574 -23.824 1.00 8.46 457 GLY A C 1
ATOM 3376 O O . GLY A 1 437 ? -13.060 7.275 -24.242 1.00 9.19 457 GLY A O 1
ATOM 3377 N N . ASN A 1 438 ? -12.235 5.846 -22.714 1.00 8.80 458 ASN A N 1
ATOM 3378 C CA . ASN A 1 438 ? -13.507 5.702 -22.011 1.00 10.28 458 ASN A CA 1
ATOM 3379 C C . ASN A 1 438 ? -13.774 6.809 -20.995 1.00 9.44 458 ASN A C 1
ATOM 3380 O O . ASN A 1 438 ? -12.870 7.533 -20.570 1.00 11.45 458 ASN A O 1
ATOM 3385 N N . ILE A 1 439 ? -15.041 6.940 -20.643 1.00 10.00 459 ILE A N 1
ATOM 3386 C CA . ILE A 1 439 ? -15.516 8.044 -19.824 1.00 8.48 459 ILE A CA 1
ATOM 3387 C C . ILE A 1 439 ? -15.979 7.535 -18.472 1.00 9.43 459 ILE A C 1
ATOM 3388 O O . ILE A 1 439 ? -16.674 6.516 -18.387 1.00 10.13 459 ILE A O 1
ATOM 3393 N N . ALA A 1 440 ? -15.626 8.264 -17.409 1.00 9.93 460 ALA A N 1
ATOM 3394 C CA . ALA A 1 440 ? -16.198 7.934 -16.103 1.00 11.81 460 ALA A CA 1
ATOM 3395 C C . ALA A 1 440 ? -17.573 8.625 -15.953 1.00 11.58 460 ALA A C 1
ATOM 3396 O O . ALA A 1 440 ? -17.684 9.860 -15.952 1.00 11.98 460 ALA A O 1
ATOM 3398 N N . THR A 1 441 ? -18.625 7.815 -15.833 1.00 12.26 461 THR A N 1
ATOM 3399 C CA . THR A 1 441 ? -19.986 8.327 -15.756 1.00 12.99 461 THR A CA 1
ATOM 3400 C C . THR A 1 441 ? -20.621 7.970 -14.422 1.00 12.88 461 THR A C 1
ATOM 3401 O O . THR A 1 441 ? -20.185 7.044 -13.742 1.00 14.81 461 THR A O 1
ATOM 3405 N N . TYR A 1 442 ? -21.668 8.699 -14.057 1.00 12.83 462 TYR A N 1
ATOM 3406 C CA . TYR A 1 442 ? -22.409 8.395 -12.837 1.00 13.35 462 TYR A CA 1
ATOM 3407 C C . TYR A 1 442 ? -23.354 7.231 -13.068 1.00 13.27 462 TYR A C 1
ATOM 3408 O O . TYR A 1 442 ? -23.987 7.128 -14.111 1.00 13.59 462 TYR A O 1
ATOM 3417 N N . ASN A 1 443 ? -23.441 6.344 -12.080 1.00 14.36 463 ASN A N 1
ATOM 3418 C CA . ASN A 1 443 ? -24.369 5.218 -12.110 1.00 16.12 463 ASN A CA 1
ATOM 3419 C C . ASN A 1 443 ? -25.468 5.426 -11.071 1.00 17.56 463 ASN A C 1
ATOM 3420 O O . ASN A 1 443 ? -25.197 5.480 -9.869 1.00 18.64 463 ASN A O 1
ATOM 3425 N N . PHE A 1 444 ? -26.710 5.540 -11.522 1.00 17.27 464 PHE A N 1
ATOM 3426 C CA . PHE A 1 444 ? -27.813 5.776 -10.587 1.00 18.57 464 PHE A CA 1
ATOM 3427 C C . PHE A 1 444 ? -28.150 4.569 -9.701 1.00 19.46 464 PHE A C 1
ATOM 3428 O O . PHE A 1 444 ? -28.744 4.725 -8.631 1.00 21.96 464 PHE A O 1
ATOM 3436 N N . GLU A 1 445 ? -27.793 3.371 -10.141 1.00 19.46 465 GLU A N 1
ATOM 3437 C CA . GLU A 1 445 ? -28.040 2.186 -9.318 1.00 21.88 465 GLU A CA 1
ATOM 3438 C C . GLU A 1 445 ? -27.253 2.226 -8.011 1.00 23.91 465 GLU A C 1
ATOM 3439 O O . GLU A 1 445 ? -27.747 1.810 -6.970 1.00 24.52 465 GLU A O 1
ATOM 3445 N N . ASN A 1 446 ? -26.021 2.721 -8.049 1.00 26.84 466 ASN A N 1
ATOM 3446 C CA . ASN A 1 446 ? -25.206 2.689 -6.836 1.00 28.67 466 ASN A CA 1
ATOM 3447 C C . ASN A 1 446 ? -24.654 4.037 -6.427 1.00 27.54 466 ASN A C 1
ATOM 3448 O O . ASN A 1 446 ? -23.929 4.139 -5.434 1.00 28.46 466 ASN A O 1
ATOM 3453 N N . GLY A 1 447 ? -24.988 5.064 -7.202 1.00 25.09 467 GLY A N 1
ATOM 3454 C CA . GLY A 1 447 ? -24.648 6.422 -6.842 1.00 26.18 467 GLY A CA 1
ATOM 3455 C C . GLY A 1 447 ? -23.159 6.664 -6.827 1.00 26.74 467 GLY A C 1
ATOM 3456 O O . GLY A 1 447 ? -22.655 7.404 -5.986 1.00 29.79 467 GLY A O 1
ATOM 3457 N N . ARG A 1 448 ? -22.442 6.047 -7.757 1.00 25.06 468 ARG A N 1
ATOM 3458 C CA . ARG A 1 448 ? -21.007 6.275 -7.840 1.00 25.52 468 ARG A CA 1
ATOM 3459 C C . ARG A 1 448 ? -20.557 6.491 -9.270 1.00 20.61 468 ARG A C 1
ATOM 3460 O O . ARG A 1 448 ? -21.242 6.103 -10.209 1.00 18.55 468 ARG A O 1
ATOM 3468 N N . VAL A 1 449 ? -19.406 7.130 -9.415 1.00 19.12 469 VAL A N 1
ATOM 3469 C CA . VAL A 1 449 ? -18.808 7.383 -10.712 1.00 16.18 469 VAL A CA 1
ATOM 3470 C C . VAL A 1 449 ? -17.746 6.330 -10.979 1.00 17.14 469 VAL A C 1
ATOM 3471 O O . VAL A 1 449 ? -16.894 6.084 -10.138 1.00 20.39 469 VAL A O 1
ATOM 3475 N N . ARG A 1 450 ? -17.801 5.704 -12.147 1.00 16.01 470 ARG A N 1
ATOM 3476 C CA . ARG A 1 450 ? -16.793 4.719 -12.519 1.00 17.35 470 ARG A CA 1
ATOM 3477 C C . ARG A 1 450 ? -16.540 4.787 -14.017 1.00 14.24 470 ARG A C 1
ATOM 3478 O O . ARG A 1 450 ? -17.418 5.185 -14.782 1.00 13.22 470 ARG A O 1
ATOM 3486 N N . VAL A 1 451 ? -15.334 4.422 -14.440 1.00 14.55 471 VAL A N 1
ATOM 3487 C CA . VAL A 1 451 ? -15.056 4.347 -15.871 1.00 15.42 471 VAL A CA 1
ATOM 3488 C C . VAL A 1 451 ? -15.986 3.309 -16.468 1.00 16.00 471 VAL A C 1
ATOM 3489 O O . VAL A 1 451 ? -16.081 2.180 -15.966 1.00 18.40 471 VAL A O 1
ATOM 3493 N N . ASP A 1 452 ? -16.693 3.706 -17.519 1.00 14.32 472 ASP A N 1
ATOM 3494 C CA . ASP A 1 452 ? -17.741 2.890 -18.116 1.00 15.39 472 ASP A CA 1
ATOM 3495 C C . ASP A 1 452 ? -17.237 2.365 -19.461 1.00 13.59 472 ASP A C 1
ATOM 3496 O O . ASP A 1 452 ? -16.978 3.143 -20.377 1.00 12.22 472 ASP A O 1
ATOM 3501 N N . THR A 1 453 ? -17.078 1.057 -19.581 1.00 14.72 473 THR A N 1
ATOM 3502 C CA . THR A 1 453 ? -16.555 0.484 -20.815 1.00 16.47 473 THR A CA 1
ATOM 3503 C C . THR A 1 453 ? -17.457 0.775 -21.995 1.00 14.11 473 THR A C 1
ATOM 3504 O O . THR A 1 453 ? -17.004 0.744 -23.144 1.00 15.54 473 THR A O 1
ATOM 3508 N N . GLY A 1 454 ? -18.728 1.053 -21.723 1.00 13.50 474 GLY A N 1
ATOM 3509 C CA . GLY A 1 454 ? -19.657 1.331 -22.795 1.00 15.30 474 GLY A CA 1
ATOM 3510 C C . GLY A 1 454 ? -19.697 2.773 -23.254 1.00 15.73 474 GLY A C 1
ATOM 3511 O O . GLY A 1 454 ? -20.465 3.108 -24.153 1.00 18.28 474 GLY A O 1
ATOM 3512 N N . SER A 1 455 ? -18.883 3.632 -22.644 1.00 13.37 475 SER A N 1
ATOM 3513 C CA . SER A 1 455 ? -18.906 5.058 -22.962 1.00 13.42 475 SER A CA 1
ATOM 3514 C C . SER A 1 455 ? -17.539 5.509 -23.433 1.00 10.97 475 SER A C 1
ATOM 3515 O O . SER A 1 455 ? -16.556 5.273 -22.774 1.00 12.15 475 SER A O 1
ATOM 3518 N N . ASN A 1 456 ? -17.488 6.170 -24.583 1.00 10.20 476 ASN A N 1
ATOM 3519 C CA . ASN A 1 456 ? -16.227 6.531 -25.214 1.00 8.00 476 ASN A CA 1
ATOM 3520 C C . ASN A 1 456 ? -16.272 7.960 -25.773 1.00 6.85 476 ASN A C 1
ATOM 3521 O O . ASN A 1 456 ? -17.285 8.389 -26.379 1.00 7.72 476 ASN A O 1
ATOM 3526 N N . TRP A 1 457 ? -15.201 8.721 -25.523 1.00 6.11 477 TRP A N 1
ATOM 3527 C CA . TRP A 1 457 ? -15.109 10.101 -25.970 1.00 6.30 477 TRP A CA 1
ATOM 3528 C C . TRP A 1 457 ? -15.301 10.235 -27.471 1.00 7.41 477 TRP A C 1
ATOM 3529 O O . TRP A 1 457 ? -15.798 11.257 -27.930 1.00 8.21 477 TRP A O 1
ATOM 3540 N N . SER A 1 458 ? -14.928 9.217 -28.236 1.00 7.96 478 SER A N 1
ATOM 3541 C CA . SER A 1 458 ? -15.069 9.345 -29.691 1.00 10.38 478 SER A CA 1
ATOM 3542 C C . SER A 1 458 ? -16.525 9.387 -30.144 1.00 10.70 478 SER A C 1
ATOM 3543 O O . SER A 1 458 ? -16.830 9.845 -31.250 1.00 12.24 478 SER A O 1
ATOM 3546 N N . GLU A 1 459 ? -17.433 8.959 -29.277 1.00 10.34 479 GLU A N 1
ATOM 3547 C CA . GLU A 1 459 ? -18.857 9.002 -29.590 1.00 11.66 479 GLU A CA 1
ATOM 3548 C C . GLU A 1 459 ? -19.517 10.321 -29.188 1.00 12.02 479 GLU A C 1
ATOM 3549 O O . GLU A 1 459 ? -20.687 10.547 -29.493 1.00 14.68 479 GLU A O 1
ATOM 3555 N N . VAL A 1 460 ? -18.765 11.193 -28.516 1.00 9.98 480 VAL A N 1
ATOM 3556 C CA A VAL A 1 460 ? -19.232 12.436 -27.911 0.63 11.88 480 VAL A CA 1
ATOM 3557 C CA B VAL A 1 460 ? -19.356 12.449 -28.067 0.37 10.60 480 VAL A CA 1
ATOM 3558 C C . VAL A 1 460 ? -18.681 13.668 -28.664 1.00 9.19 480 VAL A C 1
ATOM 3559 O O . VAL A 1 460 ? -19.354 14.664 -28.905 1.00 8.61 480 VAL A O 1
ATOM 3566 N N . LEU A 1 461 ? -17.389 13.604 -28.979 1.00 8.78 481 LEU A N 1
ATOM 3567 C CA . LEU A 1 461 ? -16.709 14.774 -29.531 1.00 8.89 481 LEU A CA 1
ATOM 3568 C C . LEU A 1 461 ? -17.357 15.342 -30.789 1.00 9.07 481 LEU A C 1
ATOM 3569 O O . LEU A 1 461 ? -17.487 16.540 -30.913 1.00 9.20 481 LEU A O 1
ATOM 3574 N N . PRO A 1 462 ? -17.746 14.490 -31.737 1.00 11.40 482 PRO A N 1
ATOM 3575 C CA . PRO A 1 462 ? -18.322 15.116 -32.937 1.00 12.49 482 PRO A CA 1
ATOM 3576 C C . PRO A 1 462 ? -19.561 15.955 -32.639 1.00 11.38 482 PRO A C 1
ATOM 3577 O O . PRO A 1 462 ? -19.698 17.028 -33.195 1.00 10.37 482 PRO A O 1
ATOM 3581 N N . GLN A 1 463 ? -20.440 15.477 -31.766 1.00 11.48 483 GLN A N 1
ATOM 3582 C CA A GLN A 1 463 ? -21.655 16.189 -31.411 0.50 12.67 483 GLN A CA 1
ATOM 3583 C CA B GLN A 1 463 ? -21.650 16.229 -31.435 0.50 13.12 483 GLN A CA 1
ATOM 3584 C C . GLN A 1 463 ? -21.334 17.486 -30.630 1.00 10.80 483 GLN A C 1
ATOM 3585 O O . GLN A 1 463 ? -21.972 18.536 -30.821 1.00 11.43 483 GLN A O 1
ATOM 3596 N N . ILE A 1 464 ? -20.330 17.419 -29.758 1.00 9.92 484 ILE A N 1
ATOM 3597 C CA . ILE A 1 464 ? -19.909 18.615 -29.046 1.00 8.30 484 ILE A CA 1
ATOM 3598 C C . ILE A 1 464 ? -19.467 19.660 -30.068 1.00 9.72 484 ILE A C 1
ATOM 3599 O O . ILE A 1 464 ? -19.865 20.821 -30.010 1.00 10.88 484 ILE A O 1
ATOM 3604 N N . GLN A 1 465 ? -18.637 19.237 -31.014 1.00 8.34 485 GLN A N 1
ATOM 3605 C CA . GLN A 1 465 ? -18.082 20.167 -31.996 1.00 9.91 485 GLN A CA 1
ATOM 3606 C C . GLN A 1 465 ? -19.141 20.764 -32.909 1.00 11.82 485 GLN A C 1
ATOM 3607 O O . GLN A 1 465 ? -18.989 21.898 -33.377 1.00 14.69 485 GLN A O 1
ATOM 3613 N N . GLU A 1 466 ? -20.208 20.013 -33.148 1.00 10.76 486 GLU A N 1
ATOM 3614 C CA . GLU A 1 466 ? -21.256 20.428 -34.069 1.00 11.61 486 GLU A CA 1
ATOM 3615 C C . GLU A 1 466 ? -22.281 21.388 -33.442 1.00 9.11 486 GLU A C 1
ATOM 3616 O O . GLU A 1 466 ? -22.961 22.145 -34.148 1.00 10.49 486 GLU A O 1
ATOM 3622 N N . THR A 1 467 ? -22.415 21.375 -32.119 1.00 7.80 487 THR A N 1
ATOM 3623 C CA . THR A 1 467 ? -23.558 22.056 -31.490 1.00 8.05 487 THR A CA 1
ATOM 3624 C C . THR A 1 467 ? -23.143 23.180 -30.552 1.00 8.20 487 THR A C 1
ATOM 3625 O O . THR A 1 467 ? -23.980 23.780 -29.864 1.00 9.69 487 THR A O 1
ATOM 3629 N N . THR A 1 468 ? -21.857 23.493 -30.549 1.00 7.27 488 THR A N 1
ATOM 3630 C CA . THR A 1 468 ? -21.359 24.506 -29.639 1.00 8.12 488 THR A CA 1
ATOM 3631 C C . THR A 1 468 ? -20.590 25.606 -30.374 1.00 7.66 488 THR A C 1
ATOM 3632 O O . THR A 1 468 ? -20.073 25.411 -31.497 1.00 9.43 488 THR A O 1
ATOM 3636 N N . ALA A 1 469 ? -20.496 26.749 -29.714 1.00 7.65 489 ALA A N 1
ATOM 3637 C CA . ALA A 1 469 ? -19.613 27.831 -30.135 1.00 8.66 489 ALA A CA 1
ATOM 3638 C C . ALA A 1 469 ? -18.294 27.647 -29.425 1.00 7.29 489 ALA A C 1
ATOM 3639 O O . ALA A 1 469 ? -18.262 27.298 -28.238 1.00 10.09 489 ALA A O 1
ATOM 3641 N N . ARG A 1 470 ? -17.205 27.847 -30.148 1.00 6.41 490 ARG A N 1
ATOM 3642 C CA . ARG A 1 470 ? -15.874 27.697 -29.557 1.00 6.49 490 ARG A CA 1
ATOM 3643 C C . ARG A 1 470 ? -15.258 29.043 -29.281 1.00 6.02 490 ARG A C 1
ATOM 3644 O O . ARG A 1 470 ? -15.231 29.912 -30.163 1.00 7.98 490 ARG A O 1
ATOM 3652 N N . ILE A 1 471 ? -14.777 29.253 -28.058 1.00 6.17 491 ILE A N 1
ATOM 3653 C CA . ILE A 1 471 ? -13.984 30.424 -27.718 1.00 6.65 491 ILE A CA 1
ATOM 3654 C C . ILE A 1 471 ? -12.617 30.004 -27.261 1.00 5.88 491 ILE A C 1
ATOM 3655 O O . ILE A 1 471 ? -12.482 29.162 -26.367 1.00 7.65 491 ILE A O 1
ATOM 3660 N N . ILE A 1 472 ? -11.583 30.595 -27.864 1.00 7.12 492 ILE A N 1
ATOM 3661 C CA . ILE A 1 472 ? -10.192 30.319 -27.488 1.00 8.11 492 ILE A CA 1
ATOM 3662 C C . ILE A 1 472 ? -9.673 31.610 -26.892 1.00 7.40 492 ILE A C 1
ATOM 3663 O O . ILE A 1 472 ? -9.767 32.641 -27.527 1.00 9.87 492 ILE A O 1
ATOM 3668 N N . PHE A 1 473 ? -9.151 31.559 -25.676 1.00 6.75 493 PHE A N 1
ATOM 3669 C CA . PHE A 1 473 ? -8.787 32.751 -24.893 1.00 7.69 493 PHE A CA 1
ATOM 3670 C C . PHE A 1 473 ? -7.393 32.566 -24.324 1.00 8.16 493 PHE A C 1
ATOM 3671 O O . PHE A 1 473 ? -7.069 31.464 -23.840 1.00 9.10 493 PHE A O 1
ATOM 3679 N N . ASN A 1 474 ? -6.567 33.615 -24.354 1.00 7.81 494 ASN A N 1
ATOM 3680 C CA . ASN A 1 474 ? -5.196 33.473 -23.847 1.00 7.80 494 ASN A CA 1
ATOM 3681 C C . ASN A 1 474 ? -4.891 34.272 -22.585 1.00 9.64 494 ASN A C 1
ATOM 3682 O O . ASN A 1 474 ? -3.743 34.496 -22.252 1.00 10.97 494 ASN A O 1
ATOM 3687 N N . GLY A 1 475 ? -5.931 34.655 -21.866 1.00 9.90 495 GLY A N 1
ATOM 3688 C CA . GLY A 1 475 ? -5.764 35.487 -20.688 1.00 11.60 495 GLY A CA 1
ATOM 3689 C C . GLY A 1 475 ? -5.018 34.820 -19.551 1.00 14.46 495 GLY A C 1
ATOM 3690 O O . GLY A 1 475 ? -4.493 35.519 -18.669 1.00 15.89 495 GLY A O 1
ATOM 3691 N N . LYS A 1 476 ? -4.960 33.490 -19.560 1.00 16.40 496 LYS A N 1
ATOM 3692 C CA . LYS A 1 476 ? -4.149 32.757 -18.587 1.00 19.33 496 LYS A CA 1
ATOM 3693 C C . LYS A 1 476 ? -2.716 32.530 -19.103 1.00 19.77 496 LYS A C 1
ATOM 3694 O O . LYS A 1 476 ? -2.441 31.576 -19.843 1.00 20.84 496 LYS A O 1
ATOM 3700 N N . ASP A 1 477 ? -1.823 33.431 -18.731 1.00 21.73 497 ASP A N 1
ATOM 3701 C CA . ASP A 1 477 ? -0.401 33.296 -19.035 1.00 21.54 497 ASP A CA 1
ATOM 3702 C C . ASP A 1 477 ? -0.085 33.269 -20.522 1.00 17.46 497 ASP A C 1
ATOM 3703 O O . ASP A 1 477 ? 0.956 32.751 -20.927 1.00 17.65 497 ASP A O 1
ATOM 3708 N N . LEU A 1 478 ? -0.972 33.842 -21.326 1.00 14.42 498 LEU A N 1
ATOM 3709 C CA . LEU A 1 478 ? -0.784 33.925 -22.775 1.00 13.28 498 LEU A CA 1
ATOM 3710 C C . LEU A 1 478 ? -0.826 32.571 -23.466 1.00 11.87 498 LEU A C 1
ATOM 3711 O O . LEU A 1 478 ? -0.454 32.463 -24.629 1.00 14.38 498 LEU A O 1
ATOM 3716 N N . ASN A 1 479 ? -1.287 31.536 -22.775 1.00 10.92 499 ASN A N 1
ATOM 3717 C CA . ASN A 1 479 ? -1.427 30.247 -23.433 1.00 9.90 499 ASN A CA 1
ATOM 3718 C C . ASN A 1 479 ? -2.848 30.092 -23.911 1.00 8.59 499 ASN A C 1
ATOM 3719 O O . ASN A 1 479 ? -3.787 30.543 -23.253 1.00 10.91 499 ASN A O 1
ATOM 3724 N N . LEU A 1 480 ? -3.013 29.479 -25.078 1.00 8.82 500 LEU A N 1
ATOM 3725 C CA . LEU A 1 480 ? -4.333 29.324 -25.679 1.00 8.34 500 LEU A CA 1
ATOM 3726 C C . LEU A 1 480 ? -5.136 28.253 -24.928 1.00 8.74 500 LEU A C 1
ATOM 3727 O O . LEU A 1 480 ? -4.683 27.102 -24.793 1.00 12.13 500 LEU A O 1
ATOM 3732 N N . VAL A 1 481 ? -6.318 28.638 -24.431 1.00 8.78 501 VAL A N 1
ATOM 3733 C CA . VAL A 1 481 ? -7.236 27.702 -23.750 1.00 10.36 501 VAL A CA 1
ATOM 3734 C C . VAL A 1 481 ? -8.574 27.743 -24.493 1.00 7.83 501 VAL A C 1
ATOM 3735 O O . VAL A 1 481 ? -9.157 28.834 -24.702 1.00 8.59 501 VAL A O 1
ATOM 3739 N N . GLU A 1 482 ? -9.017 26.582 -24.963 1.00 7.65 502 GLU A N 1
ATOM 3740 C CA A GLU A 1 482 ? -10.277 26.451 -25.692 0.57 7.33 502 GLU A CA 1
ATOM 3741 C CA B GLU A 1 482 ? -10.281 26.461 -25.699 0.43 7.53 502 GLU A CA 1
ATOM 3742 C C . GLU A 1 482 ? -11.432 26.050 -24.780 1.00 6.84 502 GLU A C 1
ATOM 3743 O O . GLU A 1 482 ? -11.273 25.166 -23.917 1.00 7.99 502 GLU A O 1
ATOM 3754 N N . ARG A 1 483 ? -12.582 26.703 -24.957 1.00 5.85 503 ARG A N 1
ATOM 3755 C CA . ARG A 1 483 ? -13.808 26.260 -24.315 1.00 5.92 503 ARG A CA 1
ATOM 3756 C C . ARG A 1 483 ? -14.914 26.204 -25.354 1.00 5.72 503 ARG A C 1
ATOM 3757 O O . ARG A 1 483 ? -14.880 26.928 -26.349 1.00 7.77 503 ARG A O 1
ATOM 3765 N N . ARG A 1 484 ? -15.880 25.335 -25.133 1.00 6.39 504 ARG A N 1
ATOM 3766 C CA . ARG A 1 484 ? -17.056 25.253 -25.994 1.00 6.38 504 ARG A CA 1
ATOM 3767 C C . ARG A 1 484 ? -18.323 25.449 -25.198 1.00 6.40 504 ARG A C 1
ATOM 3768 O O . ARG A 1 484 ? -18.485 24.873 -24.113 1.00 8.08 504 ARG A O 1
ATOM 3776 N N . ILE A 1 485 ? -19.225 26.237 -25.748 1.00 6.17 505 ILE A N 1
ATOM 3777 C CA . ILE A 1 485 ? -20.446 26.630 -25.054 1.00 7.60 505 ILE A CA 1
ATOM 3778 C C . ILE A 1 485 ? -21.641 26.280 -25.929 1.00 6.57 505 ILE A C 1
ATOM 3779 O O . ILE A 1 485 ? -21.659 26.591 -27.130 1.00 7.83 505 ILE A O 1
ATOM 3784 N N . ALA A 1 486 ? -22.655 25.686 -25.317 1.00 6.41 506 ALA A N 1
ATOM 3785 C CA . ALA A 1 486 ? -23.860 25.307 -26.048 1.00 7.92 506 ALA A CA 1
ATOM 3786 C C . ALA A 1 486 ? -24.457 26.560 -26.688 1.00 8.43 506 ALA A C 1
ATOM 3787 O O . ALA A 1 486 ? -24.611 27.571 -26.031 1.00 9.25 506 ALA A O 1
ATOM 3789 N N . ALA A 1 487 ? -24.795 26.487 -27.971 1.00 8.51 507 ALA A N 1
ATOM 3790 C CA . ALA A 1 487 ? -25.296 27.645 -28.671 1.00 9.39 507 ALA A CA 1
ATOM 3791 C C . ALA A 1 487 ? -26.281 27.231 -29.736 1.00 9.88 507 ALA A C 1
ATOM 3792 O O . ALA A 1 487 ? -26.120 26.200 -30.372 1.00 11.07 507 ALA A O 1
ATOM 3794 N N . VAL A 1 488 ? -27.301 28.054 -29.949 1.00 11.75 508 VAL A N 1
ATOM 3795 C CA . VAL A 1 488 ? -28.359 27.690 -30.867 1.00 12.88 508 VAL A CA 1
ATOM 3796 C C . VAL A 1 488 ? -27.827 27.546 -32.292 1.00 13.70 508 VAL A C 1
ATOM 3797 O O . VAL A 1 488 ? -26.963 28.304 -32.716 1.00 13.28 508 VAL A O 1
ATOM 3801 N N . ASN A 1 489 ? -28.320 26.536 -33.001 1.00 14.37 509 ASN A N 1
ATOM 3802 C CA . ASN A 1 489 ? -28.158 26.471 -34.440 1.00 15.29 509 ASN A CA 1
ATOM 3803 C C . ASN A 1 489 ? -29.530 26.769 -35.040 1.00 17.98 509 ASN A C 1
ATOM 3804 O O . ASN A 1 489 ? -30.447 25.982 -34.899 1.00 18.11 509 ASN A O 1
ATOM 3809 N N . PRO A 1 490 ? -29.688 27.935 -35.671 1.00 20.13 510 PRO A N 1
ATOM 3810 C CA . PRO A 1 490 ? -31.014 28.334 -36.153 1.00 21.75 510 PRO A CA 1
ATOM 3811 C C . PRO A 1 490 ? -31.620 27.337 -37.135 1.00 22.11 510 PRO A C 1
ATOM 3812 O O . PRO A 1 490 ? -32.845 27.310 -37.295 1.00 23.05 510 PRO A O 1
ATOM 3816 N N . SER A 1 491 ? -30.794 26.522 -37.783 1.00 22.75 511 SER A N 1
ATOM 3817 C CA . SER A 1 491 ? -31.304 25.627 -38.817 1.00 25.19 511 SER A CA 1
ATOM 3818 C C . SER A 1 491 ? -31.491 24.168 -38.374 1.00 24.97 511 SER A C 1
ATOM 3819 O O . SER A 1 491 ? -31.884 23.317 -39.170 1.00 27.32 511 SER A O 1
ATOM 3822 N N . ASP A 1 492 ? -31.234 23.880 -37.102 1.00 23.44 512 ASP A N 1
ATOM 3823 C CA . ASP A 1 492 ? -31.420 22.527 -36.574 1.00 23.54 512 ASP A CA 1
ATOM 3824 C C . ASP A 1 492 ? -32.465 22.586 -35.467 1.00 22.26 512 ASP A C 1
ATOM 3825 O O . ASP A 1 492 ? -32.188 23.115 -34.389 1.00 21.92 512 ASP A O 1
ATOM 3830 N N . PRO A 1 493 ? -33.677 22.061 -35.726 1.00 21.74 513 PRO A N 1
ATOM 3831 C CA . PRO A 1 493 ? -34.764 22.275 -34.767 1.00 20.15 513 PRO A CA 1
ATOM 3832 C C . PRO A 1 493 ? -34.422 21.889 -33.330 1.00 17.02 513 PRO A C 1
ATOM 3833 O O . PRO A 1 493 ? -34.764 22.646 -32.423 1.00 15.81 513 PRO A O 1
ATOM 3837 N N . LEU A 1 494 ? -33.766 20.759 -33.097 1.00 16.63 514 LEU A N 1
ATOM 3838 C CA . LEU A 1 494 ? -33.453 20.402 -31.720 1.00 14.19 514 LEU A CA 1
ATOM 3839 C C . LEU A 1 494 ? -32.585 21.471 -31.057 1.00 13.63 514 LEU A C 1
ATOM 3840 O O . LEU A 1 494 ? -32.761 21.800 -29.873 1.00 13.47 514 LEU A O 1
ATOM 3845 N N . GLU A 1 495 ? -31.627 22.004 -31.805 1.00 12.39 515 GLU A N 1
ATOM 3846 C CA . GLU A 1 495 ? -30.713 22.970 -31.207 1.00 12.64 515 GLU A CA 1
ATOM 3847 C C . GLU A 1 495 ? -31.392 24.318 -30.934 1.00 14.07 515 GLU A C 1
ATOM 3848 O O . GLU A 1 495 ? -30.869 25.145 -30.179 1.00 15.76 515 GLU A O 1
ATOM 3854 N N . THR A 1 496 ? -32.551 24.554 -31.542 1.00 13.14 516 THR A N 1
ATOM 3855 C CA . THR A 1 496 ? -33.301 25.771 -31.212 1.00 13.26 516 THR A CA 1
ATOM 3856 C C . THR A 1 496 ? -34.042 25.680 -29.884 1.00 11.60 516 THR A C 1
ATOM 3857 O O . THR A 1 496 ? -34.619 26.670 -29.428 1.00 13.71 516 THR A O 1
ATOM 3861 N N . THR A 1 497 ? -33.995 24.515 -29.245 1.00 10.96 517 THR A N 1
ATOM 3862 C CA . THR A 1 497 ? -34.619 24.356 -27.937 1.00 12.70 517 THR A CA 1
ATOM 3863 C C . THR A 1 497 ? -33.677 24.751 -26.811 1.00 11.12 517 THR A C 1
ATOM 3864 O O . THR A 1 497 ? -34.055 24.688 -25.628 1.00 11.46 517 THR A O 1
ATOM 3868 N N . LYS A 1 498 ? -32.456 25.132 -27.170 1.00 11.46 518 LYS A N 1
ATOM 3869 C CA . LYS A 1 498 ? -31.474 25.559 -26.196 1.00 11.77 518 LYS A CA 1
ATOM 3870 C C . LYS A 1 498 ? -31.666 27.029 -25.871 1.00 11.71 518 LYS A C 1
ATOM 3871 O O . LYS A 1 498 ? -32.198 27.794 -26.685 1.00 11.97 518 LYS A O 1
ATOM 3877 N N . PRO A 1 499 ? -31.237 27.435 -24.675 1.00 12.24 519 PRO A N 1
ATOM 3878 C CA . PRO A 1 499 ? -31.376 28.856 -24.374 1.00 13.10 519 PRO A CA 1
ATOM 3879 C C . PRO A 1 499 ? -30.452 29.724 -25.225 1.00 12.92 519 PRO A C 1
ATOM 3880 O O . PRO A 1 499 ? -29.421 29.263 -25.715 1.00 11.85 519 PRO A O 1
ATOM 3884 N N . ASP A 1 500 ? -30.845 30.973 -25.420 1.00 13.82 520 ASP A N 1
ATOM 3885 C CA . ASP A 1 500 ? -29.982 31.946 -26.091 1.00 15.39 520 ASP A CA 1
ATOM 3886 C C . ASP A 1 500 ? -28.689 32.056 -25.300 1.00 15.08 520 ASP A C 1
ATOM 3887 O O . ASP A 1 500 ? -28.705 32.132 -24.067 1.00 17.38 520 ASP A O 1
ATOM 3892 N N . MET A 1 501 ? -27.571 32.033 -26.006 1.00 14.32 521 MET A N 1
ATOM 3893 C CA . MET A 1 501 ? -26.277 32.209 -25.379 1.00 12.73 521 MET A CA 1
ATOM 3894 C C . MET A 1 501 ? -25.698 33.509 -25.882 1.00 13.01 521 MET A C 1
ATOM 3895 O O . MET A 1 501 ? -25.569 33.698 -27.095 1.00 16.52 521 MET A O 1
ATOM 3900 N N . THR A 1 502 ? -25.389 34.430 -24.970 1.00 10.45 522 THR A N 1
ATOM 3901 C CA . THR A 1 502 ? -24.756 35.691 -25.381 1.00 10.04 522 THR A CA 1
ATOM 3902 C C . THR A 1 502 ? -23.255 35.601 -25.222 1.00 9.77 522 THR A C 1
ATOM 3903 O O . THR A 1 502 ? -22.728 34.747 -24.504 1.00 9.60 522 THR A O 1
ATOM 3907 N N . LEU A 1 503 ? -22.558 36.482 -25.905 1.00 9.60 523 LEU A N 1
ATOM 3908 C CA . LEU A 1 503 ? -21.119 36.512 -25.802 1.00 8.93 523 LEU A CA 1
ATOM 3909 C C . LEU A 1 503 ? -20.666 36.855 -24.368 1.00 8.22 523 LEU A C 1
ATOM 3910 O O . LEU A 1 503 ? -19.755 36.208 -23.823 1.00 8.38 523 LEU A O 1
ATOM 3915 N N . LYS A 1 504 ? -21.372 37.786 -23.736 1.00 8.76 524 LYS A N 1
ATOM 3916 C CA . LYS A 1 504 ? -21.065 38.142 -22.360 1.00 8.61 524 LYS A CA 1
ATOM 3917 C C . LYS A 1 504 ? -21.245 36.931 -21.451 1.00 8.70 524 LYS A C 1
ATOM 3918 O O . LYS A 1 504 ? -20.358 36.595 -20.678 1.00 9.53 524 LYS A O 1
ATOM 3924 N N . GLU A 1 505 ? -22.395 36.261 -21.536 1.00 8.95 525 GLU A N 1
ATOM 3925 C CA . GLU A 1 505 ? -22.629 35.140 -20.628 1.00 10.22 525 GLU A CA 1
ATOM 3926 C C . GLU A 1 505 ? -21.601 34.043 -20.872 1.00 8.90 525 GLU A C 1
ATOM 3927 O O . GLU A 1 505 ? -21.147 33.387 -19.935 1.00 8.83 525 GLU A O 1
ATOM 3933 N N . ALA A 1 506 ? -21.262 33.781 -22.131 1.00 7.55 526 ALA A N 1
ATOM 3934 C CA . ALA A 1 506 ? -20.309 32.733 -22.433 1.00 7.40 526 ALA A CA 1
ATOM 3935 C C . ALA A 1 506 ? -18.972 33.013 -21.768 1.00 9.11 526 ALA A C 1
ATOM 3936 O O . ALA A 1 506 ? -18.325 32.101 -21.220 1.00 9.58 526 ALA A O 1
ATOM 3938 N N . LEU A 1 507 ? -18.532 34.275 -21.784 1.00 8.69 527 LEU A N 1
ATOM 3939 C CA . LEU A 1 507 ? -17.238 34.595 -21.192 1.00 8.39 527 LEU A CA 1
ATOM 3940 C C . LEU A 1 507 ? -17.309 34.413 -19.663 1.00 8.49 527 LEU A C 1
ATOM 3941 O O . LEU A 1 507 ? -16.355 33.929 -19.042 1.00 9.11 527 LEU A O 1
ATOM 3946 N N . LYS A 1 508 ? -18.448 34.782 -19.072 1.00 8.81 528 LYS A N 1
ATOM 3947 C CA . LYS A 1 508 ? -18.628 34.560 -17.627 1.00 10.00 528 LYS A CA 1
ATOM 3948 C C . LYS A 1 508 ? -18.621 33.081 -17.252 1.00 9.88 528 LYS A C 1
ATOM 3949 O O . LYS A 1 508 ? -17.877 32.643 -16.363 1.00 10.49 528 LYS A O 1
ATOM 3955 N N . ILE A 1 509 ? -19.429 32.286 -17.937 1.00 7.86 529 ILE A N 1
ATOM 3956 C CA . ILE A 1 509 ? -19.565 30.888 -17.508 1.00 8.15 529 ILE A CA 1
ATOM 3957 C C . ILE A 1 509 ? -18.416 29.979 -17.949 1.00 8.19 529 ILE A C 1
ATOM 3958 O O . ILE A 1 509 ? -18.063 29.038 -17.239 1.00 9.71 529 ILE A O 1
ATOM 3963 N N . ALA A 1 510 ? -17.796 30.282 -19.086 1.00 8.25 530 ALA A N 1
ATOM 3964 C CA . ALA A 1 510 ? -16.734 29.416 -19.585 1.00 8.75 530 ALA A CA 1
ATOM 3965 C C . ALA A 1 510 ? -15.346 29.794 -19.069 1.00 9.16 530 ALA A C 1
ATOM 3966 O O . ALA A 1 510 ? -14.507 28.904 -18.896 1.00 9.86 530 ALA A O 1
ATOM 3968 N N . PHE A 1 511 ? -15.098 31.087 -18.842 1.00 9.26 531 PHE A N 1
ATOM 3969 C CA . PHE A 1 511 ? -13.760 31.540 -18.463 1.00 9.89 531 PHE A CA 1
ATOM 3970 C C . PHE A 1 511 ? -13.703 32.296 -17.142 1.00 12.09 531 PHE A C 1
ATOM 3971 O O . PHE A 1 511 ? -12.633 32.709 -16.703 1.00 15.15 531 PHE A O 1
ATOM 3979 N N . GLY A 1 512 ? -14.843 32.488 -16.510 1.00 11.90 532 GLY A N 1
ATOM 3980 C CA . GLY A 1 512 ? -14.848 33.141 -15.216 1.00 13.41 532 GLY A CA 1
ATOM 3981 C C . GLY A 1 512 ? -14.641 34.644 -15.260 1.00 14.42 532 GLY A C 1
ATOM 3982 O O . GLY A 1 512 ? -14.214 35.241 -14.276 1.00 17.38 532 GLY A O 1
ATOM 3983 N N . PHE A 1 513 ? -14.948 35.277 -16.386 1.00 11.23 533 PHE A N 1
ATOM 3984 C CA . PHE A 1 513 ? -15.057 36.724 -16.374 1.00 12.36 533 PHE A CA 1
ATOM 3985 C C . PHE A 1 513 ? -16.116 37.101 -15.333 1.00 12.63 533 PHE A C 1
ATOM 3986 O O . PHE A 1 513 ? -17.086 36.359 -15.104 1.00 13.37 533 PHE A O 1
ATOM 3994 N N . ASN A 1 514 ? -15.934 38.242 -14.685 1.00 12.76 534 ASN A N 1
ATOM 3995 C CA . ASN A 1 514 ? -16.968 38.764 -13.807 1.00 14.12 534 ASN A CA 1
ATOM 3996 C C . ASN A 1 514 ? -17.290 40.224 -14.105 1.00 15.76 534 ASN A C 1
ATOM 3997 O O . ASN A 1 514 ? -16.693 40.840 -14.972 1.00 15.20 534 ASN A O 1
ATOM 4002 N N . GLU A 1 515 ? -18.263 40.784 -13.412 1.00 18.27 535 GLU A N 1
ATOM 4003 C CA . GLU A 1 515 ? -18.593 42.184 -13.670 1.00 22.70 535 GLU A CA 1
ATOM 4004 C C . GLU A 1 515 ? -18.875 42.929 -12.385 1.00 25.69 535 GLU A C 1
ATOM 4005 O O . GLU A 1 515 ? -20.023 43.233 -12.084 1.00 26.39 535 GLU A O 1
ATOM 4011 N N . PRO A 1 516 ? -17.814 43.240 -11.628 1.00 27.59 536 PRO A N 1
ATOM 4012 C CA . PRO A 1 516 ? -17.966 43.826 -10.289 1.00 30.88 536 PRO A CA 1
ATOM 4013 C C . PRO A 1 516 ? -18.545 45.235 -10.305 1.00 35.17 536 PRO A C 1
ATOM 4014 O O . PRO A 1 516 ? -19.236 45.619 -9.357 1.00 36.65 536 PRO A O 1
ATOM 4018 N N . ASN A 1 517 ? -18.274 45.997 -11.359 1.00 37.32 537 ASN A N 1
ATOM 4019 C CA . ASN A 1 517 ? -18.752 47.373 -11.408 1.00 40.65 537 ASN A CA 1
ATOM 4020 C C . ASN A 1 517 ? -19.135 47.825 -12.811 1.00 39.84 537 ASN A C 1
ATOM 4021 O O . ASN A 1 517 ? -18.538 48.757 -13.355 1.00 42.08 537 ASN A O 1
ATOM 4026 N N . GLY A 1 518 ? -20.124 47.158 -13.394 1.00 36.87 538 GLY A N 1
ATOM 4027 C CA . GLY A 1 518 ? -20.631 47.537 -14.700 1.00 35.24 538 GLY A CA 1
ATOM 4028 C C . GLY A 1 518 ? -19.708 47.221 -15.866 1.00 33.48 538 GLY A C 1
ATOM 4029 O O . GLY A 1 518 ? -20.068 47.444 -17.024 1.00 34.70 538 GLY A O 1
ATOM 4030 N N . ASN A 1 519 ? -18.517 46.707 -15.578 1.00 29.68 539 ASN A N 1
ATOM 4031 C CA . ASN A 1 519 ? -17.587 46.356 -16.643 1.00 25.77 539 ASN A CA 1
ATOM 4032 C C . ASN A 1 519 ? -17.129 44.908 -16.558 1.00 19.68 539 ASN A C 1
ATOM 4033 O O . ASN A 1 519 ? -16.675 44.449 -15.518 1.00 20.29 539 ASN A O 1
ATOM 4038 N N . LEU A 1 520 ? -17.240 44.191 -17.667 1.00 15.13 540 LEU A N 1
ATOM 4039 C CA . LEU A 1 520 ? -16.778 42.818 -17.737 1.00 13.54 540 LEU A CA 1
ATOM 4040 C C . LEU A 1 520 ? -15.251 42.750 -17.626 1.00 11.90 540 LEU A C 1
ATOM 4041 O O . LEU A 1 520 ? -14.540 43.479 -18.316 1.00 12.67 540 LEU A O 1
ATOM 4046 N N . GLN A 1 521 ? -14.757 41.887 -16.747 1.00 11.26 541 GLN A N 1
ATOM 4047 C CA . GLN A 1 521 ? -13.323 41.776 -16.471 1.00 12.25 541 GLN A CA 1
ATOM 4048 C C . GLN A 1 521 ? -12.896 40.309 -16.347 1.00 10.25 541 GLN A C 1
ATOM 4049 O O . GLN A 1 521 ? -13.679 39.462 -15.928 1.00 12.33 541 GLN A O 1
ATOM 4055 N N . TYR A 1 522 ? -11.633 40.024 -16.663 1.00 10.42 542 TYR A N 1
ATOM 4056 C CA . TYR A 1 522 ? -11.041 38.737 -16.330 1.00 11.93 542 TYR A CA 1
ATOM 4057 C C . TYR A 1 522 ? -9.892 38.991 -15.382 1.00 14.25 542 TYR A C 1
ATOM 4058 O O . TYR A 1 522 ? -8.900 39.601 -15.766 1.00 14.01 542 TYR A O 1
ATOM 4067 N N . GLN A 1 523 ? -10.041 38.523 -14.144 1.00 16.66 543 GLN A N 1
ATOM 4068 C CA . GLN A 1 523 ? -9.046 38.713 -13.092 1.00 19.32 543 GLN A CA 1
ATOM 4069 C C . GLN A 1 523 ? -8.466 40.121 -13.082 1.00 20.33 543 GLN A C 1
ATOM 4070 O O . GLN A 1 523 ? -7.245 40.326 -13.096 1.00 21.95 543 GLN A O 1
ATOM 4076 N N . GLY A 1 524 ? -9.367 41.092 -13.049 1.00 20.21 544 GLY A N 1
ATOM 4077 C CA . GLY A 1 524 ? -8.981 42.482 -12.906 1.00 19.58 544 GLY A CA 1
ATOM 4078 C C . GLY A 1 524 ? -8.790 43.245 -14.205 1.00 19.63 544 GLY A C 1
ATOM 4079 O O . GLY A 1 524 ? -8.796 44.471 -14.202 1.00 24.12 544 GLY A O 1
ATOM 4080 N N . LYS A 1 525 ? -8.603 42.530 -15.310 1.00 17.52 545 LYS A N 1
ATOM 4081 C CA . LYS A 1 525 ? -8.420 43.165 -16.620 1.00 16.95 545 LYS A CA 1
ATOM 4082 C C . LYS A 1 525 ? -9.732 43.298 -17.371 1.00 15.31 545 LYS A C 1
ATOM 4083 O O . LYS A 1 525 ? -10.447 42.324 -17.566 1.00 15.80 545 LYS A O 1
ATOM 4089 N N . ASP A 1 526 ? -10.019 44.505 -17.836 1.00 14.14 546 ASP A N 1
ATOM 4090 C CA . ASP A 1 526 ? -11.247 44.768 -18.560 1.00 13.60 546 ASP A CA 1
ATOM 4091 C C . ASP A 1 526 ? -11.268 43.987 -19.866 1.00 11.54 546 ASP A C 1
ATOM 4092 O O . ASP A 1 526 ? -10.219 43.783 -20.488 1.00 11.76 546 ASP A O 1
ATOM 4097 N N . ILE A 1 527 ? -12.462 43.583 -20.294 1.00 11.20 547 ILE A N 1
ATOM 4098 C CA . ILE A 1 527 ? -12.603 42.894 -21.570 1.00 10.22 547 ILE A CA 1
ATOM 4099 C C . ILE A 1 527 ? -12.006 43.708 -22.724 1.00 9.83 547 ILE A C 1
ATOM 4100 O O . ILE A 1 527 ? -11.517 43.129 -23.699 1.00 10.66 547 ILE A O 1
ATOM 4105 N N . THR A 1 528 ? -12.023 45.039 -22.626 1.00 10.57 548 THR A N 1
ATOM 4106 C CA . THR A 1 528 ? -11.446 45.878 -23.690 1.00 10.48 548 THR A CA 1
ATOM 4107 C C . THR A 1 528 ? -9.925 45.751 -23.827 1.00 10.80 548 THR A C 1
ATOM 4108 O O . THR A 1 528 ? -9.350 46.252 -24.792 1.00 11.99 548 THR A O 1
ATOM 4112 N N . GLU A 1 529 ? -9.284 45.081 -22.872 1.00 9.99 549 GLU A N 1
ATOM 4113 C CA . GLU A 1 529 ? -7.856 44.795 -22.943 1.00 11.36 549 GLU A CA 1
ATOM 4114 C C . GLU A 1 529 ? -7.555 43.572 -23.819 1.00 9.01 549 GLU A C 1
ATOM 4115 O O . GLU A 1 529 ? -6.393 43.178 -23.970 1.00 10.85 549 GLU A O 1
ATOM 4121 N N . PHE A 1 530 ? -8.609 42.966 -24.375 1.00 8.86 550 PHE A N 1
ATOM 4122 C CA . PHE A 1 530 ? -8.487 41.782 -25.227 1.00 9.15 550 PHE A CA 1
ATOM 4123 C C . PHE A 1 530 ? -9.138 42.067 -26.578 1.00 10.33 550 PHE A C 1
ATOM 4124 O O . PHE A 1 530 ? -10.148 42.769 -26.656 1.00 12.70 550 PHE A O 1
ATOM 4132 N N . ASP A 1 531 ? -8.575 41.520 -27.643 1.00 11.35 551 ASP A N 1
ATOM 4133 C CA . ASP A 1 531 ? -9.156 41.697 -28.970 1.00 12.06 551 ASP A CA 1
ATOM 4134 C C . ASP A 1 531 ? -10.026 40.491 -29.352 1.00 11.91 551 ASP A C 1
ATOM 4135 O O . ASP A 1 531 ? -9.901 39.429 -28.755 1.00 14.75 551 ASP A O 1
ATOM 4140 N N . PHE A 1 532 ? -10.886 40.674 -30.343 1.00 12.74 552 PHE A N 1
ATOM 4141 C CA . PHE A 1 532 ? -11.768 39.642 -30.866 1.00 13.27 552 PHE A CA 1
ATOM 4142 C C . PHE A 1 532 ? -11.363 39.342 -32.290 1.00 15.52 552 PHE A C 1
ATOM 4143 O O . PHE A 1 532 ? -11.192 40.270 -33.110 1.00 17.54 552 PHE A O 1
ATOM 4151 N N . ASN A 1 533 ? -11.243 38.054 -32.580 1.00 13.52 553 ASN A N 1
ATOM 4152 C CA . ASN A 1 533 ? -10.866 37.546 -33.889 1.00 15.43 553 ASN A CA 1
ATOM 4153 C C . ASN A 1 533 ? -11.828 36.422 -34.224 1.00 14.21 553 ASN A C 1
ATOM 4154 O O . ASN A 1 533 ? -12.097 35.555 -33.383 1.00 15.50 553 ASN A O 1
ATOM 4159 N N . PHE A 1 534 ? -12.373 36.439 -35.434 1.00 14.16 554 PHE A N 1
ATOM 4160 C CA . PHE A 1 534 ? -13.409 35.484 -35.827 1.00 14.02 554 PHE A CA 1
ATOM 4161 C C . PHE A 1 534 ? -13.032 34.786 -37.113 1.00 16.04 554 PHE A C 1
ATOM 4162 O O . PHE A 1 534 ? -12.360 35.384 -37.953 1.00 17.94 554 PHE A O 1
ATOM 4170 N N . ASP A 1 535 ? -13.474 33.546 -37.304 1.00 15.39 555 ASP A N 1
ATOM 4171 C CA . ASP A 1 535 ? -13.298 32.929 -38.624 1.00 17.18 555 ASP A CA 1
ATOM 4172 C C . ASP A 1 535 ? -14.253 33.634 -39.595 1.00 17.28 555 ASP A C 1
ATOM 4173 O O . ASP A 1 535 ? -15.023 34.509 -39.198 1.00 15.77 555 ASP A O 1
ATOM 4178 N N . GLN A 1 536 ? -14.191 33.285 -40.871 1.00 18.35 556 GLN A N 1
ATOM 4179 C CA . GLN A 1 536 ? -14.925 34.059 -41.866 1.00 19.85 556 GLN A CA 1
ATOM 4180 C C . GLN A 1 536 ? -16.438 34.038 -41.642 1.00 18.95 556 GLN A C 1
ATOM 4181 O O . GLN A 1 536 ? -17.091 35.083 -41.692 1.00 18.65 556 GLN A O 1
ATOM 4187 N N . GLN A 1 537 ? -16.997 32.861 -41.382 1.00 18.83 557 GLN A N 1
ATOM 4188 C CA . GLN A 1 537 ? -18.442 32.767 -41.195 1.00 19.42 557 GLN A CA 1
ATOM 4189 C C . GLN A 1 537 ? -18.887 33.438 -39.906 1.00 16.14 557 GLN A C 1
ATOM 4190 O O . GLN A 1 537 ? -19.944 34.072 -39.864 1.00 15.94 557 GLN A O 1
ATOM 4196 N N . THR A 1 538 ? -18.091 33.287 -38.848 1.00 13.96 558 THR A N 1
ATOM 4197 C CA . THR A 1 538 ? -18.416 33.933 -37.573 1.00 13.00 558 THR A CA 1
ATOM 4198 C C . THR A 1 538 ? -18.366 35.451 -37.710 1.00 13.88 558 THR A C 1
ATOM 4199 O O . THR A 1 538 ? -19.222 36.172 -37.182 1.00 13.43 558 THR A O 1
ATOM 4203 N N . SER A 1 539 ? -17.372 35.928 -38.452 1.00 13.09 559 SER A N 1
ATOM 4204 C CA . SER A 1 539 ? -17.212 37.339 -38.690 1.00 14.33 559 SER A CA 1
ATOM 4205 C C . SER A 1 539 ? -18.436 37.938 -39.380 1.00 15.66 559 SER A C 1
ATOM 4206 O O . SER A 1 539 ? -18.975 38.942 -38.940 1.00 15.12 559 SER A O 1
ATOM 4209 N N . GLN A 1 540 ? -18.905 37.287 -40.441 1.00 15.64 560 GLN A N 1
ATOM 4210 C CA . GLN A 1 540 ? -20.067 37.781 -41.157 1.00 18.52 560 GLN A CA 1
ATOM 4211 C C . GLN A 1 540 ? -21.296 37.742 -40.265 1.00 15.62 560 GLN A C 1
ATOM 4212 O O . GLN A 1 540 ? -22.115 38.662 -40.278 1.00 16.44 560 GLN A O 1
ATOM 4218 N N . ASN A 1 541 ? -21.426 36.677 -39.480 1.00 15.68 561 ASN A N 1
ATOM 4219 C CA . ASN A 1 541 ? -22.540 36.556 -38.547 1.00 15.46 561 ASN A CA 1
ATOM 4220 C C . ASN A 1 541 ? -22.560 37.722 -37.547 1.00 14.11 561 ASN A C 1
ATOM 4221 O O . ASN A 1 541 ? -23.569 38.423 -37.398 1.00 14.07 561 ASN A O 1
ATOM 4226 N N . ILE A 1 542 ? -21.443 37.929 -36.866 1.00 13.54 562 ILE A N 1
ATOM 4227 C CA . ILE A 1 542 ? -21.323 39.006 -35.885 1.00 14.28 562 ILE A CA 1
ATOM 4228 C C . ILE A 1 542 ? -21.513 40.401 -36.506 1.00 14.48 562 ILE A C 1
ATOM 4229 O O . ILE A 1 542 ? -22.168 41.264 -35.919 1.00 13.73 562 ILE A O 1
ATOM 4234 N N . LYS A 1 543 ? -20.938 40.621 -37.689 1.00 14.29 563 LYS A N 1
ATOM 4235 C CA . LYS A 1 543 ? -21.118 41.877 -38.407 1.00 16.59 563 LYS A CA 1
ATOM 4236 C C . LYS A 1 543 ? -22.609 42.128 -38.648 1.00 17.38 563 LYS A C 1
ATOM 4237 O O . LYS A 1 543 ? -23.117 43.208 -38.355 1.00 17.52 563 LYS A O 1
ATOM 4243 N N . ASN A 1 544 ? -23.313 41.117 -39.149 1.00 17.58 564 ASN A N 1
ATOM 4244 C CA A ASN A 1 544 ? -24.748 41.230 -39.358 0.37 18.13 564 ASN A CA 1
ATOM 4245 C CA B ASN A 1 544 ? -24.755 41.226 -39.354 0.63 18.04 564 ASN A CA 1
ATOM 4246 C C . ASN A 1 544 ? -25.499 41.555 -38.066 1.00 17.61 564 ASN A C 1
ATOM 4247 O O . ASN A 1 544 ? -26.399 42.381 -38.056 1.00 18.72 564 ASN A O 1
ATOM 4256 N N . GLN A 1 545 ? -25.121 40.898 -36.974 1.00 15.29 565 GLN A N 1
ATOM 4257 C CA . GLN A 1 545 ? -25.776 41.161 -35.694 1.00 14.90 565 GLN A CA 1
ATOM 4258 C C . GLN A 1 545 ? -25.570 42.593 -35.225 1.00 15.74 565 GLN A C 1
ATOM 4259 O O . GLN A 1 545 ? -26.507 43.230 -34.737 1.00 17.06 565 GLN A O 1
ATOM 4265 N N . LEU A 1 546 ? -24.345 43.096 -35.352 1.00 15.28 566 LEU A N 1
ATOM 4266 C CA . LEU A 1 546 ? -24.059 44.476 -34.968 1.00 14.61 566 LEU A CA 1
ATOM 4267 C C . LEU A 1 546 ? -24.910 45.452 -35.775 1.00 17.14 566 LEU A C 1
ATOM 4268 O O . LEU A 1 546 ? -25.470 46.403 -35.228 1.00 17.66 566 LEU A O 1
ATOM 4273 N N . ALA A 1 547 ? -25.019 45.204 -37.074 1.00 18.92 567 ALA A N 1
ATOM 4274 C CA . ALA A 1 547 ? -25.844 46.043 -37.932 1.00 21.35 567 ALA A CA 1
ATOM 4275 C C . ALA A 1 547 ? -27.303 46.044 -37.463 1.00 22.55 567 ALA A C 1
ATOM 4276 O O . ALA A 1 547 ? -27.968 47.095 -37.404 1.00 23.53 567 ALA A O 1
ATOM 4278 N N . GLU A 1 548 ? -27.808 44.861 -37.132 1.00 22.69 568 GLU A N 1
ATOM 4279 C CA . GLU A 1 548 ? -29.191 44.742 -36.688 1.00 23.33 568 GLU A CA 1
ATOM 4280 C C . GLU A 1 548 ? -29.428 45.440 -35.346 1.00 22.25 568 GLU A C 1
ATOM 4281 O O . GLU A 1 548 ? -30.526 45.911 -35.086 1.00 23.14 568 GLU A O 1
ATOM 4287 N N . LEU A 1 549 ? -28.389 45.522 -34.522 1.00 21.19 569 LEU A N 1
ATOM 4288 C CA . LEU A 1 549 ? -28.444 46.189 -33.224 1.00 19.22 569 LEU A CA 1
ATOM 4289 C C . LEU A 1 549 ? -28.189 47.682 -33.339 1.00 20.01 569 LEU A C 1
ATOM 4290 O O . LEU A 1 549 ? -28.247 48.399 -32.336 1.00 21.34 569 LEU A O 1
ATOM 4295 N N . ASN A 1 550 ? -27.897 48.149 -34.553 1.00 20.06 570 ASN A N 1
ATOM 4296 C CA . ASN A 1 550 ? -27.430 49.523 -34.761 1.00 20.93 570 ASN A CA 1
ATOM 4297 C C . ASN A 1 550 ? -26.261 49.850 -33.848 1.00 21.90 570 ASN A C 1
ATOM 4298 O O . ASN A 1 550 ? -26.173 50.946 -33.297 1.00 23.61 570 ASN A O 1
ATOM 4303 N N . ALA A 1 551 ? -25.360 48.889 -33.691 1.00 19.62 571 ALA A N 1
ATOM 4304 C CA . ALA A 1 551 ? -24.255 49.041 -32.763 1.00 18.40 571 ALA A CA 1
ATOM 4305 C C . ALA A 1 551 ? -22.951 49.121 -33.536 1.00 20.81 571 ALA A C 1
ATOM 4306 O O . ALA A 1 551 ? -22.732 48.370 -34.488 1.00 23.70 571 ALA A O 1
ATOM 4308 N N . THR A 1 552 ? -22.087 50.043 -33.143 1.00 19.87 572 THR A N 1
ATOM 4309 C CA . THR A 1 552 ? -20.837 50.232 -33.865 1.00 21.80 572 THR A CA 1
ATOM 4310 C C . THR A 1 552 ? -19.643 49.714 -33.095 1.00 21.15 572 THR A C 1
ATOM 4311 O O . THR A 1 552 ? -18.531 49.660 -33.628 1.00 24.75 572 THR A O 1
ATOM 4315 N N . ASN A 1 553 ? -19.857 49.334 -31.840 1.00 17.81 573 ASN A N 1
ATOM 4316 C CA . ASN A 1 553 ? -18.745 48.859 -31.022 1.00 15.58 573 ASN A CA 1
ATOM 4317 C C . ASN A 1 553 ? -19.137 47.622 -30.229 1.00 13.88 573 ASN A C 1
ATOM 4318 O O . ASN A 1 553 ? -19.980 47.685 -29.325 1.00 13.97 573 ASN A O 1
ATOM 4323 N N . ILE A 1 554 ? -18.526 46.493 -30.566 1.00 12.87 574 ILE A N 1
ATOM 4324 C CA . ILE A 1 554 ? -18.924 45.233 -29.957 1.00 12.24 574 ILE A CA 1
ATOM 4325 C C . ILE A 1 554 ? -18.820 45.227 -28.431 1.00 11.42 574 ILE A C 1
ATOM 4326 O O . ILE A 1 554 ? -19.610 44.562 -27.756 1.00 11.26 574 ILE A O 1
ATOM 4331 N N . TYR A 1 555 ? -17.861 45.966 -27.881 1.00 10.83 575 TYR A N 1
ATOM 4332 C CA . TYR A 1 555 ? -17.616 45.878 -26.441 1.00 11.26 575 TYR A CA 1
ATOM 4333 C C . TYR A 1 555 ? -18.740 46.451 -25.606 1.00 12.56 575 TYR A C 1
ATOM 4334 O O . TYR A 1 555 ? -18.819 46.175 -24.409 1.00 15.11 575 TYR A O 1
ATOM 4343 N N . THR A 1 556 ? -19.588 47.271 -26.214 1.00 12.95 576 THR A N 1
ATOM 4344 C CA . THR A 1 556 ? -20.704 47.864 -25.469 1.00 12.95 576 THR A CA 1
ATOM 4345 C C . THR A 1 556 ? -22.001 47.075 -25.568 1.00 12.54 576 THR A C 1
ATOM 4346 O O . THR A 1 556 ? -22.994 47.441 -24.925 1.00 12.51 576 THR A O 1
ATOM 4350 N N . VAL A 1 557 ? -21.994 46.017 -26.380 1.00 10.96 577 VAL A N 1
ATOM 4351 C CA . VAL A 1 557 ? -23.189 45.200 -26.606 1.00 11.09 577 VAL A CA 1
ATOM 4352 C C . VAL A 1 557 ? -22.928 43.695 -26.480 1.00 11.37 577 VAL A C 1
ATOM 4353 O O . VAL A 1 557 ? -23.611 42.885 -27.106 1.00 11.15 577 VAL A O 1
ATOM 4357 N N . LEU A 1 558 ? -21.962 43.317 -25.648 1.00 11.97 578 LEU A N 1
ATOM 4358 C CA . LEU A 1 558 ? -21.648 41.903 -25.484 1.00 11.44 578 LEU A CA 1
ATOM 4359 C C . LEU A 1 558 ? -22.839 41.083 -24.961 1.00 12.24 578 LEU A C 1
ATOM 4360 O O . LEU A 1 558 ? -22.958 39.896 -25.251 1.00 12.84 578 LEU A O 1
ATOM 4365 N N . ASP A 1 559 ? -23.730 41.730 -24.215 1.00 12.35 579 ASP A N 1
ATOM 4366 C CA . ASP A 1 559 ? -24.913 41.058 -23.685 1.00 13.46 579 ASP A CA 1
ATOM 4367 C C . ASP A 1 559 ? -25.998 40.892 -24.741 1.00 13.30 579 ASP A C 1
ATOM 4368 O O . ASP A 1 559 ? -27.008 40.239 -24.497 1.00 16.88 579 ASP A O 1
ATOM 4373 N N . LYS A 1 560 ? -25.792 41.476 -25.919 1.00 12.15 580 LYS A N 1
ATOM 4374 C CA . LYS A 1 560 ? -26.795 41.411 -26.975 1.00 12.33 580 LYS A CA 1
ATOM 4375 C C . LYS A 1 560 ? -26.320 40.624 -28.185 1.00 12.24 580 LYS A C 1
ATOM 4376 O O . LYS A 1 560 ? -27.107 40.376 -29.112 1.00 15.42 580 LYS A O 1
ATOM 4382 N N . ILE A 1 561 ? -25.047 40.234 -28.185 1.00 10.65 581 ILE A N 1
ATOM 4383 C CA . ILE A 1 561 ? -24.508 39.445 -29.286 1.00 10.89 581 ILE A CA 1
ATOM 4384 C C . ILE A 1 561 ? -24.791 37.989 -28.987 1.00 10.84 581 ILE A C 1
ATOM 4385 O O . ILE A 1 561 ? -24.424 37.506 -27.931 1.00 12.59 581 ILE A O 1
ATOM 4390 N N . LYS A 1 562 ? -25.444 37.294 -29.910 1.00 11.28 582 LYS A N 1
ATOM 4391 C CA . LYS A 1 562 ? -25.836 35.914 -29.679 1.00 11.68 582 LYS A CA 1
ATOM 4392 C C . LYS A 1 562 ? -24.828 34.974 -30.332 1.00 12.16 582 LYS A C 1
ATOM 4393 O O . LYS A 1 562 ? -24.405 35.199 -31.461 1.00 17.25 582 LYS A O 1
ATOM 4399 N N . LEU A 1 563 ? -24.423 33.938 -29.615 1.00 9.69 583 LEU A N 1
ATOM 4400 C CA . LEU A 1 563 ? -23.538 32.945 -30.204 1.00 10.94 583 LEU A CA 1
ATOM 4401 C C . LEU A 1 563 ? -24.387 31.899 -30.903 1.00 10.25 583 LEU A C 1
ATOM 4402 O O . LEU A 1 563 ? -25.521 31.642 -30.507 1.00 11.76 583 LEU A O 1
ATOM 4407 N N . ASN A 1 564 ? -23.829 31.296 -31.948 1.00 10.52 584 ASN A N 1
ATOM 4408 C CA . ASN A 1 564 ? -24.480 30.196 -32.651 1.00 10.70 584 ASN A CA 1
ATOM 4409 C C . ASN A 1 564 ? -23.507 29.026 -32.729 1.00 8.98 584 ASN A C 1
ATOM 4410 O O . ASN A 1 564 ? -22.284 29.212 -32.692 1.00 9.54 584 ASN A O 1
ATOM 4415 N N . ALA A 1 565 ? -24.058 27.822 -32.841 1.00 8.60 585 ALA A N 1
ATOM 4416 C CA . ALA A 1 565 ? -23.262 26.622 -33.014 1.00 10.61 585 ALA A CA 1
ATOM 4417 C C . ALA A 1 565 ? -22.289 26.774 -34.171 1.00 11.18 585 ALA A C 1
ATOM 4418 O O . ALA A 1 565 ? -22.606 27.381 -35.206 1.00 12.14 585 ALA A O 1
ATOM 4420 N N . LYS A 1 566 ? -21.087 26.248 -33.972 1.00 10.56 586 LYS A N 1
ATOM 4421 C CA . LYS A 1 566 ? -20.031 26.257 -34.980 1.00 12.48 586 LYS A CA 1
ATOM 4422 C C . LYS A 1 566 ? -19.318 27.592 -35.176 1.00 11.11 586 LYS A C 1
ATOM 4423 O O . LYS A 1 566 ? -18.381 27.686 -35.987 1.00 13.45 586 LYS A O 1
ATOM 4429 N N . MET A 1 567 ? -19.669 28.608 -34.394 1.00 9.55 587 MET A N 1
ATOM 4430 C CA . MET A 1 567 ? -18.819 29.795 -34.337 1.00 8.94 587 MET A CA 1
ATOM 4431 C C . MET A 1 567 ? -17.427 29.478 -33.784 1.00 7.08 587 MET A C 1
ATOM 4432 O O . MET A 1 567 ? -17.260 28.555 -32.954 1.00 9.08 587 MET A O 1
ATOM 4437 N N . ASN A 1 568 ? -16.452 30.283 -34.199 1.00 8.16 588 ASN A N 1
ATOM 4438 C CA . ASN A 1 568 ? -15.086 30.222 -33.675 1.00 7.64 588 ASN A CA 1
ATOM 4439 C C . ASN A 1 568 ? -14.623 31.610 -33.362 1.00 7.77 588 ASN A C 1
ATOM 4440 O O . ASN A 1 568 ? -14.567 32.469 -34.241 1.00 9.93 588 ASN A O 1
ATOM 4445 N N . ILE A 1 569 ? -14.311 31.840 -32.094 1.00 7.24 589 ILE A N 1
ATOM 4446 C CA . ILE A 1 569 ? -13.962 33.138 -31.596 1.00 8.91 589 ILE A CA 1
ATOM 4447 C C . ILE A 1 569 ? -12.624 33.037 -30.888 1.00 8.12 589 ILE A C 1
ATOM 4448 O O . ILE A 1 569 ? -12.429 32.141 -30.060 1.00 10.91 589 ILE A O 1
ATOM 4453 N N . LEU A 1 570 ? -11.696 33.917 -31.234 1.00 9.07 590 LEU A N 1
ATOM 4454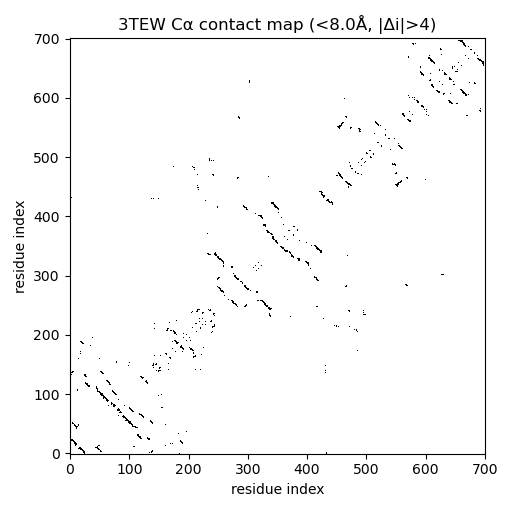 C CA . LEU A 1 570 ? -10.368 33.944 -30.628 1.00 10.49 590 LEU A CA 1
ATOM 4455 C C . LEU A 1 570 ? -10.174 35.271 -29.922 1.00 8.69 590 LEU A C 1
ATOM 4456 O O . LEU A 1 570 ? -10.325 36.303 -30.536 1.00 9.46 590 LEU A O 1
ATOM 4461 N N . ILE A 1 571 ? -9.827 35.237 -28.639 1.00 7.30 591 ILE A N 1
ATOM 4462 C CA . ILE A 1 571 ? -9.726 36.424 -27.802 1.00 7.59 591 ILE A CA 1
ATOM 4463 C C . ILE A 1 571 ? -8.327 36.480 -27.217 1.00 8.22 591 ILE A C 1
ATOM 4464 O O . ILE A 1 571 ? -7.924 35.558 -26.498 1.00 8.72 591 ILE A O 1
ATOM 4469 N N . ARG A 1 572 ? -7.606 37.572 -27.501 1.00 8.12 592 ARG A N 1
ATOM 4470 C CA . ARG A 1 572 ? -6.186 37.639 -27.179 1.00 9.56 592 ARG A CA 1
ATOM 4471 C C . ARG A 1 572 ? -5.829 38.943 -26.493 1.00 9.52 592 ARG A C 1
ATOM 4472 O O . ARG A 1 572 ? -6.334 39.999 -26.856 1.00 11.33 592 ARG A O 1
ATOM 4480 N N . ASP A 1 573 ? -4.920 38.855 -25.542 1.00 9.64 593 ASP A N 1
ATOM 4481 C CA . ASP A 1 573 ? -4.360 40.028 -24.881 1.00 9.31 593 ASP A CA 1
ATOM 4482 C C . ASP A 1 573 ? -3.803 41.034 -25.901 1.00 10.29 593 ASP A C 1
ATOM 4483 O O . ASP A 1 573 ? -2.912 40.701 -26.678 1.00 11.63 593 ASP A O 1
ATOM 4488 N N . LYS A 1 574 ? -4.311 42.264 -25.883 1.00 11.98 594 LYS A N 1
ATOM 4489 C CA . LYS A 1 574 ? -3.895 43.303 -26.842 1.00 13.19 594 LYS A CA 1
ATOM 4490 C C . LYS A 1 574 ? -2.478 43.828 -26.721 1.00 14.30 594 LYS A C 1
ATOM 4491 O O . LYS A 1 574 ? -2.007 44.529 -27.613 1.00 16.63 594 LYS A O 1
ATOM 4497 N N . ARG A 1 575 ? -1.807 43.528 -25.619 1.00 14.15 595 ARG A N 1
ATOM 4498 C CA . ARG A 1 575 ? -0.451 44.020 -25.423 1.00 15.46 595 ARG A CA 1
ATOM 4499 C C . ARG A 1 575 ? 0.543 43.390 -26.373 1.00 14.84 595 ARG A C 1
ATOM 4500 O O . ARG A 1 575 ? 1.641 43.916 -26.543 1.00 16.69 595 ARG A O 1
ATOM 4508 N N . PHE A 1 576 ? 0.170 42.279 -26.994 1.00 12.75 596 PHE A N 1
ATOM 4509 C CA . PHE A 1 576 ? 1.160 41.460 -27.670 1.00 12.97 596 PHE A CA 1
ATOM 4510 C C . PHE A 1 576 ? 0.985 41.339 -29.172 1.00 13.58 596 PHE A C 1
ATOM 4511 O O . PHE A 1 576 ? -0.102 41.555 -29.715 1.00 15.02 596 PHE A O 1
ATOM 4519 N N . HIS A 1 577 ? 2.096 41.031 -29.827 1.00 12.87 597 HIS A N 1
ATOM 4520 C CA . HIS A 1 577 ? 2.112 40.638 -31.231 1.00 13.68 597 HIS A CA 1
ATOM 4521 C C . HIS A 1 577 ? 2.082 39.123 -31.290 1.00 12.43 597 HIS A C 1
ATOM 4522 O O . HIS A 1 577 ? 2.715 38.453 -30.462 1.00 13.01 597 HIS A O 1
ATOM 4529 N N . TYR A 1 578 ? 1.372 38.586 -32.279 1.00 12.24 598 TYR A N 1
ATOM 4530 C CA . TYR A 1 578 ? 1.133 37.149 -32.404 1.00 11.55 598 TYR A CA 1
ATOM 4531 C C . TYR A 1 578 ? 1.598 36.616 -33.741 1.00 13.18 598 TYR A C 1
ATOM 4532 O O . TYR A 1 578 ? 1.460 37.292 -34.762 1.00 14.93 598 TYR A O 1
ATOM 4541 N N . ASP A 1 579 ? 2.159 35.412 -33.744 1.00 14.16 599 ASP A N 1
ATOM 4542 C CA . ASP A 1 579 ? 2.491 34.762 -35.011 1.00 15.54 599 ASP A CA 1
ATOM 4543 C C . ASP A 1 579 ? 1.279 34.020 -35.586 1.00 15.81 599 ASP A C 1
ATOM 4544 O O . ASP A 1 579 ? 0.176 34.079 -35.025 1.00 16.39 599 ASP A O 1
ATOM 4549 N N . ARG A 1 580 ? 1.469 33.336 -36.712 1.00 18.58 600 ARG A N 1
ATOM 4550 C CA . ARG A 1 580 ? 0.354 32.645 -37.367 1.00 20.42 600 ARG A CA 1
ATOM 4551 C C . ARG A 1 580 ? -0.183 31.447 -36.579 1.00 18.64 600 ARG A C 1
ATOM 4552 O O . ARG A 1 580 ? -1.247 30.907 -36.901 1.00 19.65 600 ARG A O 1
ATOM 4560 N N . ASN A 1 581 ? 0.564 31.023 -35.565 1.00 14.15 601 ASN A N 1
ATOM 4561 C CA . ASN A 1 581 ? 0.082 29.999 -34.641 1.00 12.59 601 ASN A CA 1
ATOM 4562 C C . ASN A 1 581 ? -0.633 30.588 -33.426 1.00 10.84 601 ASN A C 1
ATOM 4563 O O . ASN A 1 581 ? -1.013 29.859 -32.492 1.00 10.01 601 ASN A O 1
ATOM 4568 N N . ASN A 1 582 ? -0.793 31.906 -33.432 1.00 11.52 602 ASN A N 1
ATOM 4569 C CA . ASN A 1 582 ? -1.352 32.631 -32.296 1.00 10.45 602 ASN A CA 1
ATOM 4570 C C . ASN A 1 582 ? -0.584 32.492 -30.998 1.00 11.08 602 ASN A C 1
ATOM 4571 O O . ASN A 1 582 ? -1.159 32.597 -29.909 1.00 11.53 602 ASN A O 1
ATOM 4576 N N . ILE A 1 583 ? 0.721 32.285 -31.131 1.00 10.64 603 ILE A N 1
ATOM 4577 C CA . ILE A 1 583 ? 1.641 32.329 -30.007 1.00 11.67 603 ILE A CA 1
ATOM 4578 C C . ILE A 1 583 ? 2.113 33.774 -29.856 1.00 10.67 603 ILE A C 1
ATOM 4579 O O . ILE A 1 583 ? 2.399 34.445 -30.858 1.00 10.35 603 ILE A O 1
ATOM 4584 N N . ALA A 1 584 ? 2.180 34.282 -28.625 1.00 9.39 604 ALA A N 1
ATOM 4585 C CA . ALA A 1 584 ? 2.687 35.643 -28.417 1.00 10.39 604 ALA A CA 1
ATOM 4586 C C . ALA A 1 584 ? 4.187 35.680 -28.673 1.00 11.32 604 ALA A C 1
ATOM 4587 O O . ALA A 1 584 ? 4.933 34.913 -28.081 1.00 13.17 604 ALA A O 1
ATOM 4589 N N . VAL A 1 585 ? 4.625 36.593 -29.531 1.00 10.94 605 VAL A N 1
ATOM 4590 C CA . VAL A 1 585 ? 6.024 36.620 -29.944 1.00 11.87 605 VAL A CA 1
ATOM 4591 C C . VAL A 1 585 ? 6.659 38.007 -29.806 1.00 12.16 605 VAL A C 1
ATOM 4592 O O . VAL A 1 585 ? 7.855 38.194 -30.043 1.00 13.21 605 VAL A O 1
ATOM 4596 N N . GLY A 1 586 ? 5.879 38.997 -29.404 1.00 11.79 606 GLY A N 1
ATOM 4597 C CA . GLY A 1 586 ? 6.446 40.334 -29.277 1.00 13.87 606 GLY A CA 1
ATOM 4598 C C . GLY A 1 586 ? 5.448 41.261 -28.626 1.00 13.06 606 GLY A C 1
ATOM 4599 O O . GLY A 1 586 ? 4.398 40.830 -28.154 1.00 13.66 606 GLY A O 1
ATOM 4600 N N . ALA A 1 587 ? 5.801 42.539 -28.591 1.00 12.70 607 ALA A N 1
ATOM 4601 C CA . ALA A 1 587 ? 4.917 43.583 -28.096 1.00 14.27 607 ALA A CA 1
ATOM 4602 C C . ALA A 1 587 ? 5.456 44.913 -28.631 1.00 15.27 607 ALA A C 1
ATOM 4603 O O . ALA A 1 587 ? 6.637 45.005 -28.978 1.00 14.87 607 ALA A O 1
ATOM 4605 N N . ASP A 1 588 ? 4.600 45.930 -28.700 1.00 15.80 608 ASP A N 1
ATOM 4606 C CA . ASP A 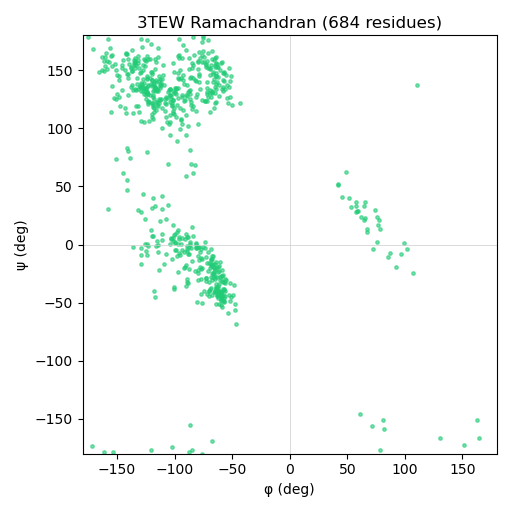1 588 ? 5.012 47.233 -29.213 1.00 14.85 608 ASP A CA 1
ATOM 4607 C C . ASP A 1 588 ? 6.107 47.841 -28.333 1.00 14.05 608 ASP A C 1
ATOM 4608 O O . ASP A 1 588 ? 6.218 47.526 -27.134 1.00 13.77 608 ASP A O 1
ATOM 4613 N N . GLU A 1 589 ? 6.934 48.685 -28.935 1.00 13.80 609 GLU A N 1
ATOM 4614 C CA . GLU A 1 589 ? 8.079 49.231 -28.215 1.00 13.71 609 GLU A CA 1
ATOM 4615 C C . GLU A 1 589 ? 7.624 49.974 -26.968 1.00 13.02 609 GLU A C 1
ATOM 4616 O O . GLU A 1 589 ? 8.286 49.891 -25.932 1.00 15.36 609 GLU A O 1
ATOM 4622 N N . SER A 1 590 ? 6.501 50.687 -27.053 1.00 13.60 610 SER A N 1
ATOM 4623 C CA A SER A 1 590 ? 6.040 51.484 -25.923 0.45 15.39 610 SER A CA 1
ATOM 4624 C CA B SER A 1 590 ? 6.038 51.482 -25.927 0.55 14.84 610 SER A CA 1
ATOM 4625 C C . SER A 1 590 ? 5.680 50.584 -24.743 1.00 15.22 610 SER A C 1
ATOM 4626 O O . SER A 1 590 ? 6.012 50.897 -23.597 1.00 18.62 610 SER A O 1
ATOM 4631 N N . VAL A 1 591 ? 5.011 49.466 -25.026 1.00 14.44 611 VAL A N 1
ATOM 4632 C CA . VAL A 1 591 ? 4.653 48.506 -23.991 1.00 14.60 611 VAL A CA 1
ATOM 4633 C C . VAL A 1 591 ? 5.904 47.907 -23.340 1.00 13.41 611 VAL A C 1
ATOM 4634 O O . VAL A 1 591 ? 5.986 47.784 -22.112 1.00 15.14 611 VAL A O 1
ATOM 4638 N N . VAL A 1 592 ? 6.885 47.532 -24.155 1.00 12.17 612 VAL A N 1
ATOM 4639 C CA . VAL A 1 592 ? 8.099 46.914 -23.612 1.00 12.04 612 VAL A CA 1
ATOM 4640 C C . VAL A 1 592 ? 8.891 47.933 -22.779 1.00 12.06 612 VAL A C 1
ATOM 4641 O O . VAL A 1 592 ? 9.354 47.614 -21.683 1.00 11.87 612 VAL A O 1
ATOM 4645 N N . LYS A 1 593 ? 9.027 49.159 -23.281 1.00 10.81 613 LYS A N 1
ATOM 4646 C CA . LYS A 1 593 ? 9.704 50.211 -22.504 1.00 11.57 613 LYS A CA 1
ATOM 4647 C C . LYS A 1 593 ? 9.026 50.448 -21.153 1.00 13.69 613 LYS A C 1
ATOM 4648 O O . LYS A 1 593 ? 9.694 50.511 -20.124 1.00 13.92 613 LYS A O 1
ATOM 4654 N N . GLU A 1 594 ? 7.710 50.593 -21.138 1.00 13.38 614 GLU A N 1
ATOM 4655 C CA . GLU A 1 594 ? 7.029 50.892 -19.883 1.00 17.13 614 GLU A CA 1
ATOM 4656 C C . GLU A 1 594 ? 7.196 49.742 -18.896 1.00 16.98 614 GLU A C 1
ATOM 4657 O O . GLU A 1 594 ? 7.294 49.963 -17.688 1.00 17.29 614 GLU A O 1
ATOM 4663 N N . ALA A 1 595 ? 7.242 48.514 -19.414 1.00 16.36 615 ALA A N 1
ATOM 4664 C CA . ALA A 1 595 ? 7.348 47.331 -18.572 1.00 16.35 615 ALA A CA 1
ATOM 4665 C C . ALA A 1 595 ? 8.679 47.245 -17.833 1.00 16.55 615 ALA A C 1
ATOM 4666 O O . ALA A 1 595 ? 8.805 46.474 -16.869 1.00 18.15 615 ALA A O 1
ATOM 4668 N N . HIS A 1 596 ? 9.665 48.021 -18.286 1.00 15.63 616 HIS A N 1
ATOM 4669 C CA . HIS A 1 596 ? 11.001 47.983 -17.709 1.00 15.51 616 HIS A CA 1
ATOM 4670 C C . HIS A 1 596 ? 11.323 49.263 -16.949 1.00 17.90 616 HIS A C 1
ATOM 4671 O O . HIS A 1 596 ? 12.465 49.471 -16.546 1.00 18.95 616 HIS A O 1
ATOM 4678 N N . ARG A 1 597 ? 10.323 50.117 -16.760 1.00 20.93 617 ARG A N 1
ATOM 4679 C CA . ARG A 1 597 ? 10.563 51.464 -16.250 1.00 25.07 617 ARG A CA 1
ATOM 4680 C C . ARG A 1 597 ? 10.976 51.468 -14.786 1.00 27.69 617 ARG A C 1
ATOM 4681 O O . ARG A 1 597 ? 11.753 52.316 -14.360 1.00 30.75 617 ARG A O 1
ATOM 4689 N N . GLU A 1 598 ? 10.466 50.518 -14.012 1.00 28.76 618 GLU A N 1
ATOM 4690 C CA . GLU A 1 598 ? 10.783 50.492 -12.587 1.00 32.11 618 GLU A CA 1
ATOM 4691 C C . GLU A 1 598 ? 12.044 49.697 -12.281 1.00 30.49 618 GLU A C 1
ATOM 4692 O O . GLU A 1 598 ? 12.035 48.466 -12.255 1.00 30.49 618 GLU A O 1
ATOM 4698 N N . VAL A 1 599 ? 13.134 50.420 -12.058 1.00 29.01 619 VAL A N 1
ATOM 4699 C CA . VAL A 1 599 ? 14.404 49.799 -11.736 1.00 28.11 619 VAL A CA 1
ATOM 4700 C C . VAL A 1 599 ? 14.610 49.798 -10.227 1.00 26.78 619 VAL A C 1
ATOM 4701 O O . VAL A 1 599 ? 14.516 50.844 -9.582 1.00 27.18 619 VAL A O 1
ATOM 4705 N N . ILE A 1 600 ? 14.871 48.622 -9.667 1.00 24.78 620 ILE A N 1
ATOM 4706 C CA . ILE A 1 600 ? 15.127 48.481 -8.235 1.00 26.39 620 ILE A CA 1
ATOM 4707 C C . ILE A 1 600 ? 16.568 48.871 -7.928 1.00 27.42 620 ILE A C 1
ATOM 4708 O O . ILE A 1 600 ? 16.838 49.661 -7.022 1.00 28.93 620 ILE A O 1
ATOM 4713 N N . ASN A 1 601 ? 17.498 48.315 -8.693 1.00 26.44 621 ASN A N 1
ATOM 4714 C CA . ASN A 1 601 ? 18.901 48.640 -8.516 1.00 26.47 621 ASN A CA 1
ATOM 4715 C C . ASN A 1 601 ? 19.656 48.491 -9.826 1.00 23.27 621 ASN A C 1
ATOM 4716 O O . ASN A 1 601 ? 19.236 47.761 -10.721 1.00 21.38 621 ASN A O 1
ATOM 4721 N N . SER A 1 602 ? 20.765 49.204 -9.943 1.00 23.16 622 SER A N 1
ATOM 4722 C CA . SER A 1 602 ? 21.642 49.054 -11.092 1.00 23.69 622 SER A CA 1
ATOM 4723 C C . SER A 1 602 ? 23.055 49.194 -10.591 1.00 23.06 622 SER A C 1
ATOM 4724 O O . SER A 1 602 ? 23.307 49.904 -9.611 1.00 23.67 622 SER A O 1
ATOM 4727 N N . SER A 1 603 ? 23.975 48.525 -11.271 1.00 22.80 623 SER A N 1
ATOM 4728 C CA . SER A 1 603 ? 25.388 48.610 -10.953 1.00 22.92 623 SER A CA 1
ATOM 4729 C C . SER A 1 603 ? 26.135 48.123 -12.168 1.00 21.09 623 SER A C 1
ATOM 4730 O O . SER A 1 603 ? 25.519 47.766 -13.179 1.00 20.07 623 SER A O 1
ATOM 4733 N N . THR A 1 604 ? 27.461 48.095 -12.083 1.00 21.90 624 THR A N 1
ATOM 4734 C CA . THR A 1 604 ? 28.253 47.587 -13.194 1.00 21.49 624 THR A CA 1
ATOM 4735 C C . THR A 1 604 ? 28.106 46.078 -13.326 1.00 21.73 624 THR A C 1
ATOM 4736 O O . THR A 1 604 ? 28.588 45.490 -14.291 1.00 21.68 624 THR A O 1
ATOM 4740 N N . GLU A 1 605 ? 27.419 45.460 -12.368 1.00 21.39 625 GLU A N 1
ATOM 4741 C CA . GLU A 1 605 ? 27.184 44.021 -12.410 1.00 22.32 625 GLU A CA 1
ATOM 4742 C C . GLU A 1 605 ? 25.873 43.645 -13.093 1.00 20.84 625 GLU A C 1
ATOM 4743 O O . GLU A 1 605 ? 25.714 42.506 -13.536 1.00 21.40 625 GLU A O 1
ATOM 4749 N N . GLY A 1 606 ? 24.940 44.594 -13.184 1.00 18.88 626 GLY A N 1
ATOM 4750 C CA . GLY A 1 606 ? 23.662 44.311 -13.820 1.00 18.78 626 GLY A CA 1
ATOM 4751 C C . GLY A 1 606 ? 22.491 45.130 -13.315 1.00 18.45 626 GLY A C 1
ATOM 4752 O O . GLY A 1 606 ? 22.664 46.067 -12.536 1.00 20.01 626 GLY A O 1
ATOM 4753 N N . LEU A 1 607 ? 21.292 44.781 -13.774 1.00 17.71 627 LEU A N 1
ATOM 4754 C CA . LEU A 1 607 ? 20.074 45.502 -13.405 1.00 18.88 627 LEU A CA 1
ATOM 4755 C C . LEU A 1 607 ? 19.116 44.599 -12.659 1.00 19.32 627 LEU A C 1
ATOM 4756 O O . LEU A 1 607 ? 18.917 43.444 -13.044 1.00 20.66 627 LEU A O 1
ATOM 4761 N N . LEU A 1 608 ? 18.480 45.146 -11.629 1.00 19.70 628 LEU A N 1
ATOM 4762 C CA . LEU A 1 608 ? 17.420 44.442 -10.922 1.00 21.18 628 LEU A CA 1
ATOM 4763 C C . LEU A 1 608 ? 16.106 45.185 -11.146 1.00 22.44 628 LEU A C 1
ATOM 4764 O O . LEU A 1 608 ? 15.993 46.350 -10.784 1.00 21.45 628 LEU A O 1
ATOM 4769 N N . LEU A 1 609 ? 15.130 44.511 -11.755 1.00 23.19 629 LEU A N 1
ATOM 4770 C CA . LEU A 1 609 ? 13.863 45.124 -12.151 1.00 24.87 629 LEU A CA 1
ATOM 4771 C C . LEU A 1 609 ? 12.687 44.242 -11.772 1.00 26.31 629 LEU A C 1
ATOM 4772 O O . LEU A 1 609 ? 12.824 43.028 -11.649 1.00 26.54 629 LEU A O 1
ATOM 4777 N N . ASN A 1 610 ? 11.520 44.859 -11.623 1.00 27.22 630 ASN A N 1
ATOM 4778 C CA . ASN A 1 610 ? 10.277 44.115 -11.553 1.00 29.52 630 ASN A CA 1
ATOM 4779 C C . ASN A 1 610 ? 9.606 44.145 -12.911 1.00 28.44 630 ASN A C 1
ATOM 4780 O O . ASN A 1 610 ? 9.115 45.190 -13.340 1.00 29.41 630 ASN A O 1
ATOM 4785 N N . ILE A 1 611 ? 9.595 43.000 -13.586 1.00 26.73 631 ILE A N 1
ATOM 4786 C CA . ILE A 1 611 ? 8.979 42.881 -14.904 1.00 25.12 631 ILE A CA 1
ATOM 4787 C C . ILE A 1 611 ? 7.802 41.912 -14.886 1.00 26.56 631 ILE A C 1
ATOM 4788 O O . ILE A 1 611 ? 7.905 40.808 -14.355 1.00 28.36 631 ILE A O 1
ATOM 4793 N N . ASP A 1 612 ? 6.696 42.330 -15.492 1.00 26.51 632 ASP A N 1
ATOM 4794 C CA . ASP A 1 612 ? 5.485 41.518 -15.576 1.00 27.51 632 ASP A CA 1
ATOM 4795 C C . ASP A 1 612 ? 5.740 40.164 -16.238 1.00 26.61 632 ASP A C 1
ATOM 4796 O O . ASP A 1 612 ? 6.493 40.075 -17.212 1.00 25.41 632 ASP A O 1
ATOM 4801 N N . LYS A 1 613 ? 5.102 39.119 -15.712 1.00 26.72 633 LYS A N 1
ATOM 4802 C CA . LYS A 1 613 ? 5.366 37.758 -16.172 1.00 26.77 633 LYS A CA 1
ATOM 4803 C C . LYS A 1 613 ? 5.037 37.571 -17.650 1.00 25.14 633 LYS A C 1
ATOM 4804 O O . LYS A 1 613 ? 5.717 36.831 -18.359 1.00 24.98 633 LYS A O 1
ATOM 4810 N N . ASP A 1 614 ? 4.009 38.263 -18.122 1.00 23.85 634 ASP A N 1
ATOM 4811 C CA . ASP A 1 614 ? 3.599 38.138 -19.517 1.00 23.68 634 ASP A CA 1
ATOM 4812 C C . ASP A 1 614 ? 4.636 38.781 -20.443 1.00 22.05 634 ASP A C 1
ATOM 4813 O O . ASP A 1 614 ? 4.948 38.256 -21.510 1.00 21.84 634 ASP A O 1
ATOM 4818 N N . ILE A 1 615 ? 5.173 39.921 -20.035 1.00 21.30 635 ILE A N 1
ATOM 4819 C CA . ILE A 1 615 ? 6.216 40.565 -20.818 1.00 20.76 635 ILE A CA 1
ATOM 4820 C C . ILE A 1 615 ? 7.448 39.669 -20.914 1.00 18.83 635 ILE A C 1
ATOM 4821 O O . ILE A 1 615 ? 8.038 39.518 -21.986 1.00 17.97 635 ILE A O 1
ATOM 4826 N N . ARG A 1 616 ? 7.839 39.061 -19.797 1.00 19.28 636 ARG A N 1
ATOM 4827 C CA . ARG A 1 616 ? 9.033 38.215 -19.779 1.00 19.60 636 ARG A CA 1
ATOM 4828 C C . ARG A 1 616 ? 8.889 37.073 -20.786 1.00 18.74 636 ARG A C 1
ATOM 4829 O O . ARG A 1 616 ? 9.863 36.613 -21.368 1.00 19.35 636 ARG A O 1
ATOM 4837 N N . LYS A 1 617 ? 7.659 36.628 -21.002 1.00 15.87 637 LYS A N 1
ATOM 4838 C CA . LYS A 1 617 ? 7.399 35.490 -21.875 1.00 16.13 637 LYS A CA 1
ATOM 4839 C C . LYS A 1 617 ? 7.734 35.782 -23.339 1.00 16.18 637 LYS A C 1
ATOM 4840 O O . LYS A 1 617 ? 8.037 34.859 -24.104 1.00 18.40 637 LYS A O 1
ATOM 4846 N N . ILE A 1 618 ? 7.696 37.053 -23.734 1.00 13.67 638 ILE A N 1
ATOM 4847 C CA . ILE A 1 618 ? 7.912 37.389 -25.141 1.00 12.91 638 ILE A CA 1
ATOM 4848 C C . ILE A 1 618 ? 9.315 37.910 -25.431 1.00 12.49 638 ILE A C 1
ATOM 4849 O O . ILE A 1 618 ? 9.602 38.332 -26.549 1.00 13.67 638 ILE A O 1
ATOM 4854 N N . LEU A 1 619 ? 10.190 37.880 -24.430 1.00 13.49 639 LEU A N 1
ATOM 4855 C CA . LEU A 1 619 ? 11.563 38.324 -24.621 1.00 15.55 639 LEU A CA 1
ATOM 4856 C C . LEU A 1 619 ? 12.503 37.136 -24.708 1.00 17.24 639 LEU A C 1
ATOM 4857 O O . LEU A 1 619 ? 12.419 36.217 -23.898 1.00 20.79 639 LEU A O 1
ATOM 4862 N N . SER A 1 620 ? 13.388 37.138 -25.693 1.00 16.39 640 SER A N 1
ATOM 4863 C CA . SER A 1 620 ? 14.370 36.072 -25.801 1.00 16.62 640 SER A CA 1
ATOM 4864 C C . SER A 1 620 ? 15.646 36.424 -25.055 1.00 16.04 640 SER A C 1
ATOM 4865 O O . SER A 1 620 ? 16.428 35.536 -24.704 1.00 16.79 640 SER A O 1
ATOM 4868 N N . GLY A 1 621 ? 15.847 37.705 -24.789 1.00 13.65 641 GLY A N 1
ATOM 4869 C CA . GLY A 1 621 ? 17.040 38.122 -24.082 1.00 12.78 641 GLY A CA 1
ATOM 4870 C C . GLY A 1 621 ? 17.318 39.600 -24.170 1.00 10.36 641 GLY A C 1
ATOM 4871 O O . GLY A 1 621 ? 16.465 40.394 -24.600 1.00 10.93 641 GLY A O 1
ATOM 4872 N N . TYR A 1 622 ? 18.533 39.955 -23.776 1.00 8.94 642 TYR A N 1
ATOM 4873 C CA . TYR A 1 622 ? 18.934 41.344 -23.677 1.00 7.76 642 TYR A CA 1
ATOM 4874 C C . TYR A 1 622 ? 20.330 41.532 -24.231 1.00 8.27 642 TYR A C 1
ATOM 4875 O O . TYR A 1 622 ? 21.161 40.624 -24.161 1.00 8.21 642 TYR A O 1
ATOM 4884 N N . ILE A 1 623 ? 20.565 42.719 -24.779 1.00 7.34 643 ILE A N 1
ATOM 4885 C CA . ILE A 1 623 ? 21.886 43.130 -25.254 1.00 7.63 643 ILE A CA 1
ATOM 4886 C C . ILE A 1 623 ? 22.368 44.301 -24.414 1.00 8.30 643 ILE A C 1
ATOM 4887 O O . ILE A 1 623 ? 21.616 45.255 -24.192 1.00 9.10 643 ILE A O 1
ATOM 4892 N N . VAL A 1 624 ? 23.625 44.236 -23.973 1.00 8.59 644 VAL A N 1
ATOM 4893 C CA . VAL A 1 624 ? 24.217 45.273 -23.123 1.00 10.12 644 VAL A CA 1
ATOM 4894 C C . VAL A 1 624 ? 25.306 45.966 -23.922 1.00 11.66 644 VAL A C 1
ATOM 4895 O O . VAL A 1 624 ? 26.124 45.313 -24.593 1.00 10.10 644 VAL A O 1
ATOM 4899 N N . GLU A 1 625 ? 25.314 47.289 -23.863 1.00 11.75 645 GLU A N 1
ATOM 4900 C CA . GLU A 1 625 ? 26.283 48.062 -24.626 1.00 12.33 645 GLU A CA 1
ATOM 4901 C C . GLU A 1 625 ? 26.792 49.248 -23.814 1.00 12.40 645 GLU A C 1
ATOM 4902 O O . GLU A 1 625 ? 26.071 49.806 -22.982 1.00 14.82 645 GLU A O 1
ATOM 4908 N N . ILE A 1 626 ? 28.052 49.602 -24.023 1.00 13.06 646 ILE A N 1
ATOM 4909 C CA . ILE A 1 626 ? 28.584 50.837 -23.450 1.00 13.72 646 ILE A CA 1
ATOM 4910 C C . ILE A 1 626 ? 28.746 51.846 -24.574 1.00 14.27 646 ILE A C 1
ATOM 4911 O O . ILE A 1 626 ? 29.361 51.547 -25.594 1.00 15.68 646 ILE A O 1
ATOM 4916 N N . GLU A 1 627 ? 28.168 53.034 -24.408 1.00 13.62 647 GLU A N 1
ATOM 4917 C CA . GLU A 1 627 ? 28.216 54.023 -25.469 1.00 13.66 647 GLU A CA 1
ATOM 4918 C C . GLU A 1 627 ? 29.168 55.125 -25.039 1.00 15.61 647 GLU A C 1
ATOM 4919 O O . GLU A 1 627 ? 29.007 55.706 -23.960 1.00 15.81 647 GLU A O 1
ATOM 4925 N N . ASP A 1 628 ? 30.171 55.410 -25.863 1.00 15.38 648 ASP A N 1
ATOM 4926 C CA . ASP A 1 628 ? 31.156 56.416 -25.485 1.00 17.22 648 ASP A CA 1
ATOM 4927 C C . ASP A 1 628 ? 30.664 57.826 -25.829 1.00 19.49 648 ASP A C 1
ATOM 4928 O O . ASP A 1 628 ? 29.570 57.992 -26.360 1.00 18.34 648 ASP A O 1
ATOM 4933 N N . THR A 1 629 ? 31.445 58.850 -25.514 1.00 23.11 649 THR A N 1
ATOM 4934 C CA . THR A 1 629 ? 30.946 60.206 -25.684 1.00 24.76 649 THR A CA 1
ATOM 4935 C C . THR A 1 629 ? 30.774 60.614 -27.150 1.00 23.51 649 THR A C 1
ATOM 4936 O O . THR A 1 629 ? 30.024 61.540 -27.453 1.00 25.18 649 THR A O 1
ATOM 4940 N N . GLU A 1 630 ? 31.455 59.919 -28.055 1.00 20.18 650 GLU A N 1
ATOM 4941 C CA . GLU A 1 630 ? 31.351 60.218 -29.483 1.00 18.14 650 GLU A CA 1
ATOM 4942 C C . GLU A 1 630 ? 30.229 59.433 -30.153 1.00 19.02 650 GLU A C 1
ATOM 4943 O O . GLU A 1 630 ? 29.947 59.622 -31.346 1.00 20.04 650 GLU A O 1
ATOM 4949 N N . GLY A 1 631 ? 29.584 58.555 -29.395 1.00 16.75 651 GLY A N 1
ATOM 4950 C CA . GLY A 1 631 ? 28.413 57.864 -29.899 1.00 17.03 651 GLY A CA 1
ATOM 4951 C C . GLY A 1 631 ? 28.690 56.466 -30.393 1.00 17.67 651 GLY A C 1
ATOM 4952 O O . GLY A 1 631 ? 27.771 55.771 -30.858 1.00 18.67 651 GLY A O 1
ATOM 4953 N N . LEU A 1 632 ? 29.943 56.032 -30.279 1.00 16.58 652 LEU A N 1
ATOM 4954 C CA . LEU A 1 632 ? 30.293 54.664 -30.637 1.00 14.47 652 LEU A CA 1
ATOM 4955 C C . LEU A 1 632 ? 29.922 53.696 -29.526 1.00 15.59 652 LEU A C 1
ATOM 4956 O O . LEU A 1 632 ? 29.901 54.043 -28.344 1.00 17.03 652 LEU A O 1
ATOM 4961 N N . LYS A 1 633 ? 29.630 52.472 -29.919 1.00 13.70 653 LYS A N 1
ATOM 4962 C CA . LYS A 1 633 ? 29.078 51.516 -28.975 1.00 15.84 653 LYS A CA 1
ATOM 4963 C C . LYS A 1 633 ? 29.901 50.253 -28.877 1.00 16.47 653 LYS A C 1
ATOM 4964 O O . LYS A 1 633 ? 30.261 49.665 -29.886 1.00 19.32 653 LYS A O 1
ATOM 4970 N N . GLU A 1 634 ? 30.203 49.853 -27.647 1.00 16.08 654 GLU A N 1
ATOM 4971 C CA . GLU A 1 634 ? 30.868 48.588 -27.396 1.00 16.52 654 GLU A CA 1
ATOM 4972 C C . GLU A 1 634 ? 29.783 47.608 -26.952 1.00 14.68 654 GLU A C 1
ATOM 4973 O O . GLU A 1 634 ? 29.209 47.787 -25.890 1.00 16.30 654 GLU A O 1
ATOM 4979 N N . VAL A 1 635 ? 29.483 46.593 -27.764 1.00 12.45 655 VAL A N 1
ATOM 4980 C CA . VAL A 1 635 ? 28.476 45.606 -27.383 1.00 11.83 655 VAL A CA 1
ATOM 4981 C C . VAL A 1 635 ? 29.168 44.539 -26.541 1.00 12.84 655 VAL A C 1
ATOM 4982 O O . VAL A 1 635 ? 30.161 43.940 -26.974 1.00 14.68 655 VAL A O 1
ATOM 4986 N N . ILE A 1 636 ? 28.676 44.341 -25.323 1.00 11.44 656 ILE A N 1
ATOM 4987 C CA . ILE A 1 636 ? 29.342 43.475 -24.358 1.00 13.66 656 ILE A CA 1
ATOM 4988 C C . ILE A 1 636 ? 29.112 41.986 -24.670 1.00 13.12 656 ILE A C 1
ATOM 4989 O O . ILE A 1 636 ? 30.053 41.186 -24.754 1.00 14.65 656 ILE A O 1
ATOM 4994 N N . ASN A 1 637 ? 27.853 41.622 -24.859 1.00 12.18 657 ASN A N 1
ATOM 4995 C CA . ASN A 1 637 ? 27.508 40.256 -25.191 1.00 12.89 657 ASN A CA 1
ATOM 4996 C C . ASN A 1 637 ? 27.125 40.154 -26.667 1.00 13.56 657 ASN A C 1
ATOM 4997 O O . ASN A 1 637 ? 25.978 39.906 -27.012 1.00 14.20 657 ASN A O 1
ATOM 5002 N N . ASP A 1 638 ? 28.113 40.329 -27.532 1.00 14.38 658 ASP A N 1
ATOM 5003 C CA . ASP A 1 638 ? 27.865 40.561 -28.951 1.00 13.66 658 ASP A CA 1
ATOM 5004 C C . ASP A 1 638 ? 27.811 39.270 -29.755 1.00 15.13 658 ASP A C 1
ATOM 5005 O O . ASP A 1 638 ? 28.584 39.070 -30.687 1.00 17.03 658 ASP A O 1
ATOM 5010 N N . ARG A 1 639 ? 26.886 38.391 -29.390 1.00 12.41 659 ARG A N 1
ATOM 5011 C CA . ARG A 1 639 ? 26.670 37.165 -30.146 1.00 11.05 659 ARG A CA 1
ATOM 5012 C C . ARG A 1 639 ? 25.215 36.788 -30.051 1.00 11.40 659 ARG A C 1
ATOM 5013 O O . ARG A 1 639 ? 24.597 36.955 -29.006 1.00 12.11 659 ARG A O 1
ATOM 5021 N N . TYR A 1 640 ? 24.665 36.290 -31.148 1.00 11.31 660 TYR A N 1
ATOM 5022 C CA . TYR A 1 640 ? 23.235 36.001 -31.201 1.00 11.36 660 TYR A CA 1
ATOM 5023 C C . TYR A 1 640 ? 22.840 34.936 -30.179 1.00 11.02 660 TYR A C 1
ATOM 5024 O O . TYR A 1 640 ? 21.676 34.881 -29.762 1.00 12.64 660 TYR A O 1
ATOM 5033 N N . ASP A 1 641 ? 23.812 34.113 -29.772 1.00 12.09 661 ASP A N 1
ATOM 5034 C CA . ASP A 1 641 ? 23.579 33.026 -28.828 1.00 13.03 661 ASP A CA 1
ATOM 5035 C C . ASP A 1 641 ? 23.970 33.405 -27.396 1.00 11.94 661 ASP A C 1
ATOM 5036 O O . ASP A 1 641 ? 23.989 32.555 -26.495 1.00 11.64 661 ASP A O 1
ATOM 5041 N N . MET A 1 642 ? 24.242 34.687 -27.175 1.00 12.09 662 MET A N 1
ATOM 5042 C CA . MET A 1 642 ? 24.671 35.136 -25.857 1.00 12.53 662 MET A CA 1
ATOM 5043 C C . MET A 1 642 ? 23.743 36.164 -25.234 1.00 11.31 662 MET A C 1
ATOM 5044 O O . MET A 1 642 ? 24.190 37.025 -24.476 1.00 12.63 662 MET A O 1
ATOM 5049 N N . LEU A 1 643 ? 22.456 36.072 -25.541 1.00 9.68 663 LEU A N 1
ATOM 5050 C CA . LEU A 1 643 ? 21.517 37.080 -25.087 1.00 10.91 663 LEU A CA 1
ATOM 5051 C C . LEU A 1 643 ? 20.735 36.657 -23.863 1.00 11.30 663 LEU A C 1
ATOM 5052 O O . LEU A 1 643 ? 19.997 37.455 -23.285 1.00 10.55 663 LEU A O 1
ATOM 5057 N N . ASN A 1 644 ? 20.934 35.419 -23.449 1.00 11.33 664 ASN A N 1
ATOM 5058 C CA . ASN A 1 644 ? 20.201 34.844 -22.328 1.00 15.35 664 ASN A CA 1
ATOM 5059 C C . ASN A 1 644 ? 20.828 35.261 -21.005 1.00 15.77 664 ASN A C 1
ATOM 5060 O O . ASN A 1 644 ? 21.410 34.442 -20.304 1.00 18.18 664 ASN A O 1
ATOM 5065 N N . ILE A 1 645 ? 20.718 36.542 -20.668 1.00 15.35 665 ILE A N 1
ATOM 5066 C CA . ILE A 1 645 ? 21.377 37.059 -19.476 1.00 15.44 665 ILE A CA 1
ATOM 5067 C C . ILE A 1 645 ? 20.409 37.447 -18.363 1.00 18.05 665 ILE A C 1
ATOM 5068 O O . ILE A 1 645 ? 20.821 37.978 -17.326 1.00 20.46 665 ILE A O 1
ATOM 5073 N N . SER A 1 646 ? 19.124 37.195 -18.585 1.00 19.62 666 SER A N 1
ATOM 5074 C CA . SER A 1 646 ? 18.085 37.506 -17.613 1.00 22.82 666 SER A CA 1
ATOM 5075 C C . SER A 1 646 ? 17.746 36.272 -16.801 1.00 25.05 666 SER A C 1
ATOM 5076 O O . SER A 1 646 ? 17.808 35.147 -17.302 1.00 26.22 666 SER A O 1
ATOM 5079 N N . SER A 1 647 ? 17.386 36.478 -15.543 1.00 25.66 667 SER A N 1
ATOM 5080 C CA . SER A 1 647 ? 16.932 35.374 -14.716 1.00 28.31 667 SER A CA 1
ATOM 5081 C C . SER A 1 647 ? 15.935 35.873 -13.692 1.00 29.24 667 SER A C 1
ATOM 5082 O O . SER A 1 647 ? 16.043 36.993 -13.202 1.00 28.77 667 SER A O 1
ATOM 5085 N N . LEU A 1 648 ? 14.962 35.028 -13.372 1.00 30.91 668 LEU A N 1
ATOM 5086 C CA . LEU A 1 648 ? 13.917 35.391 -12.430 1.00 34.09 668 LEU A CA 1
ATOM 5087 C C . LEU A 1 648 ? 14.277 34.902 -11.036 1.00 37.13 668 LEU A C 1
ATOM 5088 O O . LEU A 1 648 ? 14.407 33.703 -10.810 1.00 37.59 668 LEU A O 1
ATOM 5093 N N . ARG A 1 649 ? 14.434 35.832 -10.101 1.00 39.76 669 ARG A N 1
ATOM 5094 C CA . ARG A 1 649 ? 14.779 35.482 -8.729 1.00 43.25 669 ARG A CA 1
ATOM 5095 C C . ARG A 1 649 ? 13.572 34.906 -7.997 1.00 44.87 669 ARG A C 1
ATOM 5096 O O . ARG A 1 649 ? 12.439 35.020 -8.464 1.00 43.74 669 ARG A O 1
ATOM 5104 N N . GLN A 1 650 ? 13.823 34.294 -6.843 1.00 47.71 670 GLN A N 1
ATOM 5105 C CA . GLN A 1 650 ? 12.760 33.692 -6.046 1.00 49.74 670 GLN A CA 1
ATOM 5106 C C . GLN A 1 650 ? 11.792 34.741 -5.513 1.00 49.56 670 GLN A C 1
ATOM 5107 O O . GLN A 1 650 ? 10.638 34.434 -5.214 1.00 50.03 670 GLN A O 1
ATOM 5113 N N . ASP A 1 651 ? 12.266 35.978 -5.396 1.00 48.86 671 ASP A N 1
ATOM 5114 C CA . ASP A 1 651 ? 11.427 37.077 -4.929 1.00 48.76 671 ASP A CA 1
ATOM 5115 C C . ASP A 1 651 ? 10.565 37.643 -6.057 1.00 46.10 671 ASP A C 1
ATOM 5116 O O . ASP A 1 651 ? 9.763 38.550 -5.843 1.00 46.62 671 ASP A O 1
ATOM 5121 N N . GLY A 1 652 ? 10.740 37.109 -7.260 1.00 42.91 672 GLY A N 1
ATOM 5122 C CA . GLY A 1 652 ? 9.915 37.502 -8.388 1.00 39.45 672 GLY A CA 1
ATOM 5123 C C . GLY A 1 652 ? 10.545 38.559 -9.272 1.00 36.01 672 GLY A C 1
ATOM 5124 O O . GLY A 1 652 ? 10.022 38.871 -10.342 1.00 35.12 672 GLY A O 1
ATOM 5125 N N . LYS A 1 653 ? 11.669 39.111 -8.823 1.00 33.98 673 LYS A N 1
ATOM 5126 C CA . LYS A 1 653 ? 12.367 40.159 -9.564 1.00 32.30 673 LYS A CA 1
ATOM 5127 C C . LYS A 1 653 ? 13.303 39.574 -10.614 1.00 29.43 673 LYS A C 1
ATOM 5128 O O . LYS A 1 653 ? 13.822 38.472 -10.454 1.00 30.05 673 LYS A O 1
ATOM 5134 N N . THR A 1 654 ? 13.526 40.330 -11.683 1.00 25.43 674 THR A N 1
ATOM 5135 C CA . THR A 1 654 ? 14.411 39.913 -12.757 1.00 23.06 674 THR A CA 1
ATOM 5136 C C . THR A 1 654 ? 15.775 40.568 -12.610 1.00 21.90 674 THR A C 1
ATOM 5137 O O . THR A 1 654 ? 15.867 41.778 -12.414 1.00 21.80 674 THR A O 1
ATOM 5141 N N . PHE A 1 655 ? 16.825 39.763 -12.706 1.00 19.95 675 PHE A N 1
ATOM 5142 C CA . PHE A 1 655 ? 18.184 40.277 -12.739 1.00 18.94 675 PHE A CA 1
ATOM 5143 C C . PHE A 1 655 ? 18.741 40.125 -14.141 1.00 17.79 675 PHE A C 1
ATOM 5144 O O . PHE A 1 655 ? 18.705 39.035 -14.724 1.00 18.72 675 PHE A O 1
ATOM 5152 N N . ILE A 1 656 ? 19.243 41.223 -14.687 1.00 16.19 676 ILE A N 1
ATOM 5153 C CA . ILE A 1 656 ? 19.945 41.183 -15.962 1.00 15.95 676 ILE A CA 1
ATOM 5154 C C . ILE A 1 656 ? 21.451 41.237 -15.680 1.00 16.31 676 ILE A C 1
ATOM 5155 O O . ILE A 1 656 ? 21.957 42.229 -15.151 1.00 17.55 676 ILE A O 1
ATOM 5160 N N . ASP A 1 657 ? 22.144 40.151 -16.024 1.00 16.79 677 ASP A N 1
ATOM 5161 C CA . ASP A 1 657 ? 23.506 39.894 -15.573 1.00 18.71 677 ASP A CA 1
ATOM 5162 C C . ASP A 1 657 ? 24.533 40.375 -16.590 1.00 19.03 677 ASP A C 1
ATOM 5163 O O . ASP A 1 657 ? 24.712 39.754 -17.641 1.00 19.28 677 ASP A O 1
ATOM 5168 N N . PHE A 1 658 ? 25.220 41.461 -16.259 1.00 17.47 678 PHE A N 1
ATOM 5169 C CA . PHE A 1 658 ? 26.231 42.050 -17.139 1.00 16.94 678 PHE A CA 1
ATOM 5170 C C . PHE A 1 658 ? 27.498 41.209 -17.204 1.00 18.16 678 PHE A C 1
ATOM 5171 O O . PHE A 1 658 ? 28.208 41.227 -18.208 1.00 19.33 678 PHE A O 1
ATOM 5179 N N . LYS A 1 659 ? 27.792 40.483 -16.134 1.00 18.44 679 LYS A N 1
ATOM 5180 C CA . LYS A 1 659 ? 29.065 39.768 -16.044 1.00 20.40 679 LYS A CA 1
ATOM 5181 C C . LYS A 1 659 ? 29.101 38.452 -16.807 1.00 21.10 679 LYS A C 1
ATOM 5182 O O . LYS A 1 659 ? 30.175 37.993 -17.195 1.00 22.23 679 LYS A O 1
ATOM 5188 N N . LYS A 1 660 ? 27.933 37.856 -17.032 1.00 21.23 680 LYS A N 1
ATOM 5189 C CA . LYS A 1 660 ? 27.859 36.493 -17.564 1.00 21.37 680 LYS A CA 1
ATOM 5190 C C . LYS A 1 660 ? 28.687 36.309 -18.836 1.00 20.16 680 LYS A C 1
ATOM 5191 O O . LYS A 1 660 ? 29.469 35.358 -18.951 1.00 20.74 680 LYS A O 1
ATOM 5197 N N . TYR A 1 661 ? 28.525 37.225 -19.783 1.00 19.94 681 TYR A N 1
ATOM 5198 C CA . TYR A 1 661 ? 29.302 37.162 -21.018 1.00 20.36 681 TYR A CA 1
ATOM 5199 C C . TYR A 1 661 ? 30.331 38.288 -21.122 1.00 22.27 681 TYR A C 1
ATOM 5200 O O . TYR A 1 661 ? 30.684 38.744 -22.216 1.00 22.77 681 TYR A O 1
ATOM 5209 N N . ASN A 1 662 ? 30.814 38.722 -19.965 1.00 21.82 682 ASN A N 1
ATOM 5210 C CA . ASN A 1 662 ? 31.919 39.661 -19.887 1.00 23.05 682 ASN A CA 1
ATOM 5211 C C . ASN A 1 662 ? 33.090 39.033 -19.149 1.00 24.42 682 ASN A C 1
ATOM 5212 O O . ASN A 1 662 ? 33.745 39.690 -18.338 1.00 24.76 682 ASN A O 1
ATOM 5217 N N . ASP A 1 663 ? 33.343 37.752 -19.409 1.00 26.91 683 ASP A N 1
ATOM 5218 C CA . ASP A 1 663 ? 34.492 37.075 -18.810 1.00 29.79 683 ASP A CA 1
ATOM 5219 C C . ASP A 1 663 ? 34.420 37.149 -17.281 1.00 27.96 683 ASP A C 1
ATOM 5220 O O . ASP A 1 663 ? 35.443 37.218 -16.598 1.00 26.51 683 ASP A O 1
ATOM 5225 N N . LYS A 1 664 ? 33.200 37.134 -16.757 1.00 28.15 684 LYS A N 1
ATOM 5226 C CA . LYS A 1 664 ? 32.956 37.174 -15.315 1.00 28.87 684 LYS A CA 1
ATOM 5227 C C . LYS A 1 664 ? 33.385 38.474 -14.634 1.00 27.58 684 LYS A C 1
ATOM 5228 O O . LYS A 1 664 ? 33.624 38.498 -13.427 1.00 28.22 684 LYS A O 1
ATOM 5234 N N . LEU A 1 665 ? 33.471 39.553 -15.402 1.00 24.97 685 LEU A N 1
ATOM 5235 C CA . LEU A 1 665 ? 33.903 40.831 -14.856 1.00 24.77 685 LEU A CA 1
ATOM 5236 C C . LEU A 1 665 ? 32.787 41.857 -14.948 1.00 23.76 685 LEU A C 1
ATOM 5237 O O . LEU A 1 665 ? 32.040 41.885 -15.928 1.00 24.11 685 LEU A O 1
ATOM 5242 N N . PRO A 1 666 ? 32.659 42.706 -13.920 1.00 24.51 686 PRO A N 1
ATOM 5243 C CA . PRO A 1 666 ? 31.730 43.835 -14.032 1.00 24.13 686 PRO A CA 1
ATOM 5244 C C . PRO A 1 666 ? 32.128 44.721 -15.204 1.00 22.53 686 PRO A C 1
ATOM 5245 O O . PRO A 1 666 ? 33.291 44.717 -15.602 1.00 22.64 686 PRO A O 1
ATOM 5249 N N . LEU A 1 667 ? 31.183 45.477 -15.751 1.00 22.06 687 LEU A N 1
ATOM 5250 C CA . LEU A 1 667 ? 31.513 46.414 -16.815 1.00 22.11 687 LEU A CA 1
ATOM 5251 C C . LEU A 1 667 ? 32.558 47.424 -16.380 1.00 23.27 687 LEU A C 1
ATOM 5252 O O . LEU A 1 667 ? 32.479 47.976 -15.283 1.00 24.36 687 LEU A O 1
ATOM 5257 N N . TYR A 1 668 ? 33.544 47.659 -17.243 1.00 24.12 688 TYR A N 1
ATOM 5258 C CA A TYR A 1 668 ? 34.507 48.727 -17.020 0.50 24.69 688 TYR A CA 1
ATOM 5259 C CA B TYR A 1 668 ? 34.514 48.723 -17.027 0.50 24.70 688 TYR A CA 1
ATOM 5260 C C . TYR A 1 668 ? 34.083 49.956 -17.806 1.00 25.12 688 TYR A C 1
ATOM 5261 O O . TYR A 1 668 ? 34.054 49.943 -19.044 1.00 23.78 688 TYR A O 1
ATOM 5278 N N . ILE A 1 669 ? 33.732 51.005 -17.072 1.00 25.58 689 ILE A N 1
ATOM 5279 C CA . ILE A 1 669 ? 33.302 52.272 -17.644 1.00 26.76 689 ILE A CA 1
ATOM 5280 C C . ILE A 1 669 ? 34.450 53.244 -17.444 1.00 27.83 689 ILE A C 1
ATOM 5281 O O . ILE A 1 669 ? 34.693 53.699 -16.328 1.00 28.11 689 ILE A O 1
ATOM 5286 N N . SER A 1 670 ? 35.166 53.551 -18.518 1.00 29.91 690 SER A N 1
ATOM 5287 C CA . SER A 1 670 ? 36.418 54.285 -18.377 1.00 30.57 690 SER A CA 1
ATOM 5288 C C . SER A 1 670 ? 36.200 55.770 -18.125 1.00 30.34 690 SER A C 1
ATOM 5289 O O . SER A 1 670 ? 37.132 56.484 -17.760 1.00 31.16 690 SER A O 1
ATOM 5292 N N . ASN A 1 671 ? 34.965 56.225 -18.297 1.00 29.84 691 ASN A N 1
ATOM 5293 C CA . ASN A 1 671 ? 34.646 57.646 -18.199 1.00 29.67 691 ASN A CA 1
ATOM 5294 C C . ASN A 1 671 ? 33.196 57.791 -17.729 1.00 28.26 691 ASN A C 1
ATOM 5295 O O . ASN A 1 671 ? 32.302 57.242 -18.353 1.00 26.75 691 ASN A O 1
ATOM 5300 N N . PRO A 1 672 ? 32.958 58.535 -16.631 1.00 27.80 692 PRO A N 1
ATOM 5301 C CA . PRO A 1 672 ? 31.618 58.547 -16.018 1.00 27.47 692 PRO A CA 1
ATOM 5302 C C . PRO A 1 672 ? 30.542 59.080 -16.948 1.00 26.76 692 PRO A C 1
ATOM 5303 O O . PRO A 1 672 ? 29.353 58.846 -16.702 1.00 26.72 692 PRO A O 1
ATOM 5307 N N . ASN A 1 673 ? 30.952 59.802 -17.987 1.00 25.31 693 ASN A N 1
ATOM 5308 C CA . ASN A 1 673 ? 30.021 60.283 -19.008 1.00 24.71 693 ASN A CA 1
ATOM 5309 C C . ASN A 1 673 ? 29.616 59.253 -20.049 1.00 22.73 693 ASN A C 1
ATOM 5310 O O . ASN A 1 673 ? 28.703 59.491 -20.844 1.00 23.98 693 ASN A O 1
ATOM 5315 N N . TYR A 1 674 ? 30.287 58.110 -20.058 1.00 21.10 694 TYR A N 1
ATOM 5316 C CA . TYR A 1 674 ? 29.843 57.021 -20.920 1.00 19.50 694 TYR A CA 1
ATOM 5317 C C . TYR A 1 674 ? 28.464 56.515 -20.472 1.00 18.54 694 TYR A C 1
ATOM 5318 O O . TYR A 1 674 ? 28.091 56.628 -19.306 1.00 20.00 694 TYR A O 1
ATOM 5327 N N . LYS A 1 675 ? 27.704 55.936 -21.390 1.00 15.98 695 LYS A N 1
ATOM 5328 C CA . LYS A 1 675 ? 26.396 55.404 -21.011 1.00 16.11 695 LYS A CA 1
ATOM 5329 C C . LYS A 1 675 ? 26.404 53.885 -21.049 1.00 14.75 695 LYS A C 1
ATOM 5330 O O . LYS A 1 675 ? 27.075 53.271 -21.886 1.00 17.05 695 LYS A O 1
ATOM 5336 N N . VAL A 1 676 ? 25.651 53.282 -20.137 1.00 13.30 696 VAL A N 1
ATOM 5337 C CA . VAL A 1 676 ? 25.321 51.875 -20.228 1.00 13.59 696 VAL A CA 1
ATOM 5338 C C . VAL A 1 676 ? 23.897 51.767 -20.740 1.00 11.68 696 VAL A C 1
ATOM 5339 O O . VAL A 1 676 ? 22.967 52.291 -20.133 1.00 13.87 696 VAL A O 1
ATOM 5343 N N . ASN A 1 677 ? 23.751 51.122 -21.891 1.00 10.74 697 ASN A N 1
ATOM 5344 C CA . ASN A 1 677 ? 22.463 50.892 -22.527 1.00 10.56 697 ASN A CA 1
ATOM 5345 C C . ASN A 1 677 ? 22.116 49.409 -22.497 1.00 10.68 697 ASN A C 1
ATOM 5346 O O . ASN A 1 677 ? 22.970 48.560 -22.777 1.00 11.71 697 ASN A O 1
ATOM 5351 N N . VAL A 1 678 ? 20.863 49.092 -22.188 1.00 9.91 698 VAL A N 1
ATOM 5352 C CA . VAL A 1 678 ? 20.424 47.706 -22.210 1.00 9.40 698 VAL A CA 1
ATOM 5353 C C . VAL A 1 678 ? 19.189 47.679 -23.086 1.00 8.35 698 VAL A C 1
ATOM 5354 O O . VAL A 1 678 ? 18.322 48.567 -22.955 1.00 9.26 698 VAL A O 1
ATOM 5358 N N . TYR A 1 679 ? 19.157 46.719 -24.017 1.00 7.55 699 TYR A N 1
ATOM 5359 C CA . TYR A 1 679 ? 18.070 46.535 -24.968 1.00 7.57 699 TYR A CA 1
ATOM 5360 C C . TYR A 1 679 ? 17.422 45.168 -24.803 1.00 7.24 699 TYR A C 1
ATOM 5361 O O . TYR A 1 679 ? 18.117 44.154 -24.569 1.00 9.17 699 TYR A O 1
ATOM 5370 N N . ALA A 1 680 ? 16.100 45.138 -24.939 1.00 8.10 700 ALA A N 1
ATOM 5371 C CA . ALA A 1 680 ? 15.332 43.895 -24.920 1.00 7.93 700 ALA A CA 1
ATOM 5372 C C . ALA A 1 680 ? 15.163 43.380 -26.357 1.00 7.77 700 ALA A C 1
ATOM 5373 O O . ALA A 1 680 ? 14.994 44.201 -27.281 1.00 9.93 700 ALA A O 1
ATOM 5375 N N . VAL A 1 681 ? 15.239 42.070 -26.558 1.00 8.00 701 VAL A N 1
ATOM 5376 C CA . VAL A 1 681 ? 15.030 41.464 -27.875 1.00 8.25 701 VAL A CA 1
ATOM 5377 C C . VAL A 1 681 ? 13.821 40.549 -27.764 1.00 8.30 701 VAL A C 1
ATOM 5378 O O . VAL A 1 681 ? 13.820 39.633 -26.954 1.00 9.61 701 VAL A O 1
ATOM 5382 N N . THR A 1 682 ? 12.762 40.848 -28.510 1.00 8.37 702 THR A N 1
ATOM 5383 C CA . THR A 1 682 ? 11.565 40.017 -28.470 1.00 7.66 702 THR A CA 1
ATOM 5384 C C . THR A 1 682 ? 11.735 38.759 -29.318 1.00 9.48 702 THR A C 1
ATOM 5385 O O . THR A 1 682 ? 12.588 38.699 -30.208 1.00 10.66 702 THR A O 1
ATOM 5389 N N . LYS A 1 683 ? 10.944 37.740 -29.012 1.00 10.06 703 LYS A N 1
ATOM 5390 C CA . LYS A 1 683 ? 11.008 36.494 -29.764 1.00 11.93 703 LYS A CA 1
ATOM 5391 C C . LYS A 1 683 ? 10.915 36.689 -31.265 1.00 12.98 703 LYS A C 1
ATOM 5392 O O . LYS A 1 683 ? 11.662 36.059 -32.007 1.00 14.06 703 LYS A O 1
ATOM 5398 N N . GLU A 1 684 ? 9.989 37.524 -31.729 1.00 14.05 704 GLU A N 1
ATOM 5399 C CA . GLU A 1 684 ? 9.834 37.695 -33.175 1.00 15.42 704 GLU A CA 1
ATOM 5400 C C . GLU A 1 684 ? 11.060 38.316 -33.819 1.00 14.92 704 GLU A C 1
ATOM 5401 O O . GLU A 1 684 ? 11.282 38.167 -35.021 1.00 18.07 704 GLU A O 1
ATOM 5407 N N . ASN A 1 685 ? 11.863 39.013 -33.030 1.00 13.22 705 ASN A N 1
ATOM 5408 C CA . ASN A 1 685 ? 13.079 39.628 -33.573 1.00 13.24 705 ASN A CA 1
ATOM 5409 C C . ASN A 1 685 ? 14.372 38.849 -33.304 1.00 13.20 705 ASN A C 1
ATOM 5410 O O . ASN A 1 685 ?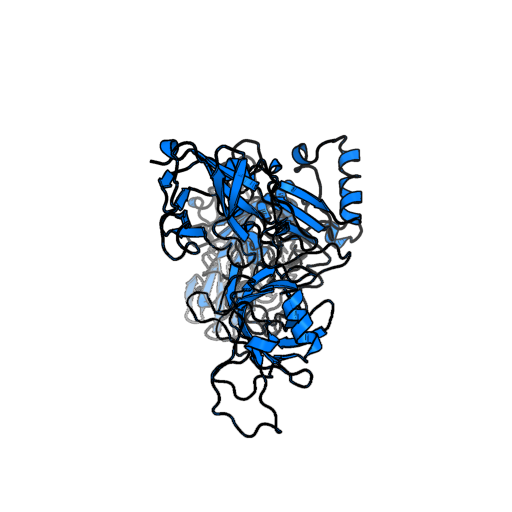 15.471 39.290 -33.641 1.00 14.30 705 ASN A O 1
ATOM 5415 N N . THR A 1 686 ? 14.235 37.705 -32.663 1.00 13.77 706 THR A N 1
ATOM 5416 C CA . THR A 1 686 ? 15.381 36.914 -32.275 1.00 13.21 706 THR A CA 1
ATOM 5417 C C . THR A 1 686 ? 16.046 36.247 -33.464 1.00 14.06 706 THR A C 1
ATOM 5418 O O . THR A 1 686 ? 15.371 35.655 -34.293 1.00 17.48 706 THR A O 1
ATOM 5422 N N . ILE A 1 687 ? 17.373 36.383 -33.551 1.00 12.97 707 ILE A N 1
ATOM 5423 C CA . ILE A 1 687 ? 18.166 35.665 -34.544 1.00 14.75 707 ILE A CA 1
ATOM 5424 C C . ILE A 1 687 ? 18.518 34.306 -33.973 1.00 13.37 707 ILE A C 1
ATOM 5425 O O . ILE A 1 687 ? 18.969 34.214 -32.834 1.00 14.04 707 ILE A O 1
ATOM 5430 N N . ILE A 1 688 ? 18.267 33.243 -34.736 1.00 12.70 708 ILE A N 1
ATOM 5431 C CA . ILE A 1 688 ? 18.490 31.901 -34.208 1.00 12.14 708 ILE A CA 1
ATOM 5432 C C . ILE A 1 688 ? 19.580 31.114 -34.930 1.00 12.93 708 ILE A C 1
ATOM 5433 O O . ILE A 1 688 ? 19.838 29.981 -34.552 1.00 13.19 708 ILE A O 1
ATOM 5438 N N . ASN A 1 689 ? 20.242 31.751 -35.909 1.00 14.15 709 ASN A N 1
ATOM 5439 C CA . ASN A 1 689 ? 21.343 31.172 -36.680 1.00 14.67 709 ASN A CA 1
ATOM 5440 C C . ASN A 1 689 ? 22.363 32.245 -37.021 1.00 16.66 709 ASN A C 1
ATOM 5441 O O . ASN A 1 689 ? 22.032 33.420 -37.047 1.00 17.80 709 ASN A O 1
ATOM 5446 N N . PRO A 1 690 ? 23.605 31.847 -37.324 1.00 18.17 710 PRO A N 1
ATOM 5447 C CA . PRO A 1 690 ? 24.527 32.823 -37.926 1.00 19.28 710 PRO A CA 1
ATOM 5448 C C . PRO A 1 690 ? 23.942 33.357 -39.233 1.00 21.10 710 PRO A C 1
ATOM 5449 O O . PRO A 1 690 ? 23.103 32.687 -39.842 1.00 22.94 710 PRO A O 1
ATOM 5453 N N . SER A 1 691 ? 24.381 34.537 -39.659 1.00 25.09 711 SER A N 1
ATOM 5454 C CA . SER A 1 691 ? 23.929 35.104 -40.925 1.00 29.44 711 SER A CA 1
ATOM 5455 C C . SER A 1 691 ? 24.433 34.283 -42.111 1.00 33.06 711 SER A C 1
ATOM 5456 O O . SER A 1 691 ? 25.318 33.439 -41.966 1.00 31.86 711 SER A O 1
ATOM 5459 N N . GLU A 1 692 ? 23.862 34.540 -43.284 1.00 37.93 712 GLU A N 1
ATOM 5460 C CA . GLU A 1 692 ? 24.273 33.859 -44.506 1.00 42.32 712 GLU A CA 1
ATOM 5461 C C . GLU A 1 692 ? 25.783 33.944 -44.728 1.00 43.44 712 GLU A C 1
ATOM 5462 O O . GLU A 1 692 ? 26.387 33.017 -45.266 1.00 44.02 712 GLU A O 1
ATOM 5468 N N . ASN A 1 693 ? 26.389 35.054 -44.312 1.00 44.11 713 ASN A N 1
ATOM 5469 C CA . ASN A 1 693 ? 27.826 35.245 -44.493 1.00 44.41 713 ASN A CA 1
ATOM 5470 C C . ASN A 1 693 ? 28.660 34.705 -43.331 1.00 42.08 713 ASN A C 1
ATOM 5471 O O . ASN A 1 693 ? 29.887 34.789 -43.349 1.00 43.07 713 ASN A O 1
ATOM 5476 N N . GLY A 1 694 ? 27.994 34.167 -42.315 1.00 38.51 714 GLY A N 1
ATOM 5477 C CA . GLY A 1 694 ? 28.687 33.551 -41.198 1.00 34.95 714 GLY A CA 1
ATOM 5478 C C . GLY A 1 694 ? 28.756 34.410 -39.949 1.00 32.34 714 GLY A C 1
ATOM 5479 O O . GLY A 1 694 ? 29.248 33.969 -38.914 1.00 33.14 714 GLY A O 1
ATOM 5480 N N . ASP A 1 695 ? 28.264 35.637 -40.040 1.00 30.23 715 ASP A N 1
ATOM 5481 C CA . ASP A 1 695 ? 28.299 36.564 -38.908 1.00 28.11 715 ASP A CA 1
ATOM 5482 C C . ASP A 1 695 ? 27.453 36.041 -37.749 1.00 23.49 715 ASP A C 1
ATOM 5483 O O . ASP A 1 695 ? 26.261 35.795 -37.912 1.00 23.51 715 ASP A O 1
ATOM 5488 N N . THR A 1 696 ? 28.075 35.872 -36.585 1.00 20.58 716 THR A N 1
ATOM 5489 C CA . THR A 1 696 ? 27.365 35.450 -35.386 1.00 19.03 716 THR A CA 1
ATOM 5490 C C . THR A 1 696 ? 27.099 36.596 -34.411 1.00 16.86 716 THR A C 1
ATOM 5491 O O . THR A 1 696 ? 26.592 36.365 -33.319 1.00 15.63 716 THR A O 1
ATOM 5495 N N . SER A 1 697 ? 27.443 37.821 -34.795 1.00 15.97 717 SER A N 1
ATOM 5496 C CA . SER A 1 697 ? 27.270 38.965 -33.901 1.00 14.26 717 SER A CA 1
ATOM 5497 C C . SER A 1 697 ? 25.812 39.417 -33.805 1.00 14.52 717 SER A C 1
ATOM 5498 O O . SER A 1 697 ? 24.914 38.825 -34.419 1.00 16.84 717 SER A O 1
ATOM 5501 N N . THR A 1 698 ? 25.579 40.455 -33.013 1.00 13.56 718 THR A N 1
ATOM 5502 C CA . THR A 1 698 ? 24.239 41.008 -32.881 1.00 13.59 718 THR A CA 1
ATOM 5503 C C . THR A 1 698 ? 23.954 42.093 -33.923 1.00 15.93 718 THR A C 1
ATOM 5504 O O . THR A 1 698 ? 22.919 42.760 -33.874 1.00 16.19 718 THR A O 1
ATOM 5508 N N . ASN A 1 699 ? 24.872 42.284 -34.860 1.00 15.50 719 ASN A N 1
ATOM 5509 C CA . ASN A 1 699 ? 24.700 43.335 -35.854 1.00 17.18 719 ASN A CA 1
ATOM 5510 C C . ASN A 1 699 ? 23.372 43.193 -36.581 1.00 18.34 719 ASN A C 1
ATOM 5511 O O . ASN A 1 699 ? 23.062 42.136 -37.131 1.00 20.23 719 ASN A O 1
ATOM 5516 N N . GLY A 1 700 ? 22.593 44.268 -36.585 1.00 16.79 720 GLY A N 1
ATOM 5517 C CA . GLY A 1 700 ? 21.330 44.289 -37.297 1.00 16.39 720 GLY A CA 1
ATOM 5518 C C . GLY A 1 700 ? 20.119 43.783 -36.533 1.00 15.77 720 GLY A C 1
ATOM 5519 O O . GLY A 1 700 ? 18.991 43.892 -37.006 1.00 17.52 720 GLY A O 1
ATOM 5520 N N . ILE A 1 701 ? 20.319 43.228 -35.346 1.00 13.28 721 ILE A N 1
ATOM 5521 C CA A ILE A 1 701 ? 19.191 42.708 -34.577 0.62 11.90 721 ILE A CA 1
ATOM 5522 C CA B ILE A 1 701 ? 19.195 42.708 -34.583 0.38 11.70 721 ILE A CA 1
ATOM 5523 C C . ILE A 1 701 ? 18.279 43.854 -34.158 1.00 11.38 721 ILE A C 1
ATOM 5524 O O . ILE A 1 701 ? 18.742 44.906 -33.689 1.00 12.34 721 ILE A O 1
ATOM 5533 N N . LYS A 1 702 ? 16.976 43.662 -34.333 1.00 10.41 722 LYS A N 1
ATOM 5534 C CA . LYS A 1 702 ? 16.003 44.681 -33.978 1.00 10.62 722 LYS A CA 1
ATOM 5535 C C . LYS A 1 702 ? 15.761 44.584 -32.475 1.00 10.51 722 LYS A C 1
ATOM 5536 O O . LYS A 1 702 ? 15.275 43.564 -31.978 1.00 12.39 722 LYS A O 1
ATOM 5542 N N . LYS A 1 703 ? 16.149 45.624 -31.751 1.00 9.43 723 LYS A N 1
ATOM 5543 C CA . LYS A 1 703 ? 16.159 45.584 -30.288 1.00 8.98 723 LYS A CA 1
ATOM 5544 C C . LYS A 1 703 ? 15.545 46.865 -29.733 1.00 8.67 723 LYS A C 1
ATOM 5545 O O . LYS A 1 703 ? 15.487 47.898 -30.411 1.00 11.27 723 LYS A O 1
ATOM 5551 N N . ILE A 1 704 ? 15.079 46.802 -28.493 1.00 8.13 724 ILE A N 1
ATOM 5552 C CA . ILE A 1 704 ? 14.317 47.877 -27.890 1.00 7.53 724 ILE A CA 1
ATOM 5553 C C . ILE A 1 704 ? 15.061 48.404 -26.677 1.00 7.63 724 ILE A C 1
ATOM 5554 O O . ILE A 1 704 ? 15.272 47.665 -25.709 1.00 8.88 724 ILE A O 1
ATOM 5559 N N . LEU A 1 705 ? 15.436 49.678 -26.721 1.00 9.30 725 LEU A N 1
ATOM 5560 C CA . LEU A 1 705 ? 16.154 50.303 -25.620 1.00 8.71 725 LEU A CA 1
ATOM 5561 C C . LEU A 1 705 ? 15.277 50.351 -24.372 1.00 8.03 725 LEU A C 1
ATOM 5562 O O . LEU A 1 705 ? 14.195 50.928 -24.381 1.00 10.04 725 LEU A O 1
ATOM 5567 N N . ILE A 1 706 ? 15.742 49.740 -23.285 1.00 8.67 726 ILE A N 1
ATOM 5568 C CA . ILE A 1 706 ? 14.909 49.697 -22.087 1.00 9.31 726 ILE A CA 1
ATOM 5569 C C . ILE A 1 706 ? 15.575 50.284 -20.856 1.00 9.47 726 ILE A C 1
ATOM 5570 O O . ILE A 1 706 ? 14.907 50.490 -19.832 1.00 12.21 726 ILE A O 1
ATOM 5575 N N . PHE A 1 707 ? 16.866 50.595 -20.963 1.00 10.39 727 PHE A N 1
ATOM 5576 C CA . PHE A 1 707 ? 17.608 51.248 -19.883 1.00 10.37 727 PHE A CA 1
ATOM 5577 C C . PHE A 1 707 ? 18.765 52.016 -20.499 1.00 10.70 727 PHE A C 1
ATOM 5578 O O . PHE A 1 707 ? 19.436 51.505 -21.387 1.00 11.22 727 PHE A O 1
ATOM 5586 N N . SER A 1 708 ? 18.983 53.243 -20.036 1.00 11.89 728 SER A N 1
ATOM 5587 C CA . SER A 1 708 ? 20.148 54.016 -20.472 1.00 13.54 728 SER A CA 1
ATOM 5588 C C . SER A 1 708 ? 20.514 55.037 -19.422 1.00 15.05 728 SER A C 1
ATOM 5589 O O . SER A 1 708 ? 19.758 55.970 -19.162 1.00 17.82 728 SER A O 1
ATOM 5592 N N . LYS A 1 709 ? 21.689 54.850 -18.834 1.00 15.99 729 LYS A N 1
ATOM 5593 C CA . LYS A 1 709 ? 22.165 55.731 -17.776 1.00 17.83 729 LYS A CA 1
ATOM 5594 C C . LYS A 1 709 ? 23.659 55.963 -17.919 1.00 18.61 729 LYS A C 1
ATOM 5595 O O . LYS A 1 709 ? 24.394 55.081 -18.369 1.00 18.61 729 LYS A O 1
ATOM 5601 N N . LYS A 1 710 ? 24.099 57.159 -17.538 1.00 20.01 730 LYS A N 1
ATOM 5602 C CA . LYS A 1 710 ? 25.507 57.493 -17.574 1.00 21.91 730 LYS A CA 1
ATOM 5603 C C . LYS A 1 710 ? 26.185 56.825 -16.398 1.00 22.48 730 LYS A C 1
ATOM 5604 O O . LYS A 1 710 ? 25.538 56.515 -15.403 1.00 22.79 730 LYS A O 1
ATOM 5610 N N . GLY A 1 711 ? 27.488 56.609 -16.515 1.00 23.04 731 GLY A N 1
ATOM 5611 C CA . GLY A 1 711 ? 28.250 55.978 -15.455 1.00 25.60 731 GLY A CA 1
ATOM 5612 C C . GLY A 1 711 ? 28.009 56.579 -14.080 1.00 28.53 731 GLY A C 1
ATOM 5613 O O . GLY A 1 711 ? 27.863 55.852 -13.095 1.00 30.13 731 GLY A O 1
ATOM 5614 N N . TYR A 1 712 ? 27.958 57.904 -14.000 1.00 29.85 732 TYR A N 1
ATOM 5615 C CA . TYR A 1 712 ? 27.756 58.557 -12.706 1.00 32.49 732 TYR A CA 1
ATOM 5616 C C . TYR A 1 712 ? 26.323 58.411 -12.161 1.00 34.78 732 TYR A C 1
ATOM 5617 O O . TYR A 1 712 ? 26.059 58.728 -10.994 1.00 36.02 732 TYR A O 1
ATOM 5626 N N . GLU A 1 713 ? 25.408 57.926 -12.998 1.00 34.74 733 GLU A N 1
ATOM 5627 C CA . GLU A 1 713 ? 24.016 57.727 -12.586 1.00 35.61 733 GLU A CA 1
ATOM 5628 C C . GLU A 1 713 ? 23.781 56.295 -12.128 1.00 37.97 733 GLU A C 1
ATOM 5629 O O . GLU A 1 713 ? 22.712 55.957 -11.610 1.00 37.60 733 GLU A O 1
ATOM 5635 N N . ILE A 1 714 ? 24.775 55.445 -12.345 1.00 40.59 734 ILE A N 1
ATOM 5636 C CA . ILE A 1 714 ? 24.636 54.031 -12.046 1.00 44.34 734 ILE A CA 1
ATOM 5637 C C . ILE A 1 714 ? 25.065 53.735 -10.614 1.00 48.28 734 ILE A C 1
ATOM 5638 O O . ILE A 1 714 ? 24.471 52.895 -9.938 1.00 48.44 734 ILE A O 1
ATOM 5643 N N . GLY A 1 715 ? 26.088 54.446 -10.152 1.00 51.66 735 GLY A N 1
ATOM 5644 C CA . GLY A 1 715 ? 26.563 54.309 -8.787 1.00 54.47 735 GLY A CA 1
ATOM 5645 C C . GLY A 1 715 ? 27.064 52.911 -8.474 1.00 56.72 735 GLY A C 1
ATOM 5646 O O . GLY A 1 715 ? 26.287 51.952 -8.412 1.00 57.22 735 GLY A O 1
#

Sequence (701 aa):
SSQGLLGYYFSDLNFQAPMVVTSSTTGDLSIPSSELENIPSENQYFQSAIWSSSGFIKVKKSSDEYTFATSADNHVTMWVDDQEVINKASNSNKIRLEKGRLYQIKIQYQREENPTEKGLDFKLYWTDSQNKKEVISSDNLQLPELKQKSSNSRKKRSSTSAGPTVPDRRDNDGIPDSLEVEGYTVDVKNKRTFLSPWISNIHEKKGLTKYKSSPEKWSTASDPYSDFEKVTGRIDKNVSPEARHPLVAAYPIVHVDMENIIIILSKNEDQSTQNTDSQTRTISKNTSTSRTHTSEPGSNSNSSTVAIDHSLSLAGERTWAETMGLNTADTARLNANIRYVNTGTAPIYNVLPTTSLVLGKNQTLATIKAKENQLSQIILAPNNYYPSKNLAPIALNAQDDFSSTPITMNYNQFLELEKTKQLRLDTDQVYGNIATYNFENGRVRVDTGSNWSEVVLPQQIQETTARIIFNGKDLNLVEERRIAAVNPSDPLETTKPDMTLKEALKIAFGFNEPNGNLQYQGKDITEFDFNFDQQTSQNIKNNQLAELNATNIYTVLDKIKLNAKMNILIRDKRFHYDRNNIAVGADESSVVKEAHREVINSSTEGLLLNIDKDIRKILSGYIVEIEDTEGLKEVINDRYDMLNISSLRQDGKTFIDFKKYNDKLPLYYISNPNYKVNVYAVTKENTIINPSENGDTSTNGIIKKILIFSKKGYEIG

InterPro domains:
  IPR003896 Bacterial exotoxin B [PR01391] (39-58)
  IPR003896 Bacterial exotoxin B [PR01391] (91-110)
  IPR003896 Bacterial exotoxin B [PR01391] (132-150)
  IPR003896 Bacterial exotoxin B [PR01391] (206-223)
  IPR003896 Bacterial exotoxin B [PR01391] (244-267)
  IPR003896 Bacterial exotoxin B [PR01391] (270-296)
  IPR003896 Bacterial exotoxin B [PR01391] (390-413)
  IPR003896 Bacterial exotoxin B [PR01391] (422-441)
  IPR003896 Bacterial exotoxin B [PR01391] (447-465)
  IPR003896 Bacterial exotoxin B [PR01391] (467-492)
  IPR003896 Bacterial exotoxin B [PR01391] (503-520)
  IPR003896 Bacterial exotoxin B [PR01391] (548-573)
  IPR011658 PA14 domain [PF07691] (45-178)
  IPR011658 PA14 domain [SM00758] (44-178)
  IPR027439 Protective antigen, heptamerisation domain [PF17475] (289-506)
  IPR027441 Protective antigen, domain 4 [G3DSA:2.60.40.810] (634-764)
  IPR035088 Protective antigen, Ca-binding domain [PF03495] (205-286)
  IPR035331 Clostridial binary toxin B/anthrax toxin PA, domain 3 [PF17476] (509-609)
  IPR037149 Protective antigen, heptamerisation domain superfamily [G3DSA:2.60.120.240] (288-516)
  IPR037524 PA14/GLEYA domain [PS51820] (43-179)

Foldseek 3Di:
DQWFKWKFFFLDQAQDHTFWIWGDLWQFPWDAPVNPLQPDPSSLHTFKMKIKFKFADQAWFWKQKDKPQLLFKWKDKQQHTRGDNDHDDDIDTDHHPAIIIIMMMGGHPDDPHGTDGMGMWMAGPVGDIDGGHSVTTFYAFQDQAADPRGGLDHHPPDDDQDQQRSLRDGQVQQAQWWFWDDDPDMIIIGHDDVVRQVVVPTDTAHAFSNHQQRLLEDAGLNCLRRVLWDPLFAVLCSHSFWHTAWAKDKWWFKKKKAWDDDPVDPDDPDDDQMDIWTKGKAWFDFLPPPDDFTKMKIFTALFDDDDDPDQSCVSRVNDQATKMFMKTFMKMATQGRAKFDFFFWKKFKAQDPHRTQDIQGDHGRPQPDIRGHRAIVVGPVDGTDMQDDPVDPDRDTRMDHPVSVVSCLQRSMIMMTTGRFRFFHFGRDRRVSDTDTDNVGGSVVRVVVSQQFWAKEWELPDLRGTRIITTGAAAVPDVSSPSTDWDFQLVCCCSTPNFDPPDNFTAHPPHGLVQKDKDWRPVLVVLQVVQCVVVVHDDCRVQRVRHTDGRNTYIYIGGPQFDADSRRGGAGGDLVSLQVQFVAWPAFALFWTKGQGDSSSVVFFPFKWKWKADPVGDIDTQQFFLNRGHQWDADPVRIITRGSQPRNVNDGDDDPDQQIKMWMWTATRVQRDSDADPVRHGTCPPGDTHTRDMDGNVRRD

CATH classification: 3.90.182.10 (+3 more: 2.60.120.240, 3.10.20.110, 2.60.40.810)

Nearest PDB structures (foldseek):
  3tex-assembly1_A  TM=1.001E+00  e=0.000E+00  Bacillus anthracis
  3tez-assembly1_A  TM=1.000E+00  e=0.000E+00  Bacillus anthracis
  3tey-assembly1_A  TM=9.995E-01  e=0.000E+00  Bacillus anthracis
  4ee2-assembly1_A  TM=9.994E-01  e=0.000E+00  Bacillus anthracis
  4h2a-assembly1_A  TM=9.953E-01  e=0.000E+00  Bacillus anthracis

Solvent-accessible surface area: 33389 Å² total; per-residue (Å²): 122,40,27,0,0,0,0,7,0,1,19,36,57,83,30,137,35,8,18,0,2,5,15,6,48,47,0,57,0,16,0,65,53,98,36,1,124,15,8,36,71,150,44,14,79,1,35,0,0,6,0,12,4,4,0,61,0,121,133,39,17,76,17,18,4,17,12,64,22,17,106,57,0,5,0,14,1,54,93,118,94,20,2,87,107,48,86,52,83,100,118,35,143,0,95,130,64,128,24,19,29,3,7,0,21,9,46,102,118,114,22,136,124,77,5,17,103,0,61,0,48,17,20,42,68,150,129,134,115,82,42,0,46,52,96,9,2,14,0,12,15,9,31,116,151,38,46,165,57,0,130,61,174,50,17,111,31,45,22,102,19,73,28,171,15,29,0,0,0,3,24,39,3,0,87,116,1,0,1,26,32,115,36,156,145,25,32,9,1,5,19,38,39,64,118,32,0,115,167,92,65,41,65,84,34,68,1,0,11,70,15,20,7,0,0,22,8,14,3,0,0,3,2,3,15,20,48,14,6,5,190,60,3,10,114,42,0,62,14,0,9,0,0,0,10,1,5,0,15,0,29,0,45,48,5,66,0,24,63,19,124,59,179,105,70,171,91,114,134,83,160,117,113,51,8,65,23,104,18,67,24,22,22,16,34,53,109,115,117,70,19,56,68,4,19,0,12,0,54,5,49,29,9,58,55,64,88,49,104,112,66,19,11,104,9,2,31,12,88,108,96,17,50,0,69,0,39,5,44,0,14,3,13,0,24,1,1,0,1,0,56,22,15,7,0,32,0,35,0,5,0,30,187,124,60,80,21,15,85,17,146,34,134,102,106,110,32,92,43,48,0,18,15,109,60,60,18,14,30,116,130,96,80,39,52,31,20,30,37,195,128,68,216,100,34,104,72,6,51,0,77,42,113,34,0,63,40,0,34,124,49,13,89,2,68,0,46,7,54,55,72,2,3,22,2,4,20,9,58,0,65,66,17,138,37,158,62,53,130,52,24,44,1,57,120,18,11,72,94,0,35,90,13,0,0,10,0,9,4,0,23,98,58,9,63,8,23,15,22,7,0,1,0,22,24,98,102,54,109,75,8,68,44,9,20,98,2,25,0,50,65,0,0,67,23,1,26,51,5,77,64,89,126,75,82,10,43,22,147,60,55,29,6,62,66,0,33,33,41,56,47,147,132,3,45,113,50,3,142,77,28,32,69,130,64,138,18,143,74,23,52,104,17,8,65,104,0,78,2,24,12,103,8,31,2,18,0,40,4,103,61,11,76,40,55,226,36,14,35,4,20,0,5,54,93,79,36,0,80,104,22,1,167,114,57,92,89,19,32,49,77,3,0,23,0,76,8,62,116,18,3,78,72,0,16,30,4,5,0,1,3,9,36,34,83,136,36,121,106,105,43,25,3,61,45,25,14,36,6,50,6,47,65,93,106,199,75,33,59,0,58,0,38,4,62,97,40,35,122,176,104,55,7,173,33,67,48,79,73,48,72,1,4,0,16,0,0,3,80,86,36,22,75,56,39,61,52,194,132,46,62,27,31,11,126,74,14,140,72,10,67,18,14,40,90,59,16,138,91,15,110

Radius of gyration: 32.76 Å; Cα contacts (8 Å, |Δi|>4): 1686; chains: 1; bounding box: 93×72×57 Å

Secondary structure (DSSP, 8-state):
---SEEEEEESSTTS-SEEEEEEESSSB--B-GGG-TTS-GGG-B--EEEEEEEEE-SS-EEEEEEETTGGGEEEEETTEEEEESS-----EEE-TT-EEEEEEEEE-SS-SSSBB--BEEEE-TT--EEEPPGGGEE----SSS--SS--SS--SSS-----TT-SSS-HHHHHH-EEEEE-SS-EEEEE--HHHHTTTT---B---TT-SSTTSSSS-HHHHHHT-S-TTS-GGGGSTTB-----EEEEEEEEEEEEPP-TT-----PPP--EEEEEEEEE-----TT---EEEEEEE--S--SSS---HHHHHT--TT-EEEEEEEEEEEE-SSS-B-S-PPPEEEEETTTEEEEEE---TT--SS-B-TTEEES-TTS--EESS-TT-TTPPPEEEEHHHHHHHHHH-EEEEEE-----EEEEEETTTTEEEEEEEEEGGGTHHHHHHHEEEEEE-TTTT--EEEEEE-B-TTSGGGGGSPP-BHHHHHHHHH--B-TTSS-EETTEEGGGEEEEE-HHHHHHHHHHHHHTT-S-GGG-TTTPBPBTT-EEEEEETTEEE-TT--EEEE-HHHHHHHT--EEEEETTEEEE---HHHHHTEEEEEEEEE-TTS-EEETT-STT----EEE-TTS-EEEESSTTTTT-----SSTTSEEEEEEEEGGG---S--TT---S-TT---EEEEEEEHHHH-

B-factor: mean 22.1, std 11.59, range [4.92, 66.07]

Organism: Bacillus anthracis (NCBI:txid1392)